Protein AF-A0A9K3CXH1-F1 (afdb_monomer_lite)

Foldseek 3Di:
DVVVVVVCLPPFDDPDDDDDPCVVCVVLVSVQVVQQVVVVVLVVPCPPDDPDPTRGSCCVVPNDPVNVVSSVVSVVVVVVVVVVVVCCCVPPVVVVVVVVVVVVVVVVVVVVVVVVVVVVVVVVVVVVVVVVVVVVVVVVVVVVVVVVVVVVVVVVVVVVVVVVVCVVVVVVVVVVVVVVVVVVVVVVVVPPDDDVCVVVVVVVVVVVVVVVVVVVVVVVVVVVVVVVVVVVVVVVVVVVVVVVVVVVVVVVVVVVVVVVVVVVVVVVVVVVVVVVVVVVVVVVVVVVVVVVVVVVVVVVVVVVVVVVVVVVVVVSVVVVVVVVVVVVVVVVVVVVVVVVVVVVVVVVVVVVVVVVVVVVVVVVVVVVVVVVVVVVVVVVVVVVVVVVVVVVVVVD

Sequence (396 aa):
DIQNRVSTLNADHFKVSTPATQTTSAPLFVFAASMSRFFDDLRLNIDAGPRFGGFCLTDLTAPTPSRTRVLLSCVCNFIALEMEYYQLKANEIEPLAEKGEALALEAKEAEDELRQLEEEAAANQEEAATLASEEQAAKQELSEKTQLFMELTRQVDVLKKGIAAAQPDLKRVKEELVQLQKDISRLNEQIVRSPGRLAAQITELESSVKFYTEQERDKALMRDDYKRRKSIIEDQRHAFTKVEALISELEEVVATNVADLDELNAMEKEREDKAEELVATGQQWSQLTERVTKVQQRNQQAIDKHAMKTAEFQSEIQGLRATLAEINSRVEAQNKKHEKILGVIRMGNIALQEEEDKYLQKTAELSTGVDTLMDTYKAEYERCRIKMAEIDAQFH

pLDDT: mean 79.3, std 13.8, range [32.34, 95.44]

Secondary structure (DSSP, 8-state):
-HHHHHHHTTTSS------TT-TTTHHHHHHHHHHHHHHHHHHHT-TTS--PPPP-THHHHS--HHHHHHHHHHHHHHHHHHHHHHHHIIIIIHHHHHHHHHHHHHHHHHHHHHHHHHHHHHHHHHHHHHHHHHHHHHHHHHHHHHHHHHHHHHHHHHHHHHHHHHHHHHHHHHHHHHHHHHHHHHHHHHTTS-THHHHHHHHHHHHHHHHHHHHHHHHHHHHHHHHHHHHHHHHHHHHHHHHHHHHHHHHHHHHHHHHHHHHHHHHHHHHHHHHHHHHHHHHHHHHHHHHHHHHHHHHHHHHHHHHHHHHHHHHHHHHHHHHHHHHHHHHHHHHHHHHHHHHHHHHHHHHHHHHHHHHHHHHHHHHHHHHHHHHHHHHHHHHHHHHHHHHHTT--

InterPro domains:
  IPR005549 Kinetochore protein Nuf2, N-terminal [PF03800] (8-87)
  IPR038275 Nuf2, N-terminal domain superfamily [G3DSA:1.10.418.60] (3-122)

Radius of gyration: 75.97 Å; chains: 1; bounding box: 173×42×234 Å

Organism: NCBI:txid797122

Structure (mmCIF, N/CA/C/O backbone):
data_AF-A0A9K3CXH1-F1
#
_entry.id   AF-A0A9K3CXH1-F1
#
loop_
_atom_site.group_PDB
_atom_site.id
_atom_site.type_symbol
_atom_site.label_atom_id
_atom_site.label_alt_id
_atom_site.label_comp_id
_atom_site.label_asym_id
_atom_site.label_entity_id
_atom_site.label_seq_id
_atom_site.pdbx_PDB_ins_code
_atom_site.Cartn_x
_atom_site.Cartn_y
_atom_site.Cartn_z
_atom_site.occupancy
_atom_site.B_iso_or_equiv
_atom_site.auth_seq_id
_atom_site.auth_comp_id
_atom_site.auth_asym_id
_atom_site.auth_atom_id
_atom_site.pdbx_PDB_model_num
ATOM 1 N N . ASP A 1 1 ? 10.586 0.651 -37.216 1.00 41.16 1 ASP A N 1
ATOM 2 C CA . ASP A 1 1 ? 11.453 -0.117 -38.136 1.00 41.16 1 ASP A CA 1
ATOM 3 C C . ASP A 1 1 ? 11.722 0.498 -39.497 1.00 41.16 1 ASP A C 1
ATOM 5 O O . ASP A 1 1 ? 12.894 0.672 -39.809 1.00 41.16 1 ASP A O 1
ATOM 9 N N . ILE A 1 2 ? 10.724 0.893 -40.294 1.00 35.94 2 ILE A N 1
ATOM 10 C CA . ILE A 1 2 ? 10.973 1.484 -41.631 1.00 35.94 2 ILE A CA 1
ATOM 11 C C . ILE A 1 2 ? 11.786 2.792 -41.537 1.00 35.94 2 ILE A C 1
ATOM 13 O O . ILE A 1 2 ? 12.781 2.960 -42.235 1.00 35.94 2 ILE A O 1
ATOM 17 N N . GLN A 1 3 ? 11.461 3.664 -40.579 1.00 32.34 3 GLN A N 1
ATOM 18 C CA . GLN A 1 3 ? 12.183 4.923 -40.326 1.00 32.34 3 GLN A CA 1
ATOM 19 C C . GLN A 1 3 ? 13.640 4.719 -39.849 1.00 32.34 3 GLN A C 1
ATOM 21 O O . GLN A 1 3 ? 14.530 5.497 -40.200 1.00 32.34 3 GLN A O 1
ATOM 26 N N . ASN A 1 4 ? 13.910 3.631 -39.113 1.00 41.12 4 ASN A N 1
ATOM 27 C CA . ASN A 1 4 ? 15.275 3.252 -38.725 1.00 41.12 4 ASN A CA 1
ATOM 28 C C . ASN A 1 4 ? 16.063 2.715 -39.930 1.00 41.12 4 ASN A C 1
ATOM 30 O O . ASN A 1 4 ? 17.235 3.046 -40.079 1.00 41.12 4 ASN A O 1
ATOM 34 N N . ARG A 1 5 ? 15.408 1.981 -40.842 1.00 46.12 5 ARG A N 1
ATOM 35 C CA . ARG A 1 5 ? 16.030 1.450 -42.067 1.00 46.12 5 ARG A CA 1
ATOM 36 C C . ARG A 1 5 ? 16.337 2.529 -43.116 1.00 46.12 5 ARG A C 1
ATOM 38 O O . ARG A 1 5 ? 17.354 2.430 -43.799 1.00 46.12 5 ARG A O 1
ATOM 45 N N . VAL A 1 6 ? 15.524 3.589 -43.198 1.00 40.66 6 VAL A N 1
ATOM 46 C CA . VAL A 1 6 ? 15.812 4.780 -44.029 1.00 40.66 6 VAL A CA 1
ATOM 47 C C . VAL A 1 6 ? 17.020 5.560 -43.493 1.00 40.66 6 VAL A C 1
ATOM 49 O O . VAL A 1 6 ? 17.803 6.099 -44.270 1.00 40.66 6 VAL A O 1
ATOM 52 N N . SER A 1 7 ? 17.232 5.558 -42.174 1.00 40.28 7 SER A N 1
ATOM 53 C CA . SER A 1 7 ? 18.349 6.271 -41.535 1.00 40.28 7 SER A CA 1
ATOM 54 C C . SER A 1 7 ? 19.700 5.559 -41.709 1.00 40.28 7 SER A C 1
ATOM 56 O O . SER A 1 7 ? 20.730 6.220 -41.817 1.00 40.28 7 SER A O 1
ATOM 58 N N . THR A 1 8 ? 19.708 4.226 -41.807 1.00 41.69 8 THR A N 1
ATOM 59 C CA . THR A 1 8 ? 20.914 3.417 -42.077 1.00 41.69 8 THR A CA 1
ATOM 60 C C . THR A 1 8 ? 21.367 3.435 -43.545 1.00 41.69 8 THR A C 1
ATOM 62 O O . THR A 1 8 ? 22.499 3.067 -43.842 1.00 41.69 8 THR A O 1
ATOM 65 N N . LEU A 1 9 ? 20.529 3.901 -44.482 1.00 44.22 9 LEU A N 1
ATOM 66 C CA . LEU A 1 9 ? 20.864 3.959 -45.917 1.00 44.22 9 LEU A CA 1
ATOM 67 C C . LEU A 1 9 ? 21.907 5.033 -46.273 1.00 44.22 9 LEU A C 1
ATOM 69 O O . LEU A 1 9 ? 22.533 4.937 -47.325 1.00 44.22 9 LEU A O 1
ATOM 73 N N . ASN A 1 10 ? 22.130 6.020 -45.400 1.00 42.84 10 ASN A N 1
ATOM 74 C CA . ASN A 1 10 ? 23.109 7.087 -45.631 1.00 42.84 10 ASN A CA 1
ATOM 75 C C . ASN A 1 10 ? 24.521 6.774 -45.108 1.00 42.84 10 ASN A C 1
ATOM 77 O O . ASN A 1 10 ? 25.436 7.538 -45.408 1.00 42.84 10 ASN A O 1
ATOM 81 N N . ALA A 1 11 ? 24.708 5.709 -44.320 1.00 45.12 11 ALA A N 1
ATOM 82 C CA . ALA A 1 11 ? 25.961 5.489 -43.594 1.00 45.12 11 ALA A CA 1
ATOM 83 C C . ALA A 1 11 ? 26.901 4.468 -44.259 1.00 45.12 11 ALA A C 1
ATOM 85 O O . ALA A 1 11 ? 28.081 4.760 -44.419 1.00 45.12 11 ALA A O 1
ATOM 86 N N . ASP A 1 12 ? 26.401 3.317 -44.722 1.00 44.84 12 ASP A N 1
ATOM 87 C CA . ASP A 1 12 ? 27.287 2.140 -44.751 1.00 44.84 12 ASP A CA 1
ATOM 88 C C . ASP A 1 12 ? 27.850 1.713 -46.108 1.00 44.84 12 ASP A C 1
ATOM 90 O O . ASP A 1 12 ? 28.651 0.779 -46.159 1.00 44.84 12 ASP A O 1
ATOM 94 N N . HIS A 1 13 ? 27.468 2.310 -47.237 1.00 46.94 13 HIS A N 1
ATOM 95 C CA . HIS A 1 13 ? 27.985 1.879 -48.543 1.00 46.94 13 HIS A CA 1
ATOM 96 C C . HIS A 1 13 ? 28.560 3.074 -49.303 1.00 46.94 13 HIS A C 1
ATOM 98 O O . HIS A 1 13 ? 27.870 4.067 -49.474 1.00 46.94 13 HIS A O 1
ATOM 104 N N . PHE A 1 14 ? 29.804 2.920 -49.781 1.00 46.06 14 PHE A N 1
ATOM 105 C CA . PHE A 1 14 ? 30.638 3.824 -50.602 1.00 46.06 14 PHE A CA 1
ATOM 106 C C . PHE A 1 14 ? 31.895 4.395 -49.915 1.00 46.06 14 PHE A C 1
ATOM 108 O O . PHE A 1 14 ? 32.122 5.601 -49.871 1.00 46.06 14 PHE A O 1
ATOM 115 N N . LYS A 1 15 ? 32.831 3.511 -49.533 1.00 44.31 15 LYS A N 1
ATOM 116 C CA . LYS A 1 15 ? 34.263 3.843 -49.654 1.00 44.31 15 LYS A CA 1
ATOM 117 C C . LYS A 1 15 ? 34.765 3.448 -51.039 1.00 44.31 15 LYS A C 1
ATOM 119 O O . LYS A 1 15 ? 35.146 2.306 -51.268 1.00 44.31 15 LYS A O 1
ATOM 124 N N . VAL A 1 16 ? 34.766 4.416 -51.954 1.00 43.19 16 VAL A N 1
ATOM 125 C CA . VAL A 1 16 ? 35.505 4.347 -53.221 1.00 43.19 16 VAL A CA 1
ATOM 126 C C . VAL A 1 16 ? 36.714 5.266 -53.102 1.00 43.19 16 VAL A C 1
ATOM 128 O O . VAL A 1 16 ? 36.590 6.484 -52.990 1.00 43.19 16 VAL A O 1
ATOM 131 N N . SER A 1 17 ? 37.899 4.666 -53.106 1.00 45.53 17 SER A N 1
ATOM 132 C CA . SER A 1 17 ? 39.176 5.367 -53.171 1.00 45.53 17 SER A CA 1
ATOM 133 C C . SER A 1 17 ? 39.462 5.796 -54.620 1.00 45.53 17 SER A C 1
ATOM 135 O O . SER A 1 17 ? 39.692 4.933 -55.464 1.00 45.53 17 SER A O 1
ATOM 137 N N . THR A 1 18 ? 39.562 7.117 -54.857 1.00 45.78 18 THR A N 1
ATOM 138 C CA . THR A 1 18 ? 40.188 7.832 -56.014 1.00 45.78 18 THR A CA 1
ATOM 139 C C . THR A 1 18 ? 39.470 7.789 -57.383 1.00 45.78 18 THR A C 1
ATOM 141 O O . THR A 1 18 ? 38.748 6.831 -57.635 1.00 45.78 18 THR A O 1
ATOM 144 N N . PRO A 1 19 ? 39.701 8.714 -58.354 1.00 47.03 19 PRO A N 1
ATOM 145 C CA . PRO A 1 19 ? 40.157 10.115 -58.356 1.00 47.03 19 PRO A CA 1
ATOM 146 C C . PRO A 1 19 ? 39.020 11.092 -58.786 1.00 47.03 19 PRO A C 1
ATOM 148 O O . PRO A 1 19 ? 37.901 10.679 -59.080 1.00 47.03 19 PRO A O 1
ATOM 151 N N . ALA A 1 20 ? 39.300 12.399 -58.836 1.00 50.47 20 ALA A N 1
ATOM 152 C CA . ALA A 1 20 ? 38.363 13.524 -59.018 1.00 50.47 20 ALA A CA 1
ATOM 153 C C . ALA A 1 20 ? 37.543 13.599 -60.341 1.00 50.47 20 ALA A C 1
ATOM 155 O O . ALA A 1 20 ? 37.079 14.674 -60.711 1.00 50.47 20 ALA A O 1
ATOM 156 N N . THR A 1 21 ? 37.333 12.491 -61.056 1.00 50.12 21 THR A N 1
ATOM 157 C CA . THR A 1 21 ? 36.580 12.434 -62.327 1.00 50.12 21 THR A CA 1
ATOM 158 C C . THR A 1 21 ? 35.350 11.512 -62.310 1.00 50.12 21 THR A C 1
ATOM 160 O O . THR A 1 21 ? 34.634 11.464 -63.305 1.00 50.12 21 THR A O 1
ATOM 163 N N . GLN A 1 22 ? 35.044 10.820 -61.200 1.00 49.50 22 GLN A N 1
ATOM 164 C CA . GLN A 1 22 ? 33.845 9.958 -61.064 1.00 49.50 22 GLN A CA 1
ATOM 165 C C . GLN A 1 22 ? 32.719 10.536 -60.186 1.00 49.50 22 GLN A C 1
ATOM 167 O O . GLN A 1 22 ? 31.698 9.877 -59.964 1.00 49.50 22 GLN A O 1
ATOM 172 N N . THR A 1 23 ? 32.864 11.771 -59.707 1.00 54.00 23 THR A N 1
ATOM 173 C CA . THR A 1 23 ? 31.923 12.428 -58.781 1.00 54.00 23 THR A CA 1
ATOM 174 C C . THR A 1 23 ? 30.503 12.585 -59.330 1.00 54.00 23 THR A C 1
ATOM 176 O O . THR A 1 23 ? 29.562 12.695 -58.551 1.00 54.00 23 THR A O 1
ATOM 179 N N . THR A 1 24 ? 30.308 12.530 -60.646 1.00 59.56 24 THR A N 1
ATOM 180 C CA . THR A 1 24 ? 28.991 12.678 -61.283 1.00 59.56 24 THR A CA 1
ATOM 181 C C . THR A 1 24 ? 28.161 11.393 -61.357 1.00 59.56 24 THR A C 1
ATOM 183 O O . THR A 1 24 ? 26.955 11.491 -61.556 1.00 59.56 24 THR A O 1
ATOM 186 N N . SER A 1 25 ? 28.747 10.199 -61.184 1.00 64.62 25 SER A N 1
ATOM 187 C CA . SER A 1 25 ? 28.019 8.924 -61.379 1.00 64.62 25 SER A CA 1
ATOM 188 C C . SER A 1 25 ? 27.711 8.148 -60.093 1.00 64.62 25 SER A C 1
ATOM 190 O O . SER A 1 25 ? 26.726 7.415 -60.055 1.00 64.62 25 SER A O 1
ATOM 192 N N . ALA A 1 26 ? 28.483 8.338 -59.016 1.00 74.62 26 ALA A N 1
ATOM 193 C CA . ALA A 1 26 ? 28.283 7.623 -57.750 1.00 74.62 26 ALA A CA 1
ATOM 194 C C . ALA A 1 26 ? 26.882 7.817 -57.119 1.00 74.62 26 ALA A C 1
ATOM 196 O O . ALA A 1 26 ? 26.285 6.813 -56.724 1.00 74.62 26 ALA A O 1
ATOM 197 N N . PRO A 1 27 ? 26.287 9.032 -57.096 1.00 84.56 27 PRO A N 1
ATOM 198 C CA . PRO A 1 27 ? 24.936 9.224 -56.555 1.00 84.56 27 PRO A CA 1
ATOM 199 C C . PRO A 1 27 ? 23.869 8.398 -57.283 1.00 84.56 27 PRO A C 1
ATOM 201 O O . PRO A 1 27 ? 22.914 7.926 -56.670 1.00 84.56 27 PRO A O 1
ATOM 204 N N . LEU A 1 28 ? 24.052 8.173 -58.588 1.00 83.38 28 LEU A N 1
ATOM 205 C CA . LEU A 1 28 ? 23.113 7.415 -59.409 1.00 83.38 28 LEU A CA 1
ATOM 206 C C . LEU A 1 28 ? 23.108 5.924 -59.044 1.00 83.38 28 LEU A C 1
ATOM 208 O O . LEU A 1 28 ? 22.042 5.320 -58.956 1.00 83.38 28 LEU A O 1
ATOM 212 N N . PHE A 1 29 ? 24.280 5.331 -58.795 1.00 83.00 29 PHE A N 1
ATOM 213 C CA . PHE A 1 29 ? 24.386 3.927 -58.382 1.00 83.00 29 PHE A CA 1
ATOM 214 C C . PHE A 1 29 ? 23.864 3.698 -56.958 1.00 83.00 29 PHE A C 1
ATOM 216 O O . PHE A 1 29 ? 23.178 2.703 -56.724 1.00 83.00 29 PHE A O 1
ATOM 223 N N . VAL A 1 30 ? 24.126 4.627 -56.029 1.00 85.81 30 VAL A N 1
ATOM 224 C CA . VAL A 1 30 ? 23.562 4.598 -54.664 1.00 85.81 30 VAL A CA 1
ATOM 225 C C . VAL A 1 30 ? 22.035 4.626 -54.715 1.00 85.81 30 VAL A C 1
ATOM 227 O O . VAL A 1 30 ? 21.363 3.814 -54.073 1.00 85.81 30 VAL A O 1
ATOM 230 N N . PHE A 1 31 ? 21.480 5.540 -55.514 1.00 87.81 31 PHE A N 1
ATOM 231 C CA . PHE A 1 31 ? 20.039 5.664 -55.683 1.00 87.81 31 PHE A CA 1
ATOM 232 C C . PHE A 1 31 ? 19.440 4.402 -56.313 1.00 87.81 31 PHE A C 1
ATOM 234 O O . PHE A 1 31 ? 18.450 3.874 -55.809 1.00 87.81 31 PHE A O 1
ATOM 241 N N . ALA A 1 32 ? 20.080 3.857 -57.352 1.00 86.56 32 ALA A N 1
ATOM 242 C CA . ALA A 1 32 ? 19.643 2.621 -57.992 1.00 86.56 32 ALA A CA 1
ATOM 243 C C . ALA A 1 32 ? 19.612 1.430 -57.021 1.00 86.56 32 ALA A C 1
ATOM 245 O O . ALA A 1 32 ? 18.641 0.676 -57.013 1.00 86.56 32 ALA A O 1
ATOM 246 N N . ALA A 1 33 ? 20.640 1.279 -56.182 1.00 86.94 33 ALA A N 1
ATOM 247 C CA . ALA A 1 33 ? 20.712 0.213 -55.183 1.00 86.94 33 ALA A CA 1
ATOM 248 C C . ALA A 1 33 ? 19.635 0.364 -54.093 1.00 86.94 33 ALA A C 1
ATOM 250 O O . ALA A 1 33 ? 18.991 -0.616 -53.718 1.00 86.94 33 ALA A O 1
ATOM 251 N N . SER A 1 34 ? 19.395 1.594 -53.630 1.00 89.50 34 SER A N 1
ATOM 252 C CA . SER A 1 34 ? 18.360 1.895 -52.631 1.00 89.50 34 SER A CA 1
ATOM 253 C C . SER A 1 34 ? 16.960 1.591 -53.167 1.00 89.50 34 SER A C 1
ATOM 255 O O . SER A 1 34 ? 16.158 0.950 -52.491 1.00 89.50 34 SER A O 1
ATOM 257 N N . MET A 1 35 ? 16.692 1.987 -54.414 1.00 88.81 35 MET A N 1
ATOM 258 C CA . MET A 1 35 ? 15.424 1.714 -55.090 1.00 88.81 35 MET A CA 1
ATOM 259 C C . MET A 1 35 ? 15.242 0.222 -55.383 1.00 88.81 35 MET A C 1
ATOM 261 O O . MET A 1 35 ? 14.143 -0.288 -55.193 1.00 88.81 35 MET A O 1
ATOM 265 N N . SER A 1 36 ? 16.305 -0.505 -55.756 1.00 87.62 36 SER A N 1
ATOM 266 C CA . SER A 1 36 ? 16.269 -1.974 -55.865 1.00 87.62 36 SER A CA 1
ATOM 267 C C . SER A 1 36 ? 15.778 -2.613 -54.580 1.00 87.62 36 SER A C 1
ATOM 269 O O . SER A 1 36 ? 14.780 -3.324 -54.603 1.00 87.62 36 SER A O 1
ATOM 271 N N . ARG A 1 37 ? 16.410 -2.285 -53.450 1.00 87.69 37 ARG A N 1
ATOM 272 C CA . ARG A 1 37 ? 16.036 -2.852 -52.155 1.00 87.69 37 ARG A CA 1
ATOM 273 C C . ARG A 1 37 ? 14.620 -2.468 -51.732 1.00 87.69 37 ARG A C 1
ATOM 275 O O . ARG A 1 37 ? 13.891 -3.313 -51.233 1.00 87.69 37 ARG A O 1
ATOM 282 N N . PHE A 1 38 ? 14.220 -1.216 -51.954 1.00 88.31 38 PHE A N 1
ATOM 283 C CA . PHE A 1 38 ? 12.859 -0.762 -51.679 1.00 88.31 38 PHE A CA 1
ATOM 284 C C . PHE A 1 38 ? 11.824 -1.569 -52.476 1.00 88.31 38 PHE A C 1
ATOM 286 O O . PHE A 1 38 ? 10.881 -2.099 -51.898 1.00 88.31 38 PHE A O 1
ATOM 293 N N . PHE A 1 39 ? 12.017 -1.730 -53.787 1.00 86.38 39 PHE A N 1
ATOM 294 C CA . PHE A 1 39 ? 11.099 -2.509 -54.618 1.00 86.38 39 PHE A CA 1
ATOM 295 C C . PHE A 1 39 ? 11.152 -4.019 -54.339 1.00 86.38 39 PHE A C 1
ATOM 297 O O . PHE A 1 39 ? 10.137 -4.691 -54.516 1.00 86.38 39 PHE A O 1
ATOM 304 N N . ASP A 1 40 ? 12.285 -4.549 -53.872 1.00 84.25 40 ASP A N 1
ATOM 305 C CA . ASP A 1 40 ? 12.392 -5.932 -53.397 1.00 84.25 40 ASP A CA 1
ATOM 306 C C . ASP A 1 40 ? 11.609 -6.139 -52.085 1.00 84.25 40 ASP A C 1
ATOM 308 O O . ASP A 1 40 ? 10.885 -7.127 -51.955 1.00 84.25 40 ASP A O 1
ATOM 312 N N . ASP A 1 41 ? 11.658 -5.180 -51.155 1.00 81.00 41 ASP A N 1
ATOM 313 C CA . ASP A 1 41 ? 10.860 -5.202 -49.920 1.00 81.00 41 ASP A CA 1
ATOM 314 C C . ASP A 1 41 ? 9.351 -5.068 -50.223 1.00 81.00 41 ASP A C 1
ATOM 316 O O . ASP A 1 41 ? 8.530 -5.760 -49.619 1.00 81.00 41 ASP A O 1
ATOM 320 N N . LEU A 1 42 ? 8.964 -4.257 -51.219 1.00 77.94 42 LEU A N 1
ATOM 321 C CA . LEU A 1 42 ? 7.573 -4.192 -51.699 1.00 77.94 42 LEU A CA 1
ATOM 322 C C . LEU A 1 42 ? 7.096 -5.504 -52.330 1.00 77.94 42 LEU A C 1
ATOM 324 O O . LEU A 1 42 ? 5.909 -5.825 -52.287 1.00 77.94 42 LEU A O 1
ATOM 328 N N . ARG A 1 43 ? 8.013 -6.267 -52.929 1.00 71.56 43 ARG A N 1
ATOM 329 C CA . ARG A 1 43 ? 7.706 -7.530 -53.601 1.00 71.56 43 ARG A CA 1
ATOM 330 C C . ARG A 1 43 ? 7.411 -8.661 -52.617 1.00 71.56 43 ARG A C 1
ATOM 332 O O . ARG A 1 43 ? 6.618 -9.535 -52.949 1.00 71.56 43 ARG A O 1
ATOM 339 N N . LEU A 1 44 ? 8.020 -8.642 -51.431 1.00 58.91 44 LEU A N 1
ATOM 340 C CA . LEU A 1 44 ? 7.808 -9.654 -50.388 1.00 58.91 44 LEU A CA 1
ATOM 341 C C . LEU A 1 44 ? 6.424 -9.566 -49.726 1.00 58.91 44 LEU A C 1
ATOM 343 O O . LEU A 1 44 ? 5.979 -10.547 -49.144 1.00 58.91 44 LEU A O 1
ATOM 347 N N . ASN A 1 45 ? 5.739 -8.425 -49.842 1.00 54.34 45 ASN A N 1
ATOM 348 C CA . ASN A 1 45 ? 4.453 -8.178 -49.180 1.00 54.34 45 ASN A CA 1
ATOM 349 C C . ASN A 1 45 ? 3.229 -8.267 -50.110 1.00 54.34 45 ASN A C 1
ATOM 351 O O . ASN A 1 45 ? 2.106 -8.081 -49.647 1.00 54.34 45 ASN A O 1
ATOM 355 N N . ILE A 1 46 ? 3.405 -8.540 -51.410 1.00 56.91 46 ILE A N 1
ATOM 356 C CA . ILE A 1 46 ? 2.296 -8.614 -52.377 1.00 56.91 46 ILE A CA 1
ATOM 357 C C . ILE A 1 46 ? 2.355 -9.954 -53.122 1.00 56.91 46 ILE A C 1
ATOM 359 O O . ILE A 1 46 ? 2.868 -10.042 -54.238 1.00 56.91 46 ILE A O 1
ATOM 363 N N . ASP A 1 47 ? 1.765 -10.995 -52.532 1.00 52.41 47 ASP A N 1
ATOM 364 C CA . ASP A 1 47 ? 1.695 -12.355 -53.102 1.00 52.41 47 ASP A CA 1
ATOM 365 C C . ASP A 1 47 ? 0.890 -12.465 -54.421 1.00 52.41 47 ASP A C 1
ATOM 367 O O . ASP A 1 47 ? 0.856 -13.523 -55.049 1.00 52.41 47 ASP A O 1
ATOM 371 N N . ALA A 1 48 ? 0.268 -11.379 -54.895 1.00 46.78 48 ALA A N 1
ATOM 372 C CA . ALA A 1 48 ? -0.619 -11.386 -56.066 1.00 46.78 48 ALA A CA 1
ATOM 373 C C . ALA A 1 48 ? -0.242 -10.393 -57.189 1.00 46.78 48 ALA A C 1
ATOM 375 O O . ALA A 1 48 ? -1.006 -10.215 -58.139 1.00 46.78 48 ALA A O 1
ATOM 376 N N . GLY A 1 49 ? 0.918 -9.730 -57.117 1.00 54.03 49 GLY A N 1
ATOM 377 C CA . GLY A 1 49 ? 1.324 -8.722 -58.106 1.00 54.03 49 GLY A CA 1
ATOM 378 C C . GLY A 1 49 ? 2.020 -9.299 -59.353 1.00 54.03 49 GLY A C 1
ATOM 379 O O . GLY A 1 49 ? 2.691 -10.332 -59.268 1.00 54.03 49 GLY A O 1
ATOM 380 N N . PRO A 1 50 ? 1.930 -8.636 -60.527 1.00 52.31 50 PRO A N 1
ATOM 381 C CA . PRO A 1 50 ? 2.703 -9.028 -61.701 1.00 52.31 50 PRO A CA 1
ATOM 382 C C . PRO A 1 50 ? 4.195 -9.004 -61.357 1.00 52.31 50 PRO A C 1
ATOM 384 O O . PRO A 1 50 ? 4.716 -7.999 -60.877 1.00 52.31 50 PRO A O 1
ATOM 387 N N . ARG A 1 51 ? 4.880 -10.129 -61.601 1.00 58.12 51 ARG A N 1
ATOM 388 C CA . ARG A 1 51 ? 6.318 -10.312 -61.361 1.00 58.12 51 ARG A CA 1
ATOM 389 C C . ARG A 1 51 ? 7.123 -9.360 -62.250 1.00 58.12 51 ARG A C 1
ATOM 391 O O . ARG A 1 51 ? 7.598 -9.757 -63.312 1.00 58.12 51 ARG A O 1
ATOM 398 N N . PHE A 1 52 ? 7.268 -8.101 -61.855 1.00 65.44 52 PHE A N 1
ATOM 399 C CA . PHE A 1 52 ? 8.197 -7.201 -62.519 1.00 65.44 52 PHE A CA 1
ATOM 400 C C . PHE A 1 52 ? 9.615 -7.555 -62.052 1.00 65.44 52 PHE A C 1
ATOM 402 O O . PHE A 1 52 ? 9.857 -7.776 -60.866 1.00 65.44 52 PHE A O 1
ATOM 409 N N . GLY A 1 53 ? 10.553 -7.704 -62.994 1.00 67.50 53 GLY A N 1
ATOM 410 C CA . GLY A 1 53 ? 11.965 -7.900 -62.651 1.00 67.50 53 GLY A CA 1
ATOM 411 C C . GLY A 1 53 ? 12.447 -6.714 -61.818 1.00 67.50 53 GLY A C 1
ATOM 412 O O . GLY A 1 53 ? 12.065 -5.590 -62.148 1.00 67.50 53 GLY A O 1
ATOM 413 N N . GLY A 1 54 ? 13.225 -6.965 -60.759 1.00 78.94 54 GLY A N 1
ATOM 414 C CA . GLY A 1 54 ? 13.634 -5.965 -59.761 1.00 78.94 54 GLY A CA 1
ATOM 415 C C . GLY A 1 54 ? 14.166 -4.663 -60.368 1.00 78.94 54 GLY A C 1
ATOM 416 O O . GLY A 1 54 ? 14.583 -4.631 -61.529 1.00 78.94 54 GLY A O 1
ATOM 417 N N . PHE A 1 55 ? 14.095 -3.573 -59.606 1.00 88.56 55 PHE A N 1
ATOM 418 C CA . PHE A 1 55 ? 14.521 -2.253 -60.074 1.00 88.56 55 PHE A CA 1
ATOM 419 C C . PHE A 1 55 ? 16.021 -2.258 -60.402 1.00 88.56 55 PHE A C 1
ATOM 421 O O . PHE A 1 55 ? 16.833 -2.776 -59.643 1.00 88.56 55 PHE A O 1
ATOM 428 N N . CYS A 1 56 ? 16.406 -1.696 -61.545 1.00 87.62 56 CYS A N 1
ATOM 429 C CA . CYS A 1 56 ? 17.784 -1.735 -62.028 1.00 87.62 56 CYS A CA 1
ATOM 430 C C . CYS A 1 56 ? 18.219 -0.381 -62.591 1.00 87.62 56 CYS A C 1
ATOM 432 O O . CYS A 1 56 ? 17.404 0.501 -62.837 1.00 87.62 56 CYS A O 1
ATOM 434 N N . LEU A 1 57 ? 19.517 -0.209 -62.854 1.00 88.06 57 LEU A N 1
ATOM 435 C CA . LEU A 1 57 ? 20.056 1.070 -63.332 1.00 88.06 57 LEU A CA 1
ATOM 436 C C . LEU A 1 57 ? 19.395 1.556 -64.637 1.00 88.06 57 LEU A C 1
ATOM 438 O O . LEU A 1 57 ? 19.256 2.760 -64.838 1.00 88.06 57 LEU A O 1
ATOM 442 N N . THR A 1 58 ? 18.941 0.636 -65.498 1.00 89.12 58 THR A N 1
ATOM 443 C CA . THR A 1 58 ? 18.256 0.994 -66.755 1.00 89.12 58 THR A CA 1
ATOM 444 C C . THR A 1 58 ? 16.901 1.665 -66.530 1.00 89.12 58 THR A C 1
ATOM 446 O O . THR A 1 58 ? 16.480 2.453 -67.370 1.00 89.12 58 THR A O 1
ATOM 449 N N . ASP A 1 59 ? 16.271 1.468 -65.367 1.00 90.56 59 ASP A N 1
ATOM 450 C CA . ASP A 1 59 ? 15.044 2.178 -64.982 1.00 90.56 59 ASP A CA 1
ATOM 451 C C . ASP A 1 59 ? 15.267 3.670 -64.735 1.00 90.56 59 ASP A C 1
ATOM 453 O O . ASP A 1 59 ? 14.320 4.453 -64.788 1.00 90.56 59 ASP A O 1
ATOM 457 N N . LEU A 1 60 ? 16.519 4.062 -64.489 1.00 89.44 60 LEU A N 1
ATOM 458 C CA . LEU A 1 60 ? 16.932 5.447 -64.291 1.00 89.44 60 LEU A CA 1
ATOM 459 C C . LEU A 1 60 ? 17.535 6.049 -65.557 1.00 89.44 60 LEU A C 1
ATOM 461 O O . LEU A 1 60 ? 17.247 7.193 -65.892 1.00 89.44 60 LEU A O 1
ATOM 465 N N . THR A 1 61 ? 18.393 5.296 -66.249 1.00 91.25 61 THR A N 1
ATOM 466 C CA . THR A 1 61 ? 19.172 5.818 -67.383 1.00 91.25 61 THR A CA 1
ATOM 467 C C . THR A 1 61 ? 18.473 5.671 -68.729 1.00 91.25 61 THR A C 1
ATOM 469 O O . THR A 1 61 ? 18.772 6.431 -69.648 1.00 91.25 61 THR A O 1
ATOM 472 N N . ALA A 1 62 ? 17.546 4.721 -68.861 1.00 92.69 62 ALA A N 1
ATOM 473 C CA . ALA A 1 62 ? 16.801 4.452 -70.088 1.00 92.69 62 ALA A CA 1
ATOM 474 C C . ALA A 1 62 ? 15.364 3.968 -69.775 1.00 92.69 62 ALA A C 1
ATOM 476 O O . ALA A 1 62 ? 15.000 2.837 -70.114 1.00 92.69 62 ALA A O 1
ATOM 477 N N . PRO A 1 63 ? 14.535 4.801 -69.113 1.00 92.00 63 PRO A N 1
ATOM 478 C CA . PRO A 1 63 ? 13.209 4.395 -68.663 1.00 92.00 63 PRO A CA 1
ATOM 479 C C . PRO A 1 63 ? 12.285 4.067 -69.839 1.00 92.00 63 PRO A C 1
ATOM 481 O O . PRO A 1 63 ? 12.170 4.828 -70.801 1.00 92.00 63 PRO A O 1
ATOM 484 N N . THR A 1 64 ? 11.563 2.949 -69.736 1.00 92.19 64 THR A N 1
ATOM 485 C CA . THR A 1 64 ? 10.499 2.607 -70.689 1.00 92.19 64 THR A CA 1
ATOM 486 C C . THR A 1 64 ? 9.129 2.946 -70.096 1.00 92.19 64 THR A C 1
ATOM 488 O O . THR A 1 64 ? 8.877 2.612 -68.935 1.00 92.19 64 THR A O 1
ATOM 491 N N . PRO A 1 65 ? 8.191 3.533 -70.869 1.00 92.81 65 PRO A N 1
ATOM 492 C CA . PRO A 1 65 ? 6.891 3.960 -70.341 1.00 92.81 65 PRO A CA 1
ATOM 493 C C . PRO A 1 65 ? 6.111 2.851 -69.622 1.00 92.81 65 PRO A C 1
ATOM 495 O O . PRO A 1 65 ? 5.467 3.100 -68.604 1.00 92.81 65 PRO A O 1
ATOM 498 N N . SER A 1 66 ? 6.193 1.614 -70.124 1.00 88.31 66 SER A N 1
ATOM 499 C CA . SER A 1 66 ? 5.525 0.460 -69.513 1.00 88.31 66 SER A CA 1
ATOM 500 C C . SER A 1 66 ? 6.124 0.101 -68.154 1.00 88.31 66 SER A C 1
ATOM 502 O O . SER A 1 66 ? 5.383 -0.152 -67.207 1.00 88.31 66 SER A O 1
ATOM 504 N N . ARG A 1 67 ? 7.456 0.075 -68.040 1.00 85.62 67 ARG A N 1
ATOM 505 C CA . ARG A 1 67 ? 8.145 -0.330 -66.810 1.00 85.62 67 ARG A CA 1
ATOM 506 C C . ARG A 1 67 ? 8.060 0.753 -65.741 1.00 85.62 67 ARG A C 1
ATOM 508 O O . ARG A 1 67 ? 7.731 0.448 -64.600 1.00 85.62 67 ARG A O 1
ATOM 515 N N . THR A 1 68 ? 8.224 2.017 -66.128 1.00 89.50 68 THR A N 1
ATOM 516 C CA . THR A 1 68 ? 8.028 3.163 -65.232 1.00 89.50 68 THR A CA 1
ATOM 517 C C . THR A 1 68 ? 6.614 3.189 -64.651 1.00 89.50 68 THR A C 1
ATOM 519 O O . THR A 1 68 ? 6.457 3.413 -63.456 1.00 89.50 68 THR A O 1
ATOM 522 N N . ARG A 1 69 ? 5.578 2.890 -65.450 1.00 88.31 69 ARG A N 1
ATOM 523 C CA . ARG A 1 69 ? 4.193 2.822 -64.956 1.00 88.31 69 ARG A CA 1
ATOM 524 C C . ARG A 1 69 ? 4.001 1.734 -63.897 1.00 88.31 69 ARG A C 1
ATOM 526 O O . ARG A 1 69 ? 3.327 1.988 -62.907 1.00 88.31 69 ARG A O 1
ATOM 533 N N . VAL A 1 70 ? 4.591 0.553 -64.088 1.00 86.06 70 VAL A N 1
ATOM 534 C CA . VAL A 1 70 ? 4.515 -0.541 -63.103 1.00 86.06 70 VAL A CA 1
ATOM 535 C C . VAL A 1 70 ? 5.200 -0.142 -61.796 1.00 86.06 70 VAL A C 1
ATOM 537 O O . VAL A 1 70 ? 4.592 -0.261 -60.739 1.00 86.06 70 VAL A O 1
ATOM 540 N N . LEU A 1 71 ? 6.416 0.408 -61.871 1.00 86.25 71 LEU A N 1
ATOM 541 C CA . LEU A 1 71 ? 7.162 0.864 -60.694 1.00 86.25 71 LEU A CA 1
ATOM 542 C C . LEU A 1 71 ? 6.405 1.955 -59.923 1.00 86.25 71 LEU A C 1
ATOM 544 O O . LEU A 1 71 ? 6.259 1.863 -58.707 1.00 86.25 71 LEU A O 1
ATOM 548 N N . LEU A 1 72 ? 5.863 2.954 -60.624 1.00 88.38 72 LEU A N 1
ATOM 549 C CA . LEU A 1 72 ? 5.057 4.005 -59.998 1.00 88.38 72 LEU A CA 1
ATOM 550 C C . LEU A 1 72 ? 3.759 3.457 -59.397 1.00 88.38 72 LEU A C 1
ATOM 552 O O . LEU A 1 72 ? 3.386 3.861 -58.303 1.00 88.38 72 LEU A O 1
ATOM 556 N N . SER A 1 73 ? 3.101 2.501 -60.057 1.00 86.81 73 SER A N 1
ATOM 557 C CA . SER A 1 73 ? 1.905 1.853 -59.509 1.00 86.81 73 SER A CA 1
ATOM 558 C C . SER A 1 73 ? 2.208 1.091 -58.217 1.00 86.81 73 SER A C 1
ATOM 560 O O . SER A 1 73 ? 1.406 1.139 -57.289 1.00 86.81 73 SER A O 1
ATOM 562 N N . CYS A 1 74 ? 3.359 0.419 -58.129 1.00 84.50 74 CYS A N 1
ATOM 563 C CA . CYS A 1 74 ? 3.802 -0.239 -56.900 1.00 84.50 74 CYS A CA 1
ATOM 564 C C . CYS A 1 74 ? 4.040 0.770 -55.768 1.00 84.50 74 CYS A C 1
ATOM 566 O O . CYS A 1 74 ? 3.613 0.525 -54.644 1.00 84.50 74 CYS A O 1
ATOM 568 N N . VAL A 1 75 ? 4.657 1.919 -56.069 1.00 86.81 75 VAL A N 1
ATOM 569 C CA . VAL A 1 75 ? 4.846 3.008 -55.095 1.00 86.81 75 VAL A CA 1
ATOM 570 C C . VAL A 1 75 ? 3.502 3.567 -54.629 1.00 86.81 75 VAL A C 1
ATOM 572 O O . VAL A 1 75 ? 3.290 3.706 -53.431 1.00 86.81 75 VAL A O 1
ATOM 575 N N . CYS A 1 76 ? 2.573 3.853 -55.546 1.00 87.25 76 CYS A N 1
ATOM 576 C CA . CYS A 1 76 ? 1.248 4.367 -55.191 1.00 87.25 76 CYS A CA 1
ATOM 577 C C . CYS A 1 76 ? 0.466 3.390 -54.304 1.00 87.25 76 CYS A C 1
ATOM 579 O O . CYS A 1 76 ? -0.141 3.820 -53.329 1.00 87.25 76 CYS A O 1
ATOM 581 N N . ASN A 1 77 ? 0.519 2.088 -54.603 1.00 84.81 77 ASN A N 1
ATOM 582 C CA . ASN A 1 77 ? -0.135 1.068 -53.783 1.00 84.81 77 ASN A CA 1
ATOM 583 C C . ASN A 1 77 ? 0.501 0.954 -52.392 1.00 84.81 77 ASN A C 1
ATOM 585 O O . ASN A 1 77 ? -0.218 0.810 -51.410 1.00 84.81 77 ASN A O 1
ATOM 589 N N . PHE A 1 78 ? 1.831 1.047 -52.298 1.00 86.38 78 PHE A N 1
ATOM 590 C CA . PHE A 1 78 ? 2.520 1.073 -51.009 1.00 86.38 78 PHE A CA 1
ATOM 591 C C . PHE A 1 78 ? 2.109 2.283 -50.170 1.00 86.38 78 PHE A C 1
ATOM 593 O O . PHE A 1 78 ? 1.756 2.118 -49.009 1.00 86.38 78 PHE A O 1
ATOM 600 N N . ILE A 1 79 ? 2.096 3.478 -50.766 1.00 86.69 79 ILE A N 1
ATOM 601 C CA . ILE A 1 79 ? 1.685 4.705 -50.072 1.00 86.69 79 ILE A CA 1
ATOM 602 C C . ILE A 1 79 ? 0.227 4.599 -49.608 1.00 86.69 79 ILE A C 1
ATOM 604 O O . ILE A 1 79 ? -0.081 4.986 -48.485 1.00 86.69 79 ILE A O 1
ATOM 608 N N . ALA A 1 80 ? -0.669 4.052 -50.437 1.00 86.00 80 ALA A N 1
ATOM 609 C CA . ALA A 1 80 ? -2.066 3.842 -50.059 1.00 86.00 80 ALA A CA 1
ATOM 610 C C . ALA A 1 80 ? -2.198 2.882 -48.863 1.00 86.00 80 ALA A C 1
ATOM 612 O O . ALA A 1 80 ? -2.879 3.210 -47.895 1.00 86.00 80 ALA A O 1
ATOM 613 N N . LEU A 1 81 ? -1.486 1.751 -48.889 1.00 86.19 81 LEU A N 1
ATOM 614 C CA . LEU A 1 81 ? -1.462 0.785 -47.788 1.00 86.19 81 LEU A CA 1
ATOM 615 C C . LEU A 1 81 ? -0.865 1.385 -46.506 1.00 86.19 81 LEU A C 1
ATOM 617 O O . LEU A 1 81 ? -1.369 1.155 -45.411 1.00 86.19 81 LEU A O 1
ATOM 621 N N . GLU A 1 82 ? 0.210 2.162 -46.633 1.00 85.25 82 GLU A N 1
ATOM 622 C CA . GLU A 1 82 ? 0.847 2.846 -45.510 1.00 85.25 82 GLU A CA 1
ATOM 623 C C . GLU A 1 82 ? -0.110 3.870 -44.880 1.00 85.25 82 GLU A C 1
ATOM 625 O O . GLU A 1 82 ? -0.246 3.918 -43.657 1.00 85.25 82 GLU A O 1
ATOM 630 N N . MET A 1 83 ? -0.842 4.632 -45.698 1.00 88.56 83 MET A N 1
ATOM 631 C CA . MET A 1 83 ? -1.882 5.542 -45.218 1.00 88.56 83 MET A CA 1
ATOM 632 C C . MET A 1 83 ? -3.017 4.810 -44.493 1.00 88.56 83 MET A C 1
ATOM 634 O O . MET A 1 83 ? -3.416 5.252 -43.416 1.00 88.56 83 MET A O 1
ATOM 638 N N . GLU A 1 84 ? -3.519 3.702 -45.044 1.00 88.88 84 GLU A N 1
ATOM 639 C CA . GLU A 1 84 ? -4.545 2.873 -44.395 1.00 88.88 84 GLU A CA 1
ATOM 640 C C . GLU A 1 84 ? -4.049 2.311 -43.059 1.00 88.88 84 GLU A C 1
ATOM 642 O O . GLU A 1 84 ? -4.760 2.381 -42.060 1.00 88.88 84 GLU A O 1
ATOM 647 N N . TYR A 1 85 ? -2.804 1.832 -42.999 1.00 87.19 85 TYR A N 1
ATOM 648 C CA . TYR A 1 85 ? -2.192 1.358 -41.759 1.00 87.19 85 TYR A CA 1
ATOM 649 C C . TYR A 1 85 ? -2.101 2.462 -40.700 1.00 87.19 85 TYR A C 1
ATOM 651 O O . TYR A 1 85 ? -2.439 2.228 -39.540 1.00 87.19 85 TYR A O 1
ATOM 659 N N . TYR A 1 86 ? -1.675 3.673 -41.071 1.00 86.56 86 TYR A N 1
ATOM 660 C CA . TYR A 1 86 ? -1.622 4.793 -40.128 1.00 86.56 86 TYR A CA 1
ATOM 661 C C . TYR A 1 86 ? -3.013 5.205 -39.637 1.00 86.56 86 TYR A C 1
ATOM 663 O O . TYR A 1 86 ? -3.165 5.512 -38.456 1.00 86.56 86 TYR A O 1
ATOM 671 N N . GLN A 1 87 ? -4.025 5.169 -40.507 1.00 88.56 87 GLN A N 1
ATOM 672 C CA . GLN A 1 87 ? -5.413 5.414 -40.112 1.00 88.56 87 GLN A CA 1
ATOM 673 C C . GLN A 1 87 ? -5.929 4.329 -39.163 1.00 88.56 87 GLN A C 1
ATOM 675 O O . GLN A 1 87 ? -6.498 4.661 -38.128 1.00 88.56 87 GLN A O 1
ATOM 680 N N . LEU A 1 88 ? -5.687 3.052 -39.467 1.00 85.81 88 LEU A N 1
ATOM 681 C CA . LEU A 1 88 ? -6.056 1.924 -38.608 1.00 85.81 88 LEU A CA 1
ATOM 682 C C . LEU A 1 88 ? -5.372 2.027 -37.239 1.00 85.81 88 LEU A C 1
ATOM 684 O O . LEU A 1 88 ? -5.998 1.853 -36.195 1.00 85.81 88 LEU A O 1
ATOM 688 N N . LYS A 1 89 ? -4.080 2.363 -37.231 1.00 84.44 89 LYS A N 1
ATOM 689 C CA . LYS A 1 89 ? -3.314 2.516 -35.999 1.00 84.44 89 LYS A CA 1
ATOM 690 C C . LYS A 1 89 ? -3.881 3.630 -35.115 1.00 84.44 89 LYS A C 1
ATOM 692 O O . LYS A 1 89 ? -4.075 3.400 -33.927 1.00 84.44 89 LYS A O 1
ATOM 697 N N . ALA A 1 90 ? -4.153 4.797 -35.696 1.00 86.06 90 ALA A N 1
ATOM 698 C CA . ALA A 1 90 ? -4.658 5.953 -34.961 1.00 86.06 90 ALA A CA 1
ATOM 699 C C . ALA A 1 90 ? -6.119 5.786 -34.510 1.00 86.06 90 ALA A C 1
ATOM 701 O O . ALA A 1 90 ? -6.479 6.228 -33.426 1.00 86.06 90 ALA A O 1
ATOM 702 N N . ASN A 1 91 ? -6.966 5.155 -35.329 1.00 86.75 91 ASN A N 1
ATOM 703 C CA . ASN A 1 91 ? -8.407 5.090 -35.069 1.00 86.75 91 ASN A CA 1
ATOM 704 C C . ASN A 1 91 ? -8.835 3.846 -34.285 1.00 86.75 91 ASN A C 1
ATOM 706 O O . ASN A 1 91 ? -9.857 3.887 -33.606 1.00 86.75 91 ASN A O 1
ATOM 710 N N . GLU A 1 92 ? -8.097 2.740 -34.393 1.00 85.94 92 GLU A N 1
ATOM 711 C CA . GLU A 1 92 ? -8.490 1.463 -33.789 1.00 85.94 92 GLU A CA 1
ATOM 712 C C . GLU A 1 92 ? -7.458 0.970 -32.777 1.00 85.94 92 GLU A C 1
ATOM 714 O O . GLU A 1 92 ? -7.813 0.688 -31.636 1.00 85.94 92 GLU A O 1
ATOM 719 N N . ILE A 1 93 ? -6.178 0.895 -33.155 1.00 79.38 93 ILE A N 1
ATOM 720 C CA . ILE A 1 93 ? -5.159 0.252 -32.308 1.00 79.38 93 ILE A CA 1
ATOM 721 C C . ILE A 1 93 ? -4.839 1.092 -31.068 1.00 79.38 93 ILE A C 1
ATOM 723 O O . ILE A 1 93 ? -4.847 0.561 -29.960 1.00 79.38 93 ILE A O 1
ATOM 727 N N . GLU A 1 94 ? -4.551 2.384 -31.236 1.00 87.62 94 GLU A N 1
ATOM 728 C CA . GLU A 1 94 ? -4.204 3.271 -30.117 1.00 87.62 94 GLU A CA 1
ATOM 729 C C . GLU A 1 94 ? -5.370 3.431 -29.118 1.00 87.62 94 GLU A C 1
ATOM 731 O O . GLU A 1 94 ? -5.150 3.176 -27.933 1.00 87.62 94 GLU A O 1
ATOM 736 N N . PRO A 1 95 ? -6.624 3.685 -29.542 1.00 88.88 95 PRO A N 1
ATOM 737 C CA . PRO A 1 95 ? -7.759 3.755 -28.617 1.00 88.88 95 PRO A CA 1
ATOM 738 C C . PRO A 1 95 ? -8.057 2.434 -27.898 1.00 88.88 95 PRO A C 1
ATOM 740 O O . PRO A 1 95 ? -8.472 2.433 -26.739 1.00 88.88 95 PRO A O 1
ATOM 743 N N . LEU A 1 96 ? -7.858 1.288 -28.562 1.00 79.69 96 LEU A N 1
ATOM 744 C CA . LEU A 1 96 ? -8.002 -0.018 -27.912 1.00 79.69 96 LEU A CA 1
ATOM 745 C C . LEU A 1 96 ? -6.902 -0.264 -26.877 1.00 79.69 96 LEU A C 1
ATOM 747 O O . LEU A 1 96 ? -7.189 -0.856 -25.837 1.00 79.69 96 LEU A O 1
ATOM 751 N N . ALA A 1 97 ? -5.675 0.195 -27.134 1.00 81.31 97 ALA A N 1
ATOM 752 C CA . ALA A 1 97 ? -4.587 0.128 -26.164 1.00 81.31 97 ALA A CA 1
ATOM 753 C C . ALA A 1 97 ? -4.890 0.996 -24.932 1.00 81.31 97 ALA A C 1
ATOM 755 O O . ALA A 1 97 ? -4.820 0.493 -23.814 1.00 81.31 97 ALA A O 1
ATOM 756 N N . GLU A 1 98 ? -5.331 2.242 -25.131 1.00 88.06 98 GLU A N 1
ATOM 757 C CA . GLU A 1 98 ? -5.751 3.140 -24.043 1.00 88.06 98 GLU A CA 1
ATOM 758 C C . GLU A 1 98 ? -6.913 2.551 -23.232 1.00 88.06 98 GLU A C 1
ATOM 760 O O . GLU A 1 98 ? -6.895 2.559 -22.001 1.00 88.06 98 GLU A O 1
ATOM 765 N N . LYS A 1 99 ? -7.909 1.965 -23.908 1.00 88.12 99 LYS A N 1
ATOM 766 C CA . LYS A 1 99 ? -9.017 1.273 -23.239 1.00 88.12 99 LYS A CA 1
ATOM 767 C C . LYS A 1 99 ? -8.542 0.052 -22.446 1.00 88.12 99 LYS A C 1
ATOM 769 O O . LYS A 1 99 ? -9.071 -0.211 -21.370 1.00 88.12 99 LYS A O 1
ATOM 774 N N . GLY A 1 100 ? -7.572 -0.698 -22.967 1.00 79.38 100 GLY A N 1
ATOM 775 C CA . GLY A 1 100 ? -6.966 -1.830 -22.268 1.00 79.38 100 GLY A CA 1
ATOM 776 C C . GLY A 1 100 ? -6.239 -1.404 -20.993 1.00 79.38 100 GLY A C 1
ATOM 777 O O . GLY A 1 100 ? -6.405 -2.044 -19.958 1.00 79.38 100 GLY A O 1
ATOM 778 N N . GLU A 1 101 ? -5.494 -0.298 -21.045 1.00 86.69 101 GLU A N 1
ATOM 779 C CA . GLU A 1 101 ? -4.830 0.281 -19.872 1.00 86.69 101 GLU A CA 1
ATOM 780 C C . GLU A 1 101 ? -5.840 0.785 -18.831 1.00 86.69 101 GLU A C 1
ATOM 782 O O . GLU A 1 101 ? -5.675 0.511 -17.643 1.00 86.69 101 GLU A O 1
ATOM 787 N N . ALA A 1 102 ? -6.918 1.447 -19.265 1.00 84.50 102 ALA A N 1
ATOM 788 C CA . ALA A 1 102 ? -7.980 1.909 -18.372 1.00 84.50 102 ALA A CA 1
ATOM 789 C C . ALA A 1 102 ? -8.689 0.747 -17.654 1.00 84.50 102 ALA A C 1
ATOM 791 O O . ALA A 1 102 ? -8.865 0.794 -16.440 1.00 84.50 102 ALA A O 1
ATOM 792 N N . LEU A 1 103 ? -9.034 -0.324 -18.379 1.00 81.38 103 LEU A N 1
ATOM 793 C CA . LEU A 1 103 ? -9.658 -1.514 -17.788 1.00 81.38 103 LEU A CA 1
ATOM 794 C C . LEU A 1 103 ? -8.721 -2.252 -16.824 1.00 81.38 103 LEU A C 1
ATOM 796 O O . LEU A 1 103 ? -9.179 -2.805 -15.829 1.00 81.38 103 LEU A O 1
ATOM 800 N N . ALA A 1 104 ? -7.415 -2.274 -17.101 1.00 80.00 104 ALA A N 1
ATOM 801 C CA . ALA A 1 104 ? -6.437 -2.867 -16.192 1.00 80.00 104 ALA A CA 1
ATOM 802 C C . ALA A 1 104 ? -6.305 -2.065 -14.887 1.00 80.00 104 ALA A C 1
ATOM 804 O O . ALA A 1 104 ? -6.113 -2.655 -13.825 1.00 80.00 104 ALA A O 1
ATOM 805 N N . LEU A 1 105 ? -6.420 -0.735 -14.962 1.00 88.19 105 LEU A N 1
ATOM 806 C CA . LEU A 1 105 ? -6.441 0.125 -13.782 1.00 88.19 105 LEU A CA 1
ATOM 807 C C . LEU A 1 105 ? -7.717 -0.095 -12.957 1.00 88.19 105 LEU A C 1
ATOM 809 O O . LEU A 1 105 ? -7.614 -0.328 -11.759 1.00 88.19 105 LEU A O 1
ATOM 813 N N . GLU A 1 106 ? -8.885 -0.114 -13.604 1.00 84.00 106 GLU A N 1
ATOM 814 C CA . GLU A 1 106 ? -10.179 -0.377 -12.954 1.00 84.00 106 GLU A CA 1
ATOM 815 C C . GLU A 1 106 ? -10.212 -1.760 -12.280 1.00 84.00 106 GLU A C 1
ATOM 817 O O . GLU A 1 106 ? -10.666 -1.894 -11.148 1.00 84.00 106 GLU A O 1
ATOM 822 N N . ALA A 1 107 ? -9.663 -2.792 -12.932 1.00 74.06 107 ALA A N 1
ATOM 823 C CA . ALA A 1 107 ? -9.552 -4.126 -12.341 1.00 74.06 107 ALA A CA 1
ATOM 824 C C . ALA A 1 107 ? -8.678 -4.133 -11.078 1.00 74.06 107 ALA A C 1
ATOM 826 O O . ALA A 1 107 ? -9.016 -4.796 -10.102 1.00 74.06 107 ALA A O 1
ATOM 827 N N . LYS A 1 108 ? -7.579 -3.372 -11.079 1.00 85.75 108 LYS A N 1
ATOM 828 C CA . LYS A 1 108 ? -6.696 -3.256 -9.917 1.00 85.75 108 LYS A CA 1
ATOM 829 C C . LYS A 1 108 ? -7.369 -2.511 -8.761 1.00 85.75 108 LYS A C 1
ATOM 831 O O . LYS A 1 108 ? -7.242 -2.933 -7.620 1.00 85.75 108 LYS A O 1
ATOM 836 N N . GLU A 1 109 ? -8.095 -1.432 -9.052 1.00 84.56 109 GLU A N 1
ATOM 837 C CA . GLU A 1 109 ? -8.871 -0.698 -8.043 1.00 84.56 109 GLU A CA 1
ATOM 838 C C . GLU A 1 109 ? -9.945 -1.594 -7.407 1.00 84.56 109 GLU A C 1
ATOM 840 O O . GLU A 1 109 ? -10.080 -1.611 -6.186 1.00 84.56 109 GLU A O 1
ATOM 845 N N . ALA A 1 110 ? -10.637 -2.408 -8.212 1.00 73.38 110 ALA A N 1
ATOM 846 C CA . ALA A 1 110 ? -11.609 -3.378 -7.713 1.00 73.38 110 ALA A CA 1
ATOM 847 C C . ALA A 1 110 ? -10.967 -4.489 -6.858 1.00 73.38 110 ALA A C 1
ATOM 849 O O . ALA A 1 110 ? -11.557 -4.915 -5.867 1.00 73.38 110 ALA A O 1
ATOM 850 N N . GLU A 1 111 ? -9.769 -4.968 -7.213 1.00 77.19 111 GLU A N 1
ATOM 851 C CA . GLU A 1 111 ? -9.012 -5.928 -6.392 1.00 77.19 111 GLU A CA 1
ATOM 852 C C . GLU A 1 111 ? -8.598 -5.326 -5.040 1.00 77.19 111 GLU A C 1
ATOM 854 O O . GLU A 1 111 ? -8.715 -5.993 -4.010 1.00 77.19 111 GLU A O 1
ATOM 859 N N . ASP A 1 112 ? -8.153 -4.067 -5.031 1.00 82.19 112 ASP A N 1
ATOM 860 C CA . ASP A 1 112 ? -7.782 -3.356 -3.806 1.00 82.19 112 ASP A CA 1
ATOM 861 C C . ASP A 1 112 ? -9.010 -3.121 -2.897 1.00 82.19 112 ASP A C 1
ATOM 863 O O . ASP A 1 112 ? -8.919 -3.334 -1.686 1.00 82.19 112 ASP A O 1
ATOM 867 N N . GLU A 1 113 ? -10.169 -2.757 -3.462 1.00 83.69 113 GLU A N 1
ATOM 868 C CA . GLU A 1 113 ? -11.436 -2.610 -2.722 1.00 83.69 113 GLU A CA 1
ATOM 869 C C . GLU A 1 113 ? -11.910 -3.947 -2.130 1.00 83.69 113 GLU A C 1
ATOM 871 O O . GLU A 1 113 ? -12.310 -4.016 -0.967 1.00 83.69 113 GLU A O 1
ATOM 876 N N . LEU A 1 114 ? -11.801 -5.042 -2.890 1.00 72.88 114 LEU A N 1
ATOM 877 C CA . LEU A 1 114 ? -12.166 -6.377 -2.412 1.00 72.88 114 LEU A CA 1
ATOM 878 C C . LEU A 1 114 ? -11.284 -6.797 -1.228 1.00 72.88 114 LEU A C 1
ATOM 880 O O . LEU A 1 114 ? -11.794 -7.319 -0.237 1.00 72.88 114 LEU A O 1
ATOM 884 N N . ARG A 1 115 ? -9.982 -6.494 -1.281 1.00 85.81 115 ARG A N 1
ATOM 885 C CA . ARG A 1 115 ? -9.060 -6.778 -0.175 1.00 85.81 115 ARG A CA 1
ATOM 886 C C . ARG A 1 115 ? -9.404 -5.990 1.090 1.00 85.81 115 ARG A C 1
ATOM 888 O O . ARG A 1 115 ? -9.351 -6.553 2.179 1.00 85.81 115 ARG A O 1
ATOM 895 N N . GLN A 1 116 ? -9.778 -4.715 0.956 1.00 81.56 116 GLN A N 1
ATOM 896 C CA . GLN A 1 116 ? -10.226 -3.900 2.093 1.00 81.56 116 GLN A CA 1
ATOM 897 C C . GLN A 1 116 ? -11.491 -4.483 2.729 1.00 81.56 116 GLN A C 1
ATOM 899 O O . GLN A 1 116 ? -11.542 -4.653 3.944 1.00 81.56 116 GLN A O 1
ATOM 904 N N . LEU A 1 117 ? -12.472 -4.878 1.913 1.00 79.69 117 LEU A N 1
ATOM 905 C CA . LEU A 1 117 ? -13.699 -5.507 2.405 1.00 79.69 117 LEU A CA 1
ATOM 906 C C . LEU A 1 117 ? -13.438 -6.850 3.106 1.00 79.69 117 LEU A C 1
ATOM 908 O O . LEU A 1 117 ? -14.121 -7.175 4.075 1.00 79.69 117 LEU A O 1
ATOM 912 N N . GLU A 1 118 ? -12.463 -7.638 2.649 1.00 78.19 118 GLU A N 1
ATOM 913 C CA . GLU A 1 118 ? -12.054 -8.878 3.324 1.00 78.19 118 GLU A CA 1
ATOM 914 C C . GLU A 1 118 ? -11.390 -8.612 4.684 1.00 78.19 118 GLU A C 1
ATOM 916 O O . GLU A 1 118 ? -11.686 -9.311 5.657 1.00 78.19 118 GLU A O 1
ATOM 921 N N . GLU A 1 119 ? -10.527 -7.595 4.770 1.00 83.38 119 GLU A N 1
ATOM 922 C CA . GLU A 1 119 ? -9.893 -7.161 6.021 1.00 83.38 119 GLU A CA 1
ATOM 923 C C . GLU A 1 119 ? -10.950 -6.645 7.024 1.00 83.38 119 GLU A C 1
ATOM 925 O O . GLU A 1 119 ? -10.966 -7.076 8.181 1.00 83.38 119 GLU A O 1
ATOM 930 N N . GLU A 1 120 ? -11.899 -5.817 6.574 1.00 79.94 120 GLU A N 1
ATOM 931 C CA . GLU A 1 120 ? -13.032 -5.349 7.386 1.00 79.94 120 GLU A CA 1
ATOM 932 C C . GLU A 1 120 ? -13.943 -6.500 7.833 1.00 79.94 120 GLU A C 1
ATOM 934 O O . GLU A 1 120 ? -14.377 -6.549 8.985 1.00 79.94 120 GLU A O 1
ATOM 939 N N . ALA A 1 121 ? -14.235 -7.461 6.952 1.00 71.94 121 ALA A N 1
ATOM 940 C CA . ALA A 1 121 ? -15.044 -8.627 7.299 1.00 71.94 121 ALA A CA 1
ATOM 941 C C . ALA A 1 121 ? -14.375 -9.488 8.382 1.00 71.94 121 ALA A C 1
ATOM 943 O O . ALA A 1 121 ? -15.063 -9.979 9.280 1.00 71.94 121 ALA A O 1
ATOM 944 N N . ALA A 1 122 ? -13.048 -9.645 8.328 1.00 83.75 122 ALA A N 1
ATOM 945 C CA . ALA A 1 122 ? -12.290 -10.359 9.350 1.00 83.75 122 ALA A CA 1
ATOM 946 C C . ALA A 1 122 ? -12.323 -9.629 10.703 1.00 83.75 122 ALA A C 1
ATOM 948 O O . ALA A 1 122 ? -12.594 -10.265 11.723 1.00 83.75 122 ALA A O 1
ATOM 949 N N . ALA A 1 123 ? -12.131 -8.305 10.709 1.00 82.31 123 ALA A N 1
ATOM 950 C CA . ALA A 1 123 ? -12.220 -7.488 11.922 1.00 82.31 123 ALA A CA 1
ATOM 951 C C . ALA A 1 123 ? -13.622 -7.554 12.554 1.00 82.31 123 ALA A C 1
ATOM 953 O O . ALA A 1 123 ? -13.763 -7.839 13.743 1.00 82.31 123 ALA A O 1
ATOM 954 N N . ASN A 1 124 ? -14.671 -7.414 11.738 1.00 73.25 124 ASN A N 1
ATOM 955 C CA . ASN A 1 124 ? -16.061 -7.542 12.182 1.00 73.25 124 ASN A CA 1
ATOM 956 C C . ASN A 1 124 ? -16.365 -8.935 12.756 1.00 73.25 124 ASN A C 1
ATOM 958 O O . ASN A 1 124 ? -17.170 -9.076 13.676 1.00 73.25 124 ASN A O 1
ATOM 962 N N . GLN A 1 125 ? -15.747 -9.987 12.214 1.00 79.25 125 GLN A N 1
ATOM 963 C CA . GLN A 1 125 ? -15.921 -11.344 12.725 1.00 79.25 125 GLN A CA 1
ATOM 964 C C . GLN A 1 125 ? -15.255 -11.533 14.095 1.00 79.25 125 GLN A C 1
ATOM 966 O O . GLN A 1 125 ? -15.800 -12.246 14.941 1.00 79.25 125 GLN A O 1
ATOM 971 N N . GLU A 1 126 ? -14.105 -10.899 14.324 1.00 82.25 126 GLU A N 1
ATOM 972 C CA . GLU A 1 126 ? -13.436 -10.887 15.627 1.00 82.25 126 GLU A CA 1
ATOM 973 C C . GLU A 1 126 ? -14.258 -10.111 16.665 1.00 82.25 126 GLU A C 1
ATOM 975 O O . GLU A 1 126 ? -14.524 -10.641 17.745 1.00 82.25 126 GLU A O 1
ATOM 980 N N . GLU A 1 127 ? -14.767 -8.927 16.311 1.00 81.31 127 GLU A N 1
ATOM 981 C CA . GLU A 1 127 ? -15.657 -8.137 17.172 1.00 81.31 127 GLU A CA 1
ATOM 982 C C . GLU A 1 127 ? -16.966 -8.883 17.490 1.00 81.31 127 GLU A C 1
ATOM 984 O O . GLU A 1 127 ? -17.432 -8.919 18.629 1.00 81.31 127 GLU A O 1
ATOM 989 N N . ALA A 1 128 ? -17.557 -9.573 16.512 1.00 71.25 128 ALA A N 1
ATOM 990 C CA . ALA A 1 128 ? -18.734 -10.400 16.763 1.00 71.25 128 ALA A CA 1
ATOM 991 C C . ALA A 1 128 ? -18.439 -11.545 17.752 1.00 71.25 128 ALA A C 1
ATOM 993 O O . ALA A 1 128 ? -19.304 -11.914 18.551 1.00 71.25 128 ALA A O 1
ATOM 994 N N . ALA A 1 129 ? -17.229 -12.112 17.718 1.00 84.31 129 ALA A N 1
ATOM 995 C CA . ALA A 1 129 ? -16.820 -13.166 18.640 1.00 84.31 129 ALA A CA 1
ATOM 996 C C . ALA A 1 129 ? -16.595 -12.637 20.067 1.00 84.31 129 ALA A C 1
ATOM 998 O O . ALA A 1 129 ? -16.996 -13.306 21.027 1.00 84.31 129 ALA A O 1
ATOM 999 N N . THR A 1 130 ? -16.007 -11.446 20.225 1.00 84.62 130 THR A N 1
ATOM 1000 C CA . THR A 1 130 ? -15.842 -10.806 21.540 1.00 84.62 130 THR A CA 1
ATOM 1001 C C . THR A 1 130 ? -17.198 -10.444 22.138 1.00 84.62 130 THR A C 1
ATOM 1003 O O . THR A 1 130 ? -17.495 -10.869 23.257 1.00 84.62 130 THR A O 1
ATOM 1006 N N . LEU A 1 131 ? -18.077 -9.799 21.365 1.00 79.19 131 LEU A N 1
ATOM 1007 C CA . LEU A 1 131 ? -19.437 -9.458 21.793 1.00 79.19 131 LEU A CA 1
ATOM 1008 C C . LEU A 1 131 ? -20.259 -10.697 22.171 1.00 79.19 131 LEU A C 1
ATOM 1010 O O . LEU A 1 131 ? -20.984 -10.679 23.165 1.00 79.19 131 LEU A O 1
ATOM 1014 N N . ALA A 1 132 ? -20.129 -11.806 21.435 1.00 82.19 132 ALA A N 1
ATOM 1015 C CA . ALA A 1 132 ? -20.798 -13.060 21.789 1.00 82.19 132 ALA A CA 1
ATOM 1016 C C . ALA A 1 132 ? -20.301 -13.630 23.131 1.00 82.19 132 ALA A C 1
ATOM 1018 O O . ALA A 1 132 ? -21.093 -14.151 23.924 1.00 82.19 132 ALA A O 1
ATOM 1019 N N . SER A 1 133 ? -18.997 -13.518 23.407 1.00 87.44 133 SER A N 1
ATOM 1020 C CA . SER A 1 133 ? -18.414 -13.918 24.692 1.00 87.44 133 SER A CA 1
ATOM 1021 C C . SER A 1 133 ? -18.917 -13.033 25.838 1.00 87.44 133 SER A C 1
ATOM 1023 O O . SER A 1 133 ? -19.295 -13.546 26.895 1.00 87.44 133 SER A O 1
ATOM 1025 N N . GLU A 1 134 ? -18.979 -11.718 25.628 1.00 82.25 134 GLU A N 1
ATOM 1026 C CA . GLU A 1 134 ? -19.520 -10.759 26.598 1.00 82.25 134 GLU A CA 1
ATOM 1027 C C . GLU A 1 134 ? -21.012 -10.994 26.869 1.00 82.25 134 GLU A C 1
ATOM 1029 O O . GLU A 1 134 ? -21.432 -11.032 28.028 1.00 82.25 134 GLU A O 1
ATOM 1034 N N . GLU A 1 135 ? -21.815 -11.247 25.831 1.00 80.62 135 GLU A N 1
ATOM 1035 C CA . GLU A 1 135 ? -23.234 -11.589 25.974 1.00 80.62 135 GLU A CA 1
ATOM 1036 C C . GLU A 1 135 ? -23.413 -12.861 26.817 1.00 80.62 135 GLU A C 1
ATOM 1038 O O . GLU A 1 135 ? -24.302 -12.944 27.673 1.00 80.62 135 GLU A O 1
ATOM 1043 N N . GLN A 1 136 ? -22.562 -13.868 26.607 1.00 88.00 136 GLN A N 1
ATOM 1044 C CA . GLN A 1 136 ? -22.605 -15.105 27.378 1.00 88.00 136 GLN A CA 1
ATOM 1045 C C . GLN A 1 136 ? -22.225 -14.884 28.848 1.00 88.00 136 GLN A C 1
ATOM 1047 O O . GLN A 1 136 ? -22.893 -15.437 29.728 1.00 88.00 136 GLN A O 1
ATOM 1052 N N . ALA A 1 137 ? -21.217 -14.055 29.127 1.00 87.00 137 ALA A N 1
ATOM 1053 C CA . ALA A 1 137 ? -20.852 -13.671 30.490 1.00 87.00 137 ALA A CA 1
ATOM 1054 C C . ALA A 1 137 ? -21.995 -12.906 31.183 1.00 87.00 137 ALA A C 1
ATOM 1056 O O . ALA A 1 137 ? -22.394 -13.257 32.296 1.00 87.00 137 ALA A O 1
ATOM 1057 N N . ALA A 1 138 ? -22.613 -11.945 30.492 1.00 80.75 138 ALA A N 1
ATOM 1058 C CA . ALA A 1 138 ? -23.752 -11.189 31.010 1.00 80.75 138 ALA A CA 1
ATOM 1059 C C . ALA A 1 138 ? -24.967 -12.090 31.306 1.00 80.75 138 ALA A C 1
ATOM 1061 O O . ALA A 1 138 ? -25.639 -11.929 32.328 1.00 80.75 138 ALA A O 1
ATOM 1062 N N . LYS A 1 139 ? -25.241 -13.090 30.453 1.00 87.50 139 LYS A N 1
ATOM 1063 C CA . LYS A 1 139 ? -26.290 -14.097 30.705 1.00 87.50 139 LYS A CA 1
ATOM 1064 C C . LYS A 1 139 ? -26.010 -14.922 31.961 1.00 87.50 139 LYS A C 1
ATOM 1066 O O . LYS A 1 139 ? -26.949 -15.225 32.703 1.00 87.50 139 LYS A O 1
ATOM 1071 N N . GLN A 1 140 ? -24.752 -15.290 32.205 1.00 89.44 140 GLN A N 1
ATOM 1072 C CA . GLN A 1 140 ? -24.360 -16.012 33.417 1.00 89.44 140 GLN A CA 1
ATOM 1073 C C . GLN A 1 140 ? -24.559 -15.145 34.665 1.00 89.44 140 GLN A C 1
ATOM 1075 O O . GLN A 1 140 ? -25.244 -15.578 35.593 1.00 89.44 140 GLN A O 1
ATOM 1080 N N . GLU A 1 141 ? -24.083 -13.899 34.648 1.00 88.19 141 GLU A N 1
ATOM 1081 C CA . GLU A 1 141 ? -24.250 -12.964 35.766 1.00 88.19 141 GLU A CA 1
ATOM 1082 C C . GLU A 1 141 ? -25.735 -12.698 36.075 1.00 88.19 141 GLU A C 1
ATOM 1084 O O . GLU A 1 141 ? -26.163 -12.697 37.234 1.00 88.19 141 GLU A O 1
ATOM 1089 N N . LEU A 1 142 ? -26.565 -12.529 35.039 1.00 86.75 142 LEU A N 1
ATOM 1090 C CA . LEU A 1 142 ? -28.009 -12.354 35.198 1.00 86.75 142 LEU A CA 1
ATOM 1091 C C . LEU A 1 142 ? -28.665 -13.581 35.847 1.00 86.75 142 LEU A C 1
ATOM 1093 O O . LEU A 1 142 ? -29.535 -13.434 36.713 1.00 86.75 142 LEU A O 1
ATOM 1097 N N . SER A 1 143 ? -28.254 -14.789 35.453 1.00 90.81 143 SER A N 1
ATOM 1098 C CA . SER A 1 143 ? -28.729 -16.037 36.057 1.00 90.81 143 SER A CA 1
ATOM 1099 C C . SER A 1 143 ? -28.369 -16.107 37.544 1.00 90.81 143 SER A C 1
ATOM 1101 O O . SER A 1 143 ? -29.238 -16.390 38.372 1.00 90.81 143 SER A O 1
ATOM 1103 N N . GLU A 1 144 ? -27.125 -15.792 37.908 1.00 91.56 144 GLU A N 1
ATOM 1104 C CA . GLU A 1 144 ? -26.668 -15.774 39.304 1.00 91.56 144 GLU A CA 1
ATOM 1105 C C . GLU A 1 144 ? -27.443 -14.758 40.149 1.00 91.56 144 GLU A C 1
ATOM 1107 O O . GLU A 1 144 ? -27.974 -15.097 41.212 1.00 91.56 144 GLU A O 1
ATOM 1112 N N . LYS A 1 145 ? -27.605 -13.526 39.648 1.00 88.38 145 LYS A N 1
ATOM 1113 C CA . LYS A 1 145 ? -28.400 -12.489 40.325 1.00 88.38 145 LYS A CA 1
ATOM 1114 C C . LYS A 1 145 ? -29.858 -12.903 40.493 1.00 88.38 145 LYS A C 1
ATOM 1116 O O . LYS A 1 145 ? -30.446 -12.651 41.545 1.00 88.38 145 LYS A O 1
ATOM 1121 N N . THR A 1 146 ? -30.437 -13.571 39.497 1.00 89.94 146 THR A N 1
ATOM 1122 C CA . THR A 1 146 ? -31.813 -14.081 39.572 1.00 89.94 146 THR A CA 1
ATOM 1123 C C . THR A 1 146 ? -31.955 -15.127 40.680 1.00 89.94 146 THR A C 1
ATOM 1125 O O . THR A 1 146 ? -32.894 -15.054 41.474 1.00 89.94 146 THR A O 1
ATOM 1128 N N . GLN A 1 147 ? -31.004 -16.060 40.797 1.00 92.44 147 GLN A N 1
ATOM 1129 C CA . GLN A 1 147 ? -30.998 -17.053 41.878 1.00 92.44 147 GLN A CA 1
ATOM 1130 C C . GLN A 1 147 ? -30.875 -16.391 43.255 1.00 92.44 147 GLN A C 1
ATOM 1132 O O . GLN A 1 147 ? -31.618 -16.729 44.180 1.00 92.44 147 GLN A O 1
ATOM 1137 N N . LEU A 1 148 ? -29.989 -15.402 43.382 1.00 94.19 148 LEU A N 1
ATOM 1138 C CA . LEU A 1 148 ? -29.788 -14.663 44.626 1.00 94.19 148 LEU A CA 1
ATOM 1139 C C . LEU A 1 148 ? -31.043 -13.870 45.028 1.00 94.19 148 LEU A C 1
ATOM 1141 O O . LEU A 1 148 ? -31.435 -13.870 46.196 1.00 94.19 148 LEU A O 1
ATOM 1145 N N . PHE A 1 149 ? -31.732 -13.264 44.059 1.00 90.31 149 PHE A N 1
ATOM 1146 C CA . PHE A 1 149 ? -33.007 -12.582 44.284 1.00 90.31 149 PHE A CA 1
ATOM 1147 C C . PHE A 1 149 ? -34.115 -13.542 44.745 1.00 90.31 149 PHE A C 1
ATOM 1149 O O . PHE A 1 149 ? -34.891 -13.208 45.647 1.00 90.31 149 PHE A O 1
ATOM 1156 N N . MET A 1 150 ? -34.185 -14.749 44.173 1.00 92.88 150 MET A N 1
ATOM 1157 C CA . MET A 1 150 ? -35.132 -15.778 44.616 1.00 92.88 150 MET A CA 1
ATOM 1158 C C . MET A 1 150 ? -34.875 -16.202 46.067 1.00 92.88 150 MET A C 1
ATOM 1160 O O . MET A 1 150 ? -35.825 -16.313 46.846 1.00 92.88 150 MET A O 1
ATOM 1164 N N . GLU A 1 151 ? -33.611 -16.385 46.456 1.00 93.94 151 GLU A N 1
ATOM 1165 C CA . GLU A 1 151 ? -33.252 -16.737 47.833 1.00 93.94 151 GLU A CA 1
ATOM 1166 C C . GLU A 1 151 ? -33.571 -15.599 48.815 1.00 93.94 151 GLU A C 1
ATOM 1168 O O . GLU A 1 151 ? -34.186 -15.832 49.856 1.00 93.94 151 GLU A O 1
ATOM 1173 N N . LEU A 1 152 ? -33.264 -14.348 48.461 1.00 91.94 152 LEU A N 1
ATOM 1174 C CA . LEU A 1 152 ? -33.661 -13.175 49.251 1.00 91.94 152 LEU A CA 1
ATOM 1175 C C . LEU A 1 152 ? -35.179 -13.085 49.424 1.00 91.94 152 LEU A C 1
ATOM 1177 O O . LEU A 1 152 ? -35.668 -12.854 50.530 1.00 91.94 152 LEU A O 1
ATOM 1181 N N . THR A 1 153 ? -35.940 -13.313 48.354 1.00 91.88 153 THR A N 1
ATOM 1182 C CA . THR A 1 153 ? -37.409 -13.313 48.406 1.00 91.88 153 THR A CA 1
ATOM 1183 C C . THR A 1 153 ? -37.917 -14.385 49.371 1.00 91.88 153 THR A C 1
ATOM 1185 O O . THR A 1 153 ? -38.773 -14.116 50.218 1.00 91.88 153 THR A O 1
ATOM 1188 N N . ARG A 1 154 ? -37.327 -15.584 49.323 1.00 92.81 154 ARG A N 1
ATOM 1189 C CA . ARG A 1 154 ? -37.635 -16.677 50.249 1.00 92.81 154 ARG A CA 1
ATOM 1190 C C . ARG A 1 154 ? -37.331 -16.295 51.701 1.00 92.81 154 ARG A C 1
ATOM 1192 O O . ARG A 1 154 ? -38.145 -16.570 52.584 1.00 92.81 154 ARG A O 1
ATOM 1199 N N . GLN A 1 155 ? -36.201 -15.639 51.961 1.00 93.31 155 GLN A N 1
ATOM 1200 C CA . GLN A 1 155 ? -35.846 -15.149 53.298 1.00 93.31 155 GLN A CA 1
ATOM 1201 C C . GLN A 1 155 ? -36.833 -14.091 53.803 1.00 93.31 155 GLN A C 1
ATOM 1203 O O . GLN A 1 155 ? -37.276 -14.163 54.952 1.00 93.31 155 GLN A O 1
ATOM 1208 N N . VAL A 1 156 ? -37.244 -13.152 52.947 1.00 89.50 156 VAL A N 1
ATOM 1209 C CA . VAL A 1 156 ? -38.269 -12.150 53.277 1.00 89.50 156 VAL A CA 1
ATOM 1210 C C . VAL A 1 156 ? -39.586 -12.821 53.670 1.00 89.50 156 VAL A C 1
ATOM 1212 O O . VAL A 1 156 ? -40.209 -12.414 54.653 1.00 89.50 156 VAL A O 1
ATOM 1215 N N . ASP A 1 157 ? -40.004 -13.871 52.965 1.00 91.75 157 ASP A N 1
ATOM 1216 C CA . ASP A 1 157 ? -41.225 -14.608 53.303 1.00 91.75 157 ASP A CA 1
ATOM 1217 C C . ASP A 1 157 ? -41.123 -15.346 54.643 1.00 91.75 157 ASP A C 1
ATOM 1219 O O . ASP A 1 157 ? -42.084 -15.355 55.421 1.00 91.75 157 ASP A O 1
ATOM 1223 N N . VAL A 1 158 ? -39.961 -15.931 54.954 1.00 93.38 158 VAL A N 1
ATOM 1224 C CA . VAL A 1 158 ? -39.695 -16.536 56.270 1.00 93.38 158 VAL A CA 1
ATOM 1225 C C . VAL A 1 158 ? -39.799 -15.483 57.374 1.00 93.38 158 VAL A C 1
ATOM 1227 O O . VAL A 1 158 ? -40.485 -15.709 58.373 1.00 93.38 158 VAL A O 1
ATOM 1230 N N . LEU A 1 159 ? -39.193 -14.310 57.179 1.00 89.56 159 LEU A N 1
ATOM 1231 C CA . LEU A 1 159 ? -39.251 -13.210 58.143 1.00 89.56 159 LEU A CA 1
ATOM 1232 C C . LEU A 1 159 ? -40.678 -12.685 58.332 1.00 89.56 159 LEU A C 1
ATOM 1234 O O . LEU A 1 159 ? -41.115 -12.505 59.469 1.00 89.56 159 LEU A O 1
ATOM 1238 N N . LYS A 1 160 ? -41.445 -12.504 57.249 1.00 90.75 160 LYS A N 1
ATOM 1239 C CA . LYS A 1 160 ? -42.862 -12.105 57.323 1.00 90.75 160 LYS A CA 1
ATOM 1240 C C . LYS A 1 160 ? -43.691 -13.102 58.129 1.00 90.75 160 LYS A C 1
ATOM 1242 O O . LYS A 1 160 ? -44.487 -12.685 58.970 1.00 90.75 160 LYS A O 1
ATOM 1247 N N . LYS A 1 161 ? -43.488 -14.408 57.917 1.00 90.25 161 LYS A N 1
ATOM 1248 C CA . LYS A 1 161 ? -44.148 -15.459 58.710 1.00 90.25 161 LYS A CA 1
ATOM 1249 C C . LYS A 1 161 ? -43.742 -15.396 60.183 1.00 90.25 161 LYS A C 1
ATOM 1251 O O . LYS A 1 161 ? -44.612 -15.501 61.042 1.00 90.25 161 LYS A O 1
ATOM 1256 N N . GLY A 1 162 ? -42.461 -15.163 60.474 1.00 90.69 162 GLY A N 1
ATOM 1257 C CA . GLY A 1 162 ? -41.969 -14.958 61.840 1.00 90.69 162 GLY A CA 1
ATOM 1258 C C . GLY A 1 162 ? -42.628 -13.761 62.537 1.00 90.69 162 GLY A C 1
ATOM 1259 O O . GLY A 1 162 ? -43.096 -13.885 63.666 1.00 90.69 162 GLY A O 1
ATOM 1260 N N . ILE A 1 163 ? -42.754 -12.625 61.843 1.00 84.31 163 ILE A N 1
ATOM 1261 C CA . ILE A 1 163 ? -43.444 -11.429 62.356 1.00 84.31 163 ILE A CA 1
ATOM 1262 C C . ILE A 1 163 ? -44.926 -11.720 62.624 1.00 84.31 163 ILE A C 1
ATOM 1264 O O . ILE A 1 163 ? -45.448 -11.355 63.679 1.00 84.31 163 ILE A O 1
ATOM 1268 N N . ALA A 1 164 ? -45.604 -12.391 61.690 1.00 85.75 164 ALA A N 1
ATOM 1269 C CA . ALA A 1 164 ? -47.011 -12.749 61.839 1.00 85.75 164 ALA A CA 1
ATOM 1270 C C . ALA A 1 164 ? -47.245 -13.701 63.025 1.00 85.75 164 ALA A C 1
ATOM 1272 O O . ALA A 1 164 ? -48.229 -13.543 63.744 1.00 85.75 164 ALA A O 1
ATOM 1273 N N . ALA A 1 165 ? -46.327 -14.644 63.267 1.00 87.06 165 ALA A N 1
ATOM 1274 C CA . ALA A 1 165 ? -46.387 -15.556 64.408 1.00 87.06 165 ALA A CA 1
ATOM 1275 C C . ALA A 1 165 ? -46.160 -14.847 65.756 1.00 87.06 165 ALA A C 1
ATOM 1277 O O . ALA A 1 165 ? -46.791 -15.211 66.741 1.00 87.06 165 ALA A O 1
ATOM 1278 N N . ALA A 1 166 ? -45.321 -13.808 65.800 1.00 82.62 166 ALA A N 1
ATOM 1279 C CA . ALA A 1 166 ? -45.027 -13.059 67.027 1.00 82.62 166 ALA A CA 1
ATOM 1280 C C . ALA A 1 166 ? -46.106 -12.019 67.409 1.00 82.62 166 ALA A C 1
ATOM 1282 O O . ALA A 1 166 ? -46.232 -11.632 68.573 1.00 82.62 166 ALA A O 1
ATOM 1283 N N . GLN A 1 167 ? -46.903 -11.540 66.449 1.00 85.06 167 GLN A N 1
ATOM 1284 C CA . GLN A 1 167 ? -47.984 -10.575 66.697 1.00 85.06 167 GLN A CA 1
ATOM 1285 C C . GLN A 1 167 ? -49.065 -11.016 67.708 1.00 85.06 167 GLN A C 1
ATOM 1287 O O . GLN A 1 167 ? -49.463 -10.173 68.519 1.00 85.06 167 GLN A O 1
ATOM 1292 N N . PRO A 1 168 ? -49.599 -12.253 67.682 1.00 84.69 168 PRO A N 1
ATOM 1293 C CA . PRO A 1 168 ? -50.592 -12.692 68.662 1.00 84.69 168 PRO A CA 1
ATOM 1294 C C . PRO A 1 168 ? -50.023 -12.745 70.081 1.00 84.69 168 PRO A C 1
ATOM 1296 O O . PRO A 1 168 ? -50.691 -12.279 71.001 1.00 84.69 168 PRO A O 1
ATOM 1299 N N . ASP A 1 169 ? -48.779 -13.197 70.254 1.00 83.81 169 ASP A N 1
ATOM 1300 C CA . ASP A 1 169 ? -48.115 -13.191 71.563 1.00 83.81 169 ASP A CA 1
ATOM 1301 C C . ASP A 1 169 ? -47.966 -11.763 72.099 1.00 83.81 169 ASP A C 1
ATOM 1303 O O . ASP A 1 169 ? -48.284 -11.489 73.256 1.00 83.81 169 ASP A O 1
ATOM 1307 N N . LEU A 1 170 ? -47.593 -10.809 71.238 1.00 82.62 170 LEU A N 1
ATOM 1308 C CA . LEU A 1 170 ? -47.528 -9.394 71.607 1.00 82.62 170 LEU A CA 1
ATOM 1309 C C . LEU A 1 170 ? -48.894 -8.832 72.042 1.00 82.62 170 LEU A C 1
ATOM 1311 O O . LEU A 1 170 ? -48.961 -8.016 72.963 1.00 82.62 170 LEU A O 1
ATOM 1315 N N . LYS A 1 171 ? -49.988 -9.235 71.383 1.00 82.00 171 LYS A N 1
ATOM 1316 C CA . LYS A 1 171 ? -51.348 -8.825 71.774 1.00 82.00 171 LYS A CA 1
ATOM 1317 C C . LYS A 1 171 ? -51.753 -9.442 73.111 1.00 82.00 171 LYS A C 1
ATOM 1319 O O . LYS A 1 171 ? -52.234 -8.708 73.969 1.00 82.00 171 LYS A O 1
ATOM 1324 N N . ARG A 1 172 ? -51.477 -10.733 73.314 1.00 87.44 172 ARG A N 1
ATOM 1325 C CA . ARG A 1 172 ? -51.762 -11.442 74.568 1.00 87.44 172 ARG A CA 1
ATOM 1326 C C . ARG A 1 172 ? -51.070 -10.776 75.753 1.00 87.44 172 ARG A C 1
ATOM 1328 O O . ARG A 1 172 ? -51.714 -10.463 76.746 1.00 87.44 172 ARG A O 1
ATOM 1335 N N . VAL A 1 173 ? -49.784 -10.457 75.604 1.00 80.81 173 VAL A N 1
ATOM 1336 C CA . VAL A 1 173 ? -49.007 -9.758 76.639 1.00 80.81 173 VAL A CA 1
ATOM 1337 C C . VAL A 1 173 ? -49.603 -8.383 76.958 1.00 80.81 173 VAL A C 1
ATOM 1339 O O . VAL A 1 173 ? -49.665 -7.994 78.121 1.00 80.81 173 VAL A O 1
ATOM 1342 N N . LYS A 1 174 ? -50.085 -7.634 75.957 1.00 82.19 174 LYS A N 1
ATOM 1343 C CA . LYS A 1 174 ? -50.751 -6.341 76.200 1.00 82.19 174 LYS A CA 1
ATOM 1344 C C . LYS A 1 174 ? -52.070 -6.492 76.958 1.00 82.19 174 LYS A C 1
ATOM 1346 O O . LYS A 1 174 ? -52.363 -5.667 77.819 1.00 82.19 174 LYS A O 1
ATOM 1351 N N . GLU A 1 175 ? -52.858 -7.514 76.643 1.00 82.31 175 GLU A N 1
ATOM 1352 C CA . GLU A 1 175 ? -54.123 -7.799 77.329 1.00 82.31 175 GLU A CA 1
ATOM 1353 C C . GLU A 1 175 ? -53.891 -8.218 78.786 1.00 82.31 175 GLU A C 1
ATOM 1355 O O . GLU A 1 175 ? -54.541 -7.680 79.685 1.00 82.31 175 GLU A O 1
ATOM 1360 N N . GLU A 1 176 ? -52.909 -9.091 79.029 1.00 85.19 176 GLU A N 1
ATOM 1361 C CA . GLU A 1 176 ? -52.465 -9.475 80.376 1.00 85.19 176 GLU A CA 1
ATOM 1362 C C . GLU A 1 176 ? -52.044 -8.240 81.194 1.00 85.19 176 GLU A C 1
ATOM 1364 O O . GLU A 1 176 ? -52.435 -8.090 82.352 1.00 85.19 176 GLU A O 1
ATOM 1369 N N . LEU A 1 177 ? -51.328 -7.296 80.576 1.00 79.81 177 LEU A N 1
ATOM 1370 C CA . LEU A 1 177 ? -50.866 -6.068 81.230 1.00 79.81 177 LEU A CA 1
ATOM 1371 C C . LEU A 1 177 ? -52.030 -5.145 81.636 1.00 79.81 177 LEU A C 1
ATOM 1373 O O . LEU A 1 177 ? -52.056 -4.630 82.754 1.00 79.81 177 LEU A O 1
ATOM 1377 N N . VAL A 1 178 ? -53.030 -4.974 80.766 1.00 78.06 178 VAL A N 1
ATOM 1378 C CA . VAL A 1 178 ? -54.237 -4.181 81.071 1.00 78.06 178 VAL A CA 1
ATOM 1379 C C . VAL A 1 178 ? -55.071 -4.829 82.179 1.00 78.06 178 VAL A C 1
ATOM 1381 O O . VAL A 1 178 ? -55.633 -4.123 83.020 1.00 78.06 178 VAL A O 1
ATOM 1384 N N . GLN A 1 179 ? -55.153 -6.161 82.204 1.00 81.00 179 GLN A N 1
ATOM 1385 C CA . GLN A 1 179 ? -55.882 -6.886 83.242 1.00 81.00 179 GLN A CA 1
ATOM 1386 C C . GLN A 1 179 ? -55.206 -6.731 84.608 1.00 81.00 179 GLN A C 1
ATOM 1388 O O . GLN A 1 179 ? -55.861 -6.343 85.576 1.00 81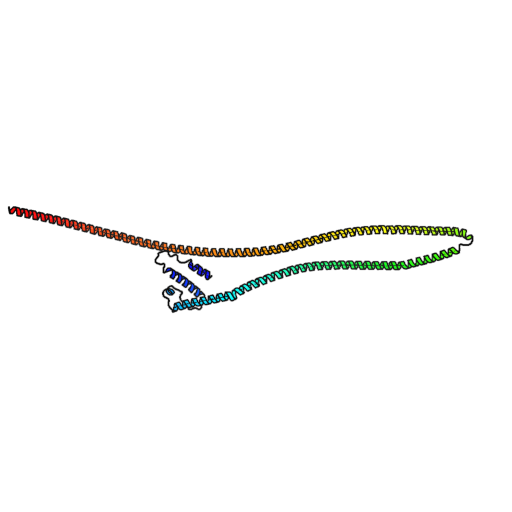.00 179 GLN A O 1
ATOM 1393 N N . LEU A 1 180 ? -53.884 -6.910 84.659 1.00 77.69 180 LEU A N 1
ATOM 1394 C CA . LEU A 1 180 ? -53.094 -6.689 85.871 1.00 77.69 180 LEU A CA 1
ATOM 1395 C C . LEU A 1 180 ? -53.252 -5.259 86.406 1.00 77.69 180 LEU A C 1
ATOM 1397 O O . LEU A 1 180 ? -53.348 -5.050 87.614 1.00 77.69 180 LEU A O 1
ATOM 1401 N N . GLN A 1 181 ? -53.355 -4.265 85.525 1.00 77.62 181 GLN A N 1
ATOM 1402 C CA . GLN A 1 181 ? -53.556 -2.873 85.924 1.00 77.62 181 GLN A CA 1
ATOM 1403 C C . GLN A 1 181 ? -54.921 -2.631 86.596 1.00 77.62 181 GLN A C 1
ATOM 1405 O O . GLN A 1 181 ? -55.006 -1.854 87.548 1.00 77.62 181 GLN A O 1
ATOM 1410 N N . LYS A 1 182 ? -55.981 -3.324 86.158 1.00 76.69 182 LYS A N 1
ATOM 1411 C CA . LYS A 1 182 ? -57.305 -3.272 86.808 1.00 76.69 182 LYS A CA 1
ATOM 1412 C C . LYS A 1 182 ? -57.303 -3.956 88.170 1.00 76.69 182 LYS A C 1
ATOM 1414 O O . LYS A 1 182 ? -57.912 -3.445 89.112 1.00 76.69 182 LYS A O 1
ATOM 1419 N N . ASP A 1 183 ? -56.604 -5.079 88.280 1.00 77.44 183 ASP A N 1
ATOM 1420 C CA . ASP A 1 183 ? -56.498 -5.822 89.535 1.00 77.44 183 ASP A CA 1
ATOM 1421 C C . ASP A 1 183 ? -55.739 -5.008 90.598 1.00 77.44 183 ASP A C 1
ATOM 1423 O O . ASP A 1 183 ? -56.159 -4.963 91.755 1.00 77.44 183 ASP A O 1
ATOM 1427 N N . ILE A 1 184 ? -54.718 -4.244 90.192 1.00 69.06 184 ILE A N 1
ATOM 1428 C CA . ILE A 1 184 ? -54.009 -3.280 91.053 1.00 69.06 184 ILE A CA 1
ATOM 1429 C C . ILE A 1 184 ? -54.950 -2.182 91.576 1.00 69.06 184 ILE A C 1
ATOM 1431 O O . ILE A 1 184 ? -54.936 -1.872 92.770 1.00 69.06 184 ILE A O 1
ATOM 1435 N N . SER A 1 185 ? -55.796 -1.596 90.723 1.00 70.62 185 SER A N 1
ATOM 1436 C CA . SER A 1 185 ? -56.757 -0.568 91.155 1.00 70.62 185 SER A CA 1
ATOM 1437 C C . SER A 1 185 ? -57.783 -1.112 92.153 1.00 70.62 185 SER A C 1
ATOM 1439 O O . SER A 1 185 ? -58.097 -0.443 93.135 1.00 70.62 185 SER A O 1
ATOM 1441 N N . ARG A 1 186 ? -58.256 -2.345 91.946 1.00 68.38 186 ARG A N 1
ATOM 1442 C CA . ARG A 1 186 ? -59.228 -3.014 92.823 1.00 68.38 186 ARG A CA 1
ATOM 1443 C C . ARG A 1 186 ? -58.637 -3.386 94.185 1.00 68.38 186 ARG A C 1
ATOM 1445 O O . ARG A 1 186 ? -59.310 -3.252 95.206 1.00 68.38 186 ARG A O 1
ATOM 1452 N N . LEU A 1 187 ? -57.384 -3.840 94.215 1.00 64.50 187 LEU A N 1
ATOM 1453 C CA . LEU A 1 187 ? -56.681 -4.170 95.458 1.00 64.50 187 LEU A CA 1
ATOM 1454 C C . LEU A 1 187 ? -56.429 -2.923 96.320 1.00 64.50 187 LEU A C 1
ATOM 1456 O O . LEU A 1 187 ? -56.570 -2.990 97.540 1.00 64.50 187 LEU A O 1
ATOM 1460 N N . ASN A 1 188 ? -56.171 -1.766 95.703 1.00 57.16 188 ASN A N 1
ATOM 1461 C CA . ASN A 1 188 ? -56.018 -0.494 96.419 1.00 57.16 188 ASN A CA 1
ATOM 1462 C C . ASN A 1 188 ? -57.279 -0.061 97.197 1.00 57.16 188 ASN A C 1
ATOM 1464 O O . ASN A 1 188 ? -57.158 0.558 98.254 1.00 57.16 188 ASN A O 1
ATOM 1468 N N . GLU A 1 189 ? -58.484 -0.415 96.741 1.00 57.97 189 GLU A N 1
ATOM 1469 C CA . GLU A 1 189 ? -59.742 -0.069 97.426 1.00 57.97 189 GLU A CA 1
ATOM 1470 C C . GLU A 1 189 ? -60.028 -0.948 98.656 1.00 57.97 189 GLU A C 1
ATOM 1472 O O . GLU A 1 189 ? -60.657 -0.507 99.620 1.00 57.97 189 GLU A O 1
ATOM 1477 N N . GLN A 1 190 ? -59.535 -2.190 98.673 1.00 55.31 190 GLN A N 1
ATOM 1478 C CA . GLN A 1 190 ? -59.799 -3.147 99.758 1.00 55.31 190 GLN A CA 1
ATOM 1479 C C . GLN A 1 190 ? -58.902 -2.935 100.990 1.00 55.31 190 GLN A C 1
ATOM 1481 O O . GLN A 1 190 ? -59.113 -3.537 102.046 1.00 55.31 190 GLN A O 1
ATOM 1486 N N . ILE A 1 191 ? -57.930 -2.024 100.906 1.00 50.44 191 ILE A N 1
ATOM 1487 C CA . ILE A 1 191 ? -56.837 -1.881 101.867 1.00 50.44 191 ILE A CA 1
ATOM 1488 C C . ILE A 1 191 ? -57.170 -0.998 103.106 1.00 50.44 191 ILE A C 1
ATOM 1490 O O . ILE A 1 191 ? -56.271 -0.646 103.871 1.00 50.44 191 ILE A O 1
ATOM 1494 N N . VAL A 1 192 ? -58.436 -0.716 103.459 1.00 50.34 192 VAL A N 1
ATOM 1495 C CA . VAL A 1 192 ? -58.751 0.262 104.543 1.00 50.34 192 VAL A CA 1
ATOM 1496 C C . VAL A 1 192 ? -59.136 -0.299 105.941 1.00 50.34 192 VAL A C 1
ATOM 1498 O O . VAL A 1 192 ? -59.138 0.489 106.881 1.00 50.34 192 VAL A O 1
ATOM 1501 N N . ARG A 1 193 ? -59.401 -1.598 106.219 1.00 46.16 193 ARG A N 1
ATOM 1502 C CA . ARG A 1 193 ? -59.843 -2.001 107.601 1.00 46.16 193 ARG A CA 1
ATOM 1503 C C . ARG A 1 193 ? -59.297 -3.327 108.207 1.00 46.16 193 ARG A C 1
ATOM 1505 O O . ARG A 1 193 ? -59.582 -4.404 107.706 1.00 46.16 193 ARG A O 1
ATOM 1512 N N . SER A 1 194 ? -58.647 -3.210 109.384 1.00 40.28 194 SER A N 1
ATOM 1513 C CA . SER A 1 194 ? -58.547 -4.158 110.541 1.00 40.28 194 SER A CA 1
ATOM 1514 C C . SER A 1 194 ? -57.407 -5.228 110.655 1.00 40.28 194 SER A C 1
ATOM 1516 O O . SER A 1 194 ? -56.891 -5.682 109.639 1.00 40.28 194 SER A O 1
ATOM 1518 N N . PRO A 1 195 ? -56.988 -5.637 111.889 1.00 52.69 195 PRO A N 1
ATOM 1519 C CA . PRO A 1 195 ? -55.608 -6.051 112.256 1.00 52.69 195 PRO A CA 1
ATOM 1520 C C . PRO A 1 195 ? -55.168 -7.513 112.035 1.00 52.69 195 PRO A C 1
ATOM 1522 O O . PRO A 1 195 ? -53.981 -7.793 112.180 1.00 52.69 195 PRO A O 1
ATOM 1525 N N . GLY A 1 196 ? -56.038 -8.438 111.608 1.00 50.41 196 GLY A N 1
ATOM 1526 C CA . GLY A 1 196 ? -55.580 -9.712 111.007 1.00 50.41 196 GLY A CA 1
ATOM 1527 C C . GLY A 1 196 ? -54.757 -9.478 109.730 1.00 50.41 196 GLY A C 1
ATOM 1528 O O . GLY A 1 196 ? -53.923 -10.296 109.342 1.00 50.41 196 GLY A O 1
ATOM 1529 N N . ARG A 1 197 ? -54.919 -8.282 109.146 1.00 49.94 197 ARG A N 1
ATOM 1530 C CA . ARG A 1 197 ? -54.079 -7.750 108.083 1.00 49.94 197 ARG A CA 1
ATOM 1531 C C . ARG A 1 197 ? -52.649 -7.504 108.488 1.00 49.94 197 ARG A C 1
ATOM 1533 O O . ARG A 1 197 ? -51.867 -7.506 107.579 1.00 49.94 197 ARG A O 1
ATOM 1540 N N . LEU A 1 198 ? -52.252 -7.315 109.745 1.00 48.19 198 LEU A N 1
ATOM 1541 C CA . LEU A 1 198 ? -50.830 -7.060 110.032 1.00 48.19 198 LEU A CA 1
ATOM 1542 C C . LEU A 1 198 ? -49.983 -8.338 109.926 1.00 48.19 198 LEU A C 1
ATOM 1544 O O . LEU A 1 198 ? -48.878 -8.295 109.401 1.00 48.19 198 LEU A O 1
ATOM 1548 N N . ALA A 1 199 ? -50.521 -9.489 110.341 1.00 52.59 199 ALA A N 1
ATOM 1549 C CA . ALA A 1 199 ? -49.851 -10.780 110.169 1.00 52.59 199 ALA A CA 1
ATOM 1550 C C . ALA A 1 199 ? -49.880 -11.239 108.703 1.00 52.59 199 ALA A C 1
ATOM 1552 O O . ALA A 1 199 ? -48.849 -11.639 108.173 1.00 52.59 199 ALA A O 1
ATOM 1553 N N . ALA A 1 200 ? -51.027 -11.086 108.029 1.00 58.00 200 ALA A N 1
ATOM 1554 C CA . ALA A 1 200 ? -51.123 -11.303 106.589 1.00 58.00 200 ALA A CA 1
ATOM 1555 C C . ALA A 1 200 ? -50.296 -10.280 105.793 1.00 58.00 200 ALA A C 1
ATOM 1557 O O . ALA A 1 200 ? -49.690 -10.677 104.819 1.00 58.00 200 ALA A O 1
ATOM 1558 N N . GLN A 1 201 ? -50.177 -9.021 106.232 1.00 58.12 201 GLN A N 1
ATOM 1559 C CA . GLN A 1 201 ? -49.322 -7.987 105.629 1.00 58.12 201 GLN A CA 1
ATOM 1560 C C . GLN A 1 201 ? -47.857 -8.312 105.812 1.00 58.12 201 GLN A C 1
ATOM 1562 O O . GLN A 1 201 ? -47.091 -7.924 104.957 1.00 58.12 201 GLN A O 1
ATOM 1567 N N . ILE A 1 202 ? -47.439 -8.993 106.879 1.00 60.31 202 ILE A N 1
ATOM 1568 C CA . ILE A 1 202 ? -46.052 -9.454 106.997 1.00 60.31 202 ILE A CA 1
ATOM 1569 C C . ILE A 1 202 ? -45.795 -10.572 105.982 1.00 60.31 202 ILE A C 1
ATOM 1571 O O . ILE A 1 202 ? -44.816 -10.488 105.254 1.00 60.31 202 ILE A O 1
ATOM 1575 N N . THR A 1 203 ? -46.693 -11.552 105.836 1.00 66.81 203 THR A N 1
ATOM 1576 C CA . THR A 1 203 ? -46.545 -12.615 104.817 1.00 66.81 203 THR A CA 1
ATOM 1577 C C . THR A 1 203 ? -46.722 -12.088 103.385 1.00 66.81 203 THR A C 1
ATOM 1579 O O . THR A 1 203 ? -46.059 -12.551 102.462 1.00 66.81 203 THR A O 1
ATOM 1582 N N . GLU A 1 204 ? -47.581 -11.086 103.203 1.00 68.25 204 GLU A N 1
ATOM 1583 C CA . GLU A 1 204 ? -47.853 -10.372 101.954 1.00 68.25 204 GLU A CA 1
ATOM 1584 C C . GLU A 1 204 ? -46.731 -9.383 101.631 1.00 68.25 204 GLU A C 1
ATOM 1586 O O . GLU A 1 204 ? -46.398 -9.219 100.466 1.00 68.25 204 GLU A O 1
ATOM 1591 N N . LEU A 1 205 ? -46.087 -8.764 102.626 1.00 71.56 205 LEU A N 1
ATOM 1592 C CA . LEU A 1 205 ? -44.858 -7.983 102.466 1.00 71.56 205 LEU A CA 1
ATOM 1593 C C . LEU A 1 205 ? -43.690 -8.908 102.161 1.00 71.56 205 LEU A C 1
ATOM 1595 O O . LEU A 1 205 ? -42.875 -8.555 101.328 1.00 71.56 205 LEU A O 1
ATOM 1599 N N . GLU A 1 206 ? -43.609 -10.099 102.750 1.00 70.44 206 GLU A N 1
ATOM 1600 C CA . GLU A 1 206 ? -42.601 -11.103 102.399 1.00 70.44 206 GLU A CA 1
ATOM 1601 C C . GLU A 1 206 ? -42.805 -11.637 100.976 1.00 70.44 206 GLU A C 1
ATOM 1603 O O . GLU A 1 206 ? -41.835 -11.768 100.228 1.00 70.44 206 GLU A O 1
ATOM 1608 N N . SER A 1 207 ? -44.047 -11.889 100.549 1.00 72.50 207 SER A N 1
ATOM 1609 C CA . SER A 1 207 ? -44.346 -12.247 99.158 1.00 72.50 207 SER A CA 1
ATOM 1610 C C . SER A 1 207 ? -44.195 -11.060 98.210 1.00 72.50 207 SER A C 1
ATOM 1612 O O . SER A 1 207 ? -43.747 -11.253 97.088 1.00 72.50 207 SER A O 1
ATOM 1614 N N . SER A 1 208 ? -44.491 -9.835 98.651 1.00 75.31 208 SER A N 1
ATOM 1615 C CA . SER A 1 208 ? -44.241 -8.607 97.889 1.00 75.31 208 SER A CA 1
ATOM 1616 C C . SER A 1 208 ? -42.748 -8.375 97.745 1.00 75.31 208 SER A C 1
ATOM 1618 O O . SER A 1 208 ? -42.296 -8.045 96.666 1.00 75.31 208 SER A O 1
ATOM 1620 N N . VAL A 1 209 ? -41.948 -8.604 98.785 1.00 75.75 209 VAL A N 1
ATOM 1621 C CA . VAL A 1 209 ? -40.485 -8.533 98.730 1.00 75.75 209 VAL A CA 1
ATOM 1622 C C . VAL A 1 209 ? -39.943 -9.624 97.810 1.00 75.75 209 VAL A C 1
ATOM 1624 O O . VAL A 1 209 ? -39.055 -9.333 97.016 1.00 75.75 209 VAL A O 1
ATOM 1627 N N . LYS A 1 210 ? -40.493 -10.846 97.824 1.00 76.50 210 LYS A N 1
ATOM 1628 C CA . LYS A 1 210 ? -40.161 -11.888 96.831 1.00 76.50 210 LYS A CA 1
ATOM 1629 C C . LYS A 1 210 ? -40.535 -11.474 95.406 1.00 76.50 210 LYS A C 1
ATOM 1631 O O . LYS A 1 210 ? -39.697 -11.543 94.519 1.00 76.50 210 LYS A O 1
ATOM 1636 N N . PHE A 1 211 ? -41.729 -10.931 95.210 1.00 79.94 211 PHE A N 1
ATOM 1637 C CA . PHE A 1 211 ? -42.188 -10.420 93.922 1.00 79.94 211 PHE A CA 1
ATOM 1638 C C . PHE A 1 211 ? -41.342 -9.238 93.432 1.00 79.94 211 PHE A C 1
ATOM 1640 O O . PHE A 1 211 ? -40.953 -9.195 92.274 1.00 79.94 211 PHE A O 1
ATOM 1647 N N . TYR A 1 212 ? -40.990 -8.294 94.305 1.00 78.44 212 TYR A N 1
ATOM 1648 C CA . TYR A 1 212 ? -40.132 -7.158 93.976 1.00 78.44 212 TYR A CA 1
ATOM 1649 C C . TYR A 1 212 ? -38.675 -7.584 93.768 1.00 78.44 212 TYR A C 1
ATOM 1651 O O . TYR A 1 212 ? -37.990 -6.977 92.952 1.00 78.44 212 TYR A O 1
ATOM 1659 N N . THR A 1 213 ? -38.193 -8.637 94.437 1.00 77.50 213 THR A N 1
ATOM 1660 C CA . THR A 1 213 ? -36.861 -9.209 94.164 1.00 77.50 213 THR A CA 1
ATOM 1661 C C . THR A 1 213 ? -36.827 -10.011 92.864 1.00 77.50 213 THR A C 1
ATOM 1663 O O . THR A 1 213 ? -35.820 -9.954 92.161 1.00 77.50 213 THR A O 1
ATOM 1666 N N . GLU A 1 214 ? -37.912 -10.688 92.484 1.00 80.25 214 GLU A N 1
ATOM 1667 C CA . GLU A 1 214 ? -38.079 -11.280 91.149 1.00 80.25 214 GLU A CA 1
ATOM 1668 C C . GLU A 1 214 ? -38.225 -10.206 90.069 1.00 80.25 214 GLU A C 1
ATOM 1670 O O . GLU A 1 214 ? -37.531 -10.265 89.060 1.00 80.25 214 GLU A O 1
ATOM 1675 N N . GLN A 1 215 ? -38.990 -9.145 90.319 1.00 81.06 215 GLN A N 1
ATOM 1676 C CA . GLN A 1 215 ? -39.096 -8.008 89.408 1.00 81.06 215 GLN A CA 1
ATOM 1677 C C . GLN A 1 215 ? -37.753 -7.278 89.247 1.00 81.06 215 GLN A C 1
ATOM 1679 O O . GLN A 1 215 ? -37.412 -6.848 88.146 1.00 81.06 215 GLN A O 1
ATOM 1684 N N . GLU A 1 216 ? -36.962 -7.126 90.313 1.00 77.31 216 GLU A N 1
ATOM 1685 C CA . GLU A 1 216 ? -35.606 -6.579 90.200 1.00 77.31 216 GLU A CA 1
ATOM 1686 C C . GLU A 1 216 ? -34.642 -7.539 89.500 1.00 77.31 216 GLU A C 1
ATOM 1688 O O . GLU A 1 216 ? -33.755 -7.071 88.783 1.00 77.31 216 GLU A O 1
ATOM 1693 N N . ARG A 1 217 ? -34.839 -8.860 89.612 1.00 81.00 217 ARG A N 1
ATOM 1694 C CA . ARG A 1 217 ? -34.141 -9.843 88.771 1.00 81.00 217 ARG A CA 1
ATOM 1695 C C . ARG A 1 217 ? -34.508 -9.687 87.300 1.00 81.00 217 ARG A C 1
ATOM 1697 O O . ARG A 1 217 ? -33.603 -9.626 86.476 1.00 81.00 217 ARG A O 1
ATOM 1704 N N . ASP A 1 218 ? -35.782 -9.535 86.967 1.00 81.69 218 ASP A N 1
ATOM 1705 C CA . ASP A 1 218 ? -36.228 -9.331 85.586 1.00 81.69 218 ASP A CA 1
ATOM 1706 C C . ASP A 1 218 ? -35.729 -7.997 85.025 1.00 81.69 218 ASP A C 1
ATOM 1708 O O . ASP A 1 218 ? -35.252 -7.927 83.893 1.00 81.69 218 ASP A O 1
ATOM 1712 N N . LYS A 1 219 ? -35.734 -6.932 85.834 1.00 81.88 219 LYS A N 1
ATOM 1713 C CA . LYS A 1 219 ? -35.099 -5.654 85.479 1.00 81.88 219 LYS A CA 1
ATOM 1714 C C . LYS A 1 219 ? -33.584 -5.785 85.334 1.00 81.88 219 LYS A C 1
ATOM 1716 O O . LYS A 1 219 ? -32.989 -5.065 84.535 1.00 81.88 219 LYS A O 1
ATOM 1721 N N . ALA A 1 220 ? -32.925 -6.645 86.110 1.00 83.62 220 ALA A N 1
ATOM 1722 C CA . ALA A 1 220 ? -31.503 -6.939 85.938 1.00 83.62 220 ALA A CA 1
ATOM 1723 C C . ALA A 1 220 ? -31.247 -7.691 84.621 1.00 83.62 220 ALA A C 1
ATOM 1725 O O . ALA A 1 220 ? -30.387 -7.267 83.856 1.00 83.62 220 ALA A O 1
ATOM 1726 N N . LEU A 1 221 ? -32.061 -8.698 84.293 1.00 87.12 221 LEU A N 1
ATOM 1727 C CA . LEU A 1 221 ? -32.000 -9.419 83.018 1.00 87.12 221 LEU A CA 1
ATOM 1728 C C . LEU A 1 221 ? -32.271 -8.497 81.824 1.00 87.12 221 LEU A C 1
ATOM 1730 O O . LEU A 1 221 ? -31.536 -8.538 80.845 1.00 87.12 221 LEU A O 1
ATOM 1734 N N . MET A 1 222 ? -33.261 -7.606 81.919 1.00 85.00 222 MET A N 1
ATOM 1735 C CA . MET A 1 222 ? -33.532 -6.584 80.902 1.00 85.00 222 MET A CA 1
ATOM 1736 C C . MET A 1 222 ? -32.374 -5.594 80.751 1.00 85.00 222 MET A C 1
ATOM 1738 O O . MET A 1 222 ? -32.042 -5.201 79.634 1.00 85.00 222 MET A O 1
ATOM 1742 N N . ARG A 1 223 ? -31.728 -5.191 81.856 1.00 87.19 223 ARG A N 1
ATOM 1743 C CA . ARG A 1 223 ? -30.517 -4.357 81.806 1.00 87.19 223 ARG A CA 1
ATOM 1744 C C . ARG A 1 223 ? -29.374 -5.083 81.103 1.00 87.19 223 ARG A C 1
ATOM 1746 O O . ARG A 1 223 ? -28.653 -4.450 80.336 1.00 87.19 223 ARG A O 1
ATOM 1753 N N . ASP A 1 224 ? -29.215 -6.380 81.333 1.00 87.62 224 ASP A N 1
ATOM 1754 C CA . ASP A 1 224 ? -28.169 -7.169 80.688 1.00 87.62 224 ASP A CA 1
ATOM 1755 C C . ASP A 1 224 ? -28.484 -7.463 79.212 1.00 87.62 224 ASP A C 1
ATOM 1757 O O . ASP A 1 224 ? -27.586 -7.338 78.379 1.00 87.62 224 ASP A O 1
ATOM 1761 N N . ASP A 1 225 ? -29.745 -7.716 78.841 1.00 89.38 225 ASP A N 1
ATOM 1762 C CA . ASP A 1 225 ? -30.158 -7.820 77.431 1.00 89.38 225 ASP A CA 1
ATOM 1763 C C . ASP A 1 225 ? -29.977 -6.479 76.703 1.00 89.38 225 ASP A C 1
ATOM 1765 O O . ASP A 1 225 ? -29.461 -6.436 75.586 1.00 89.38 225 ASP A O 1
ATOM 1769 N N . TYR A 1 226 ? -30.293 -5.355 77.358 1.00 91.31 226 TYR A N 1
ATOM 1770 C CA . TYR A 1 226 ? -30.027 -4.022 76.816 1.00 91.31 226 TYR A CA 1
ATOM 1771 C C . TYR A 1 226 ? -28.531 -3.780 76.594 1.00 91.31 226 TYR A C 1
ATOM 1773 O O . TYR A 1 226 ? -28.143 -3.324 75.520 1.00 91.31 226 TYR A O 1
ATOM 1781 N N . LYS A 1 227 ? -27.670 -4.118 77.566 1.00 91.56 227 LYS A N 1
ATOM 1782 C CA . LYS A 1 227 ? -26.208 -4.026 77.396 1.00 91.56 227 LYS A CA 1
ATOM 1783 C C . LYS A 1 227 ? -25.726 -4.900 76.241 1.00 91.56 227 LYS A C 1
ATOM 1785 O O . LYS A 1 227 ? -24.904 -4.447 75.450 1.00 91.56 227 LYS A O 1
ATOM 1790 N N . ARG A 1 228 ? -26.254 -6.121 76.114 1.00 92.69 228 ARG A N 1
ATOM 1791 C CA . ARG A 1 228 ? -25.894 -7.045 75.034 1.00 92.69 228 ARG A CA 1
ATOM 1792 C C . ARG A 1 228 ? -26.297 -6.496 73.668 1.00 92.69 228 ARG A C 1
ATOM 1794 O O . ARG A 1 228 ? -25.472 -6.462 72.763 1.00 92.69 228 ARG A O 1
ATOM 1801 N N . ARG A 1 229 ? -27.532 -6.006 73.523 1.00 90.44 229 ARG A N 1
ATOM 1802 C CA . ARG A 1 229 ? -28.004 -5.364 72.284 1.00 90.44 229 ARG A CA 1
ATOM 1803 C C . ARG A 1 229 ? -27.217 -4.102 71.958 1.00 90.44 229 ARG A C 1
ATOM 1805 O O . ARG A 1 229 ? -26.885 -3.889 70.799 1.00 90.44 229 ARG A O 1
ATOM 1812 N N . LYS A 1 230 ? -26.891 -3.289 72.965 1.00 92.88 230 LYS A N 1
ATOM 1813 C CA . LYS A 1 230 ? -26.055 -2.099 72.792 1.00 92.88 230 LYS A CA 1
ATOM 1814 C C . LYS A 1 230 ? -24.669 -2.470 72.248 1.00 92.88 230 LYS A C 1
ATOM 1816 O O . LYS A 1 230 ? -24.258 -1.875 71.259 1.00 92.88 230 LYS A O 1
ATOM 1821 N N . SER A 1 231 ? -24.028 -3.493 72.818 1.00 93.19 231 SER A N 1
ATOM 1822 C CA . SER A 1 231 ? -22.749 -4.024 72.323 1.00 93.19 231 SER A CA 1
ATOM 1823 C C . SER A 1 231 ? -22.849 -4.482 70.865 1.00 93.19 231 SER A C 1
ATOM 1825 O O . SER A 1 231 ? -22.011 -4.108 70.059 1.00 93.19 231 SER A O 1
ATOM 1827 N N . ILE A 1 232 ? -23.908 -5.216 70.497 1.00 93.69 232 ILE A N 1
ATOM 1828 C CA . ILE A 1 232 ? -24.128 -5.661 69.107 1.00 93.69 232 ILE A CA 1
ATOM 1829 C C . ILE A 1 232 ? -24.267 -4.465 68.153 1.00 93.69 232 ILE A C 1
ATOM 1831 O O . ILE A 1 232 ? -23.732 -4.495 67.048 1.00 93.69 232 ILE A O 1
ATOM 1835 N N . ILE A 1 233 ? -24.973 -3.408 68.561 1.00 91.69 233 ILE A N 1
ATOM 1836 C CA . ILE A 1 233 ? -25.124 -2.188 67.753 1.00 91.69 233 ILE A CA 1
ATOM 1837 C C . ILE A 1 233 ? -23.778 -1.470 67.587 1.00 91.69 233 ILE A C 1
ATOM 1839 O O . ILE A 1 233 ? -23.491 -0.960 66.506 1.00 91.69 233 ILE A O 1
ATOM 1843 N N . GLU A 1 234 ? -22.956 -1.416 68.634 1.00 93.25 234 GLU A N 1
ATOM 1844 C CA . GLU A 1 234 ? -21.606 -0.842 68.571 1.00 93.25 234 GLU A CA 1
ATOM 1845 C C . GLU A 1 234 ? -20.695 -1.657 67.636 1.00 93.25 234 GLU A C 1
ATOM 1847 O O . GLU A 1 234 ? -20.051 -1.072 66.764 1.00 93.25 234 GLU A O 1
ATOM 1852 N N . ASP A 1 235 ? -20.742 -2.991 67.702 1.00 93.00 235 ASP A N 1
ATOM 1853 C CA . ASP A 1 235 ? -20.018 -3.875 66.778 1.00 93.00 235 ASP A CA 1
ATOM 1854 C C . ASP A 1 235 ? -20.472 -3.679 65.321 1.00 93.00 235 ASP A C 1
ATOM 1856 O O . ASP A 1 235 ? -19.649 -3.574 64.409 1.00 93.00 235 ASP A O 1
ATOM 1860 N N . GLN A 1 236 ? -21.785 -3.567 65.089 1.00 92.81 236 GLN A N 1
ATOM 1861 C CA . GLN A 1 236 ? -22.342 -3.289 63.762 1.00 92.81 236 GLN A CA 1
ATOM 1862 C C . GLN A 1 236 ? -21.919 -1.917 63.237 1.00 92.81 236 GLN A C 1
ATOM 1864 O O . GLN A 1 236 ? -21.567 -1.803 62.067 1.00 92.81 236 GLN A O 1
ATOM 1869 N N . ARG A 1 237 ? -21.904 -0.879 64.082 1.00 93.00 237 ARG A N 1
ATOM 1870 C CA . ARG A 1 237 ? -21.401 0.448 63.694 1.00 93.00 237 ARG A CA 1
ATOM 1871 C C . ARG A 1 237 ? -19.944 0.381 63.263 1.00 93.00 237 ARG A C 1
ATOM 1873 O O . ARG A 1 237 ? -19.614 0.914 62.213 1.00 93.00 237 ARG A O 1
ATOM 1880 N N . HIS A 1 238 ? -19.100 -0.321 64.017 1.00 92.50 238 HIS A N 1
ATOM 1881 C CA . HIS A 1 238 ? -17.707 -0.523 63.627 1.00 92.50 238 HIS A CA 1
ATOM 1882 C C . HIS A 1 238 ? -17.568 -1.285 62.304 1.00 92.50 238 HIS A C 1
ATOM 1884 O O . HIS A 1 238 ? -16.686 -0.962 61.509 1.00 92.50 238 HIS A O 1
ATOM 1890 N N . ALA A 1 239 ? -18.435 -2.266 62.039 1.00 92.25 239 ALA A N 1
ATOM 1891 C CA . ALA A 1 239 ? -18.469 -2.952 60.750 1.00 92.25 239 ALA A CA 1
ATOM 1892 C C . ALA A 1 239 ? -18.882 -2.011 59.604 1.00 92.25 239 ALA A C 1
ATOM 1894 O O . ALA A 1 239 ? -18.232 -2.022 58.562 1.00 92.25 239 ALA A O 1
ATOM 1895 N N . PHE A 1 240 ? -19.888 -1.154 59.803 1.00 92.88 240 PHE A N 1
ATOM 1896 C CA . PHE A 1 240 ? -20.286 -0.149 58.810 1.00 92.88 240 PHE A CA 1
ATOM 1897 C C . PHE A 1 240 ? -19.163 0.840 58.503 1.00 92.88 240 PHE A C 1
ATOM 1899 O O . PHE A 1 240 ? -18.878 1.069 57.335 1.00 92.88 240 PHE A O 1
ATOM 1906 N N . THR A 1 241 ? -18.455 1.342 59.518 1.00 94.81 241 THR A N 1
ATOM 1907 C CA . THR A 1 241 ? -17.315 2.247 59.300 1.00 94.81 241 THR A CA 1
ATOM 1908 C C . THR A 1 241 ? -16.195 1.582 58.492 1.00 94.81 241 THR A C 1
ATOM 1910 O O . THR A 1 241 ? -15.544 2.235 57.683 1.00 94.81 241 THR A O 1
ATOM 1913 N N . LYS A 1 242 ? -15.973 0.270 58.664 1.00 94.88 242 LYS A N 1
ATOM 1914 C CA . LYS A 1 242 ? -15.026 -0.479 57.820 1.00 94.88 242 LYS A CA 1
ATOM 1915 C C . LYS A 1 242 ? -15.499 -0.586 56.372 1.00 94.88 242 LYS A C 1
ATOM 1917 O O . LYS A 1 242 ? -14.682 -0.476 55.470 1.00 94.88 242 LYS A O 1
ATOM 1922 N N . VAL A 1 243 ? -16.794 -0.810 56.153 1.00 94.31 243 VAL A N 1
ATOM 1923 C CA . VAL A 1 243 ? -17.370 -0.856 54.801 1.00 94.31 243 VAL A CA 1
ATOM 1924 C C . VAL A 1 243 ? -17.266 0.509 54.123 1.00 94.31 243 VAL A C 1
ATOM 1926 O O . VAL A 1 243 ? -16.875 0.563 52.966 1.00 94.31 243 VAL A O 1
ATOM 1929 N N . GLU A 1 244 ? -17.541 1.601 54.836 1.00 92.94 244 GLU A N 1
ATOM 1930 C CA . GLU A 1 244 ? -17.367 2.965 54.314 1.00 92.94 244 GLU A CA 1
ATOM 1931 C C . GLU A 1 244 ? -15.917 3.230 53.888 1.00 92.94 244 GLU A C 1
ATOM 1933 O O . GLU A 1 244 ? -15.692 3.741 52.796 1.00 92.94 244 GLU A O 1
ATOM 1938 N N . ALA A 1 245 ? -14.935 2.811 54.694 1.00 93.50 245 ALA A N 1
ATOM 1939 C CA . ALA A 1 245 ? -13.523 2.940 54.331 1.00 93.50 245 ALA A CA 1
ATOM 1940 C C . ALA A 1 245 ? -13.169 2.154 53.054 1.00 93.50 245 ALA A C 1
ATOM 1942 O O . ALA A 1 245 ? -12.503 2.691 52.174 1.00 93.50 245 ALA A O 1
ATOM 1943 N N . LEU A 1 246 ? -13.665 0.917 52.919 1.00 95.19 246 LEU A N 1
ATOM 1944 C CA . LEU A 1 246 ? -13.460 0.106 51.711 1.00 95.19 246 LEU A CA 1
ATOM 1945 C C . LEU A 1 246 ? -14.132 0.711 50.471 1.00 95.19 246 LEU A C 1
ATOM 1947 O O . LEU A 1 246 ? -13.606 0.578 49.370 1.00 95.19 246 LEU A O 1
ATOM 1951 N N . ILE A 1 247 ? -15.286 1.370 50.629 1.00 92.81 247 ILE A N 1
ATOM 1952 C CA . ILE A 1 247 ? -15.946 2.087 49.529 1.00 92.81 247 ILE A CA 1
ATOM 1953 C C . ILE A 1 247 ? -15.073 3.256 49.070 1.00 92.81 247 ILE A C 1
ATOM 1955 O O . ILE A 1 247 ? -14.859 3.393 47.872 1.00 92.81 247 ILE A O 1
ATOM 1959 N N . SER A 1 248 ? -14.519 4.048 49.992 1.00 93.81 248 SER A N 1
ATOM 1960 C CA . SER A 1 248 ? -13.619 5.148 49.626 1.00 93.81 248 SER A CA 1
ATOM 1961 C C . SER A 1 248 ? -12.346 4.666 48.921 1.00 93.81 248 SER A C 1
ATOM 1963 O O . SER A 1 248 ? -11.928 5.285 47.948 1.00 93.81 248 SER A O 1
ATOM 1965 N N . GLU A 1 249 ? -11.758 3.545 49.352 1.00 94.81 249 GLU A N 1
ATOM 1966 C CA . GLU A 1 249 ? -10.621 2.929 48.645 1.00 94.81 249 GLU A CA 1
ATOM 1967 C C . GLU A 1 249 ? -11.011 2.470 47.228 1.00 94.81 249 GLU A C 1
ATOM 1969 O O . GLU A 1 249 ? -10.257 2.671 46.277 1.00 94.81 249 GLU A O 1
ATOM 1974 N N . LEU A 1 250 ? -12.203 1.887 47.056 1.00 93.25 250 LEU A N 1
ATOM 1975 C CA . LEU A 1 250 ? -12.718 1.495 45.739 1.00 93.25 250 LEU A CA 1
ATOM 1976 C C . LEU A 1 250 ? -12.971 2.698 44.825 1.00 93.25 250 LEU A C 1
ATOM 1978 O O . LEU A 1 250 ? -12.665 2.625 43.638 1.00 93.25 250 LEU A O 1
ATOM 1982 N N . GLU A 1 251 ? -13.518 3.791 45.355 1.00 94.06 251 GLU A N 1
ATOM 1983 C CA . GLU A 1 251 ? -13.723 5.035 44.605 1.00 94.06 251 GLU A CA 1
ATOM 1984 C C . GLU A 1 251 ? -12.394 5.615 44.108 1.00 94.06 251 GLU A C 1
ATOM 1986 O O . GLU A 1 251 ? -12.311 6.050 42.959 1.00 94.06 251 GLU A O 1
ATOM 1991 N N . GLU A 1 252 ? -11.345 5.565 44.935 1.00 94.69 252 GLU A N 1
ATOM 1992 C CA . GLU A 1 252 ? -9.997 5.977 44.539 1.00 94.69 252 GLU A CA 1
ATOM 1993 C C . GLU A 1 252 ? -9.461 5.093 43.410 1.00 94.69 252 GLU A C 1
ATOM 1995 O O . GLU A 1 252 ? -9.057 5.621 42.379 1.00 94.69 252 GLU A O 1
ATOM 2000 N N . VAL A 1 253 ? -9.551 3.764 43.543 1.00 94.44 253 VAL A N 1
ATOM 2001 C CA . VAL A 1 253 ? -9.121 2.816 42.496 1.00 94.44 253 VAL A CA 1
ATOM 2002 C C . VAL A 1 253 ? -9.873 3.031 41.181 1.00 94.44 253 VAL A C 1
ATOM 2004 O O . VAL A 1 253 ? -9.273 2.974 40.109 1.00 94.44 253 VAL A O 1
ATOM 2007 N N . VAL A 1 254 ? -11.183 3.287 41.232 1.00 93.44 254 VAL A N 1
ATOM 2008 C CA . VAL A 1 254 ? -11.974 3.587 40.030 1.00 93.44 254 VAL A CA 1
ATOM 2009 C C . VAL A 1 254 ? -11.497 4.884 39.380 1.00 93.44 254 VAL A C 1
ATOM 2011 O O . VAL A 1 254 ? -11.372 4.926 38.159 1.00 93.44 254 VAL A O 1
ATOM 2014 N N . ALA A 1 255 ? -11.192 5.920 40.165 1.00 92.25 255 ALA A N 1
ATOM 2015 C CA . ALA A 1 255 ? -10.670 7.173 39.632 1.00 92.25 255 ALA A CA 1
ATOM 2016 C C . ALA A 1 255 ? -9.314 6.983 38.931 1.00 92.25 255 ALA A C 1
ATOM 2018 O O . ALA A 1 255 ? -9.117 7.536 37.848 1.00 92.25 255 ALA A O 1
ATOM 2019 N N . THR A 1 256 ? -8.412 6.169 39.492 1.00 95.44 256 THR A N 1
ATOM 2020 C CA . THR A 1 256 ? -7.138 5.823 38.838 1.00 95.44 256 THR A CA 1
ATOM 2021 C C . THR A 1 256 ? -7.367 5.048 37.548 1.00 95.44 256 THR A C 1
ATOM 2023 O O . THR A 1 256 ? -6.825 5.419 36.516 1.00 95.44 256 THR A O 1
ATOM 2026 N N . ASN A 1 257 ? -8.235 4.033 37.571 1.00 90.81 257 ASN A N 1
ATOM 2027 C CA . ASN A 1 257 ? -8.528 3.234 36.382 1.00 90.81 257 ASN A CA 1
ATOM 2028 C C . ASN A 1 257 ? -9.137 4.070 35.249 1.00 90.81 257 ASN A C 1
ATOM 2030 O O . ASN A 1 257 ? -8.851 3.803 34.088 1.00 90.81 257 ASN A O 1
ATOM 2034 N N . VAL A 1 258 ? -9.973 5.067 35.562 1.00 94.38 258 VAL A N 1
ATOM 2035 C CA . VAL A 1 258 ? -10.516 6.000 34.559 1.00 94.38 258 VAL A CA 1
ATOM 2036 C C . VAL A 1 258 ? -9.398 6.837 33.936 1.00 94.38 258 VAL A C 1
ATOM 2038 O O . VAL A 1 258 ? -9.365 6.979 32.717 1.00 94.38 258 VAL A O 1
ATOM 2041 N N . ALA A 1 259 ? -8.460 7.339 34.745 1.00 92.50 259 ALA A N 1
ATOM 2042 C CA . ALA A 1 259 ? -7.312 8.089 34.239 1.00 92.50 259 ALA A CA 1
ATOM 2043 C C . ALA A 1 259 ? -6.400 7.225 33.346 1.00 92.50 259 ALA A C 1
ATOM 2045 O O . ALA A 1 259 ? -5.987 7.680 32.280 1.00 92.50 259 ALA A O 1
ATOM 2046 N N . ASP A 1 260 ? -6.148 5.973 33.737 1.00 92.50 260 ASP A N 1
ATOM 2047 C CA . ASP A 1 260 ? -5.372 5.016 32.937 1.00 92.50 260 ASP A CA 1
ATOM 2048 C C . ASP A 1 260 ? -6.068 4.704 31.596 1.00 92.50 260 ASP A C 1
ATOM 2050 O O . ASP A 1 260 ? -5.411 4.557 30.564 1.00 92.50 260 ASP A O 1
ATOM 2054 N N . LEU A 1 261 ? -7.405 4.633 31.589 1.00 91.81 261 LEU A N 1
ATOM 2055 C CA . LEU A 1 261 ? -8.213 4.435 30.380 1.00 91.81 261 LEU A CA 1
ATOM 2056 C C . LEU A 1 261 ? -8.110 5.628 29.420 1.00 91.81 261 LEU A C 1
ATOM 2058 O O . LEU A 1 261 ? -7.959 5.435 28.215 1.00 91.81 261 LEU A O 1
ATOM 2062 N N . ASP A 1 262 ? -8.148 6.853 29.945 1.00 93.06 262 ASP A N 1
ATOM 2063 C CA . ASP A 1 262 ? -7.957 8.066 29.146 1.00 93.06 262 ASP A CA 1
ATOM 2064 C C . ASP A 1 262 ? -6.546 8.124 28.528 1.00 93.06 262 ASP A C 1
ATOM 2066 O O . ASP A 1 262 ? -6.395 8.502 27.362 1.00 93.06 262 ASP A O 1
ATOM 2070 N N . GLU A 1 263 ? -5.510 7.707 29.268 1.00 94.19 263 GLU A N 1
ATOM 2071 C CA . GLU A 1 263 ? -4.134 7.626 28.758 1.00 94.19 263 GLU A CA 1
ATOM 2072 C C . GLU A 1 263 ? -3.979 6.536 27.684 1.00 94.19 263 GLU A C 1
ATOM 2074 O O . GLU A 1 263 ? -3.346 6.770 26.650 1.00 94.19 263 GLU A O 1
ATOM 2079 N N . LEU A 1 264 ? -4.607 5.370 27.874 1.00 91.44 264 LEU A N 1
ATOM 2080 C CA . LEU A 1 264 ? -4.652 4.305 26.867 1.00 91.44 264 LEU A CA 1
ATOM 2081 C C . LEU A 1 264 ? -5.316 4.775 25.568 1.00 91.44 264 LEU A C 1
ATOM 2083 O O . LEU A 1 264 ? -4.734 4.586 24.501 1.00 91.44 264 LEU A O 1
ATOM 2087 N N . ASN A 1 265 ? -6.464 5.450 25.656 1.00 91.62 265 ASN A N 1
ATOM 2088 C CA . ASN A 1 265 ? -7.162 6.002 24.491 1.00 91.62 265 ASN A CA 1
ATOM 2089 C C . ASN A 1 265 ? -6.308 7.048 23.752 1.00 91.62 265 ASN A C 1
ATOM 2091 O O . ASN A 1 265 ? -6.296 7.105 22.521 1.00 91.62 265 ASN A O 1
ATOM 2095 N N . ALA A 1 266 ? -5.559 7.878 24.485 1.00 93.12 266 ALA A N 1
ATOM 2096 C CA . ALA A 1 266 ? -4.642 8.841 23.878 1.00 93.12 266 ALA A CA 1
ATOM 2097 C C . ALA A 1 266 ? -3.481 8.147 23.142 1.00 93.12 266 ALA A C 1
ATOM 2099 O O . ALA A 1 266 ? -3.125 8.554 22.033 1.00 93.12 266 ALA A O 1
ATOM 2100 N N . MET A 1 267 ? -2.915 7.086 23.728 1.00 92.62 267 MET A N 1
ATOM 2101 C CA . MET A 1 267 ? -1.869 6.286 23.084 1.00 92.62 267 MET A CA 1
ATOM 2102 C C . MET A 1 267 ? -2.378 5.517 21.861 1.00 92.62 267 MET A C 1
ATOM 2104 O O . MET A 1 267 ? -1.631 5.351 20.897 1.00 92.62 267 MET A O 1
ATOM 2108 N N . GLU A 1 268 ? -3.618 5.031 21.889 1.00 89.94 268 GLU A N 1
ATOM 2109 C CA . GLU A 1 268 ? -4.249 4.348 20.758 1.00 89.94 268 GLU A CA 1
ATOM 2110 C C . GLU A 1 268 ? -4.409 5.294 19.569 1.00 89.94 268 GLU A C 1
ATOM 2112 O O . GLU A 1 268 ? -3.948 4.983 18.472 1.00 89.94 268 GLU A O 1
ATOM 2117 N N . LYS A 1 269 ? -4.890 6.513 19.820 1.00 93.06 269 LYS A N 1
ATOM 2118 C CA . LYS A 1 269 ? -4.962 7.556 18.796 1.00 93.06 269 LYS A CA 1
ATOM 2119 C C . LYS A 1 269 ? -3.591 7.906 18.202 1.00 93.06 269 LYS A C 1
ATOM 2121 O O . LYS A 1 269 ? -3.450 8.022 16.991 1.00 93.06 269 LYS A O 1
ATOM 2126 N N . GLU A 1 270 ? -2.549 8.024 19.030 1.00 93.69 270 GLU A N 1
ATOM 2127 C CA . GLU A 1 270 ? -1.185 8.271 18.530 1.00 93.69 270 GLU A CA 1
ATOM 2128 C C . GLU A 1 270 ? -0.660 7.101 17.673 1.00 93.69 270 GLU A C 1
ATOM 2130 O O . GLU A 1 270 ? 0.149 7.295 16.760 1.00 93.69 270 GLU A O 1
ATOM 2135 N N . ARG A 1 271 ? -1.091 5.865 17.958 1.00 89.94 271 ARG A N 1
ATOM 2136 C CA . ARG A 1 271 ? -0.760 4.698 17.131 1.00 89.94 271 ARG A CA 1
ATOM 2137 C C . ARG A 1 271 ? -1.498 4.712 15.799 1.00 89.94 271 ARG A C 1
ATOM 2139 O O . ARG A 1 271 ? -0.861 4.369 14.806 1.00 89.94 271 ARG A O 1
ATOM 2146 N N . GLU A 1 272 ? -2.769 5.105 15.771 1.00 92.00 272 GLU A N 1
ATOM 2147 C CA . GLU A 1 272 ? -3.535 5.286 14.531 1.00 92.00 272 GLU A CA 1
AT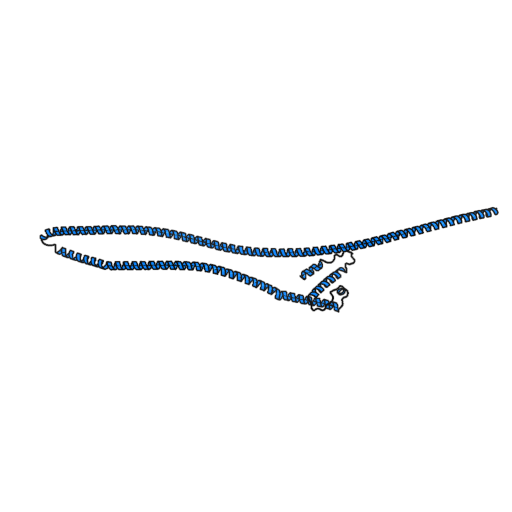OM 2148 C C . GLU A 1 272 ? -2.877 6.337 13.632 1.00 92.00 272 GLU A C 1
ATOM 2150 O O . GLU A 1 272 ? -2.533 6.027 12.491 1.00 92.00 272 GLU A O 1
ATOM 2155 N N . ASP A 1 273 ? -2.554 7.516 14.177 1.00 92.25 273 ASP A N 1
ATOM 2156 C CA . ASP A 1 273 ? -1.871 8.586 13.436 1.00 92.25 273 ASP A CA 1
ATOM 2157 C C . ASP A 1 273 ? -0.529 8.091 12.842 1.00 92.25 273 ASP A C 1
ATOM 2159 O O . ASP A 1 273 ? -0.207 8.329 11.674 1.00 92.25 273 ASP A O 1
ATOM 2163 N N . LYS A 1 274 ? 0.260 7.326 13.615 1.00 91.88 274 LYS A N 1
ATOM 2164 C CA . LYS A 1 274 ? 1.518 6.722 13.127 1.00 91.88 274 LYS A CA 1
ATOM 2165 C C . LYS A 1 274 ? 1.298 5.627 12.084 1.00 91.88 274 LYS A C 1
ATOM 2167 O O . LYS A 1 274 ? 2.145 5.452 11.205 1.00 91.88 274 LYS A O 1
ATOM 2172 N N . ALA A 1 275 ? 0.216 4.859 12.184 1.00 88.69 275 ALA A N 1
ATOM 2173 C CA . ALA A 1 275 ? -0.125 3.844 11.195 1.00 88.69 275 ALA A CA 1
ATOM 2174 C C . ALA A 1 275 ? -0.469 4.500 9.850 1.00 88.69 275 ALA A C 1
ATOM 2176 O O . ALA A 1 275 ? 0.037 4.060 8.816 1.00 88.69 275 ALA A O 1
ATOM 2177 N N . GLU A 1 276 ? -1.226 5.600 9.863 1.00 90.88 276 GLU A N 1
ATOM 2178 C CA . GLU A 1 276 ? -1.516 6.396 8.666 1.00 90.88 276 GLU A CA 1
ATOM 2179 C C . GLU A 1 276 ? -0.236 6.961 8.023 1.00 90.88 276 GLU A C 1
ATOM 2181 O O . GLU A 1 276 ? -0.038 6.839 6.808 1.00 90.88 276 GLU A O 1
ATOM 2186 N N . GLU A 1 277 ? 0.692 7.502 8.822 1.00 91.94 277 GLU A N 1
ATOM 2187 C CA . GLU A 1 277 ? 1.997 7.971 8.326 1.00 91.94 277 GLU A CA 1
ATOM 2188 C C . GLU A 1 277 ? 2.827 6.843 7.684 1.00 91.94 277 GLU A C 1
ATOM 2190 O O . GLU A 1 277 ? 3.483 7.048 6.650 1.00 91.94 277 GLU A O 1
ATOM 2195 N N . LEU A 1 278 ? 2.795 5.636 8.261 1.00 90.12 278 LEU A N 1
ATOM 2196 C CA . LEU A 1 278 ? 3.470 4.455 7.715 1.00 90.12 278 LEU A CA 1
ATOM 2197 C C . LEU A 1 278 ? 2.855 4.001 6.385 1.00 90.12 278 LEU A C 1
ATOM 2199 O O . LEU A 1 278 ? 3.588 3.661 5.453 1.00 90.12 278 LEU A O 1
ATOM 2203 N N . VAL A 1 279 ? 1.528 4.043 6.257 1.00 90.69 279 VAL A N 1
ATOM 2204 C CA . VAL A 1 279 ? 0.837 3.758 4.990 1.00 90.69 279 VAL A CA 1
ATOM 2205 C C . VAL A 1 279 ? 1.240 4.779 3.923 1.00 90.69 279 VAL A C 1
ATOM 2207 O O . VAL A 1 279 ? 1.618 4.393 2.811 1.00 90.69 279 VAL A O 1
ATOM 2210 N N . ALA A 1 280 ? 1.254 6.071 4.261 1.00 88.50 280 ALA A N 1
ATOM 2211 C CA . ALA A 1 280 ? 1.661 7.132 3.342 1.00 88.50 280 ALA A CA 1
ATOM 2212 C C . ALA A 1 280 ? 3.124 6.977 2.881 1.00 88.50 280 ALA A C 1
ATOM 2214 O O . ALA A 1 280 ? 3.431 7.105 1.690 1.00 88.50 280 ALA A O 1
ATOM 2215 N N . THR A 1 281 ? 4.041 6.642 3.793 1.00 89.69 281 THR A N 1
ATOM 2216 C CA . THR A 1 281 ? 5.442 6.356 3.432 1.00 89.69 281 THR A CA 1
ATOM 2217 C C . THR A 1 281 ? 5.587 5.075 2.607 1.00 89.69 281 THR A C 1
ATOM 2219 O O . THR A 1 281 ? 6.407 5.039 1.685 1.00 89.69 281 THR A O 1
ATOM 2222 N N . GLY A 1 282 ? 4.765 4.052 2.851 1.00 89.81 282 GLY A N 1
ATOM 2223 C CA . GLY A 1 282 ? 4.686 2.851 2.015 1.00 89.81 282 GLY A CA 1
ATOM 2224 C C . GLY A 1 282 ? 4.275 3.159 0.570 1.00 89.81 282 GLY A C 1
ATOM 2225 O O . GLY A 1 282 ? 4.910 2.682 -0.377 1.00 89.81 282 GLY A O 1
ATOM 2226 N N . GLN A 1 283 ? 3.280 4.028 0.378 1.00 90.81 283 GLN A N 1
ATOM 2227 C CA . GLN A 1 283 ? 2.863 4.490 -0.951 1.00 90.81 283 GLN A CA 1
ATOM 2228 C C . GLN A 1 283 ? 3.982 5.258 -1.668 1.00 90.81 283 GLN A C 1
ATOM 2230 O O . GLN A 1 283 ? 4.239 5.015 -2.851 1.00 90.81 283 GLN A O 1
ATOM 2235 N N . GLN A 1 284 ? 4.703 6.132 -0.956 1.00 90.56 284 GLN A N 1
ATOM 2236 C CA . GLN A 1 284 ? 5.868 6.831 -1.511 1.00 90.56 284 GLN A CA 1
ATOM 2237 C C . GLN A 1 284 ? 6.962 5.852 -1.957 1.00 90.56 284 GLN A C 1
ATOM 2239 O O . GLN A 1 284 ? 7.507 6.002 -3.053 1.00 90.56 284 GLN A O 1
ATOM 2244 N N . TRP A 1 285 ? 7.256 4.824 -1.156 1.00 89.50 285 TRP A N 1
ATOM 2245 C CA . TRP A 1 285 ? 8.209 3.768 -1.515 1.00 89.50 285 TRP A CA 1
ATOM 2246 C C . TRP A 1 285 ? 7.780 2.980 -2.754 1.00 89.50 285 TRP A C 1
ATOM 2248 O O . TRP A 1 285 ? 8.614 2.699 -3.622 1.00 89.50 285 TRP A O 1
ATOM 2258 N N . SER A 1 286 ? 6.490 2.666 -2.875 1.00 89.06 286 SER A N 1
ATOM 2259 C CA . SER A 1 286 ? 5.926 2.000 -4.054 1.00 89.06 286 SER A CA 1
ATOM 2260 C C . SER A 1 286 ? 6.116 2.846 -5.320 1.00 89.06 286 SER A C 1
ATOM 2262 O O . SER A 1 286 ? 6.692 2.376 -6.306 1.00 89.06 286 SER A O 1
ATOM 2264 N N . GLN A 1 287 ? 5.776 4.139 -5.261 1.00 89.81 287 GLN A N 1
ATOM 2265 C CA . GLN A 1 287 ? 5.998 5.078 -6.369 1.00 89.81 287 GLN A CA 1
ATOM 2266 C C . GLN A 1 287 ? 7.484 5.200 -6.736 1.00 89.81 287 GLN A C 1
ATOM 2268 O O . GLN A 1 287 ? 7.845 5.253 -7.915 1.00 89.81 287 GLN A O 1
ATOM 2273 N N . LEU A 1 288 ? 8.373 5.242 -5.738 1.00 91.88 288 LEU A N 1
ATOM 2274 C CA . LEU A 1 288 ? 9.813 5.324 -5.973 1.00 91.88 288 LEU A CA 1
ATOM 2275 C C . LEU A 1 288 ? 10.335 4.058 -6.665 1.00 91.88 288 LEU A C 1
ATOM 2277 O O . LEU A 1 288 ? 11.122 4.150 -7.608 1.00 91.88 288 LEU A O 1
ATOM 2281 N N . THR A 1 289 ? 9.847 2.891 -6.248 1.00 90.00 289 THR A N 1
ATOM 2282 C CA . THR A 1 289 ? 10.183 1.586 -6.835 1.00 90.00 289 THR A CA 1
ATOM 2283 C C . THR A 1 289 ? 9.737 1.505 -8.297 1.00 90.00 289 THR A C 1
ATOM 2285 O O . THR A 1 289 ? 10.507 1.085 -9.167 1.00 90.00 289 THR A O 1
ATOM 2288 N N . GLU A 1 290 ? 8.538 1.994 -8.613 1.00 91.56 290 GLU A N 1
ATOM 2289 C CA . GLU A 1 290 ? 8.051 2.077 -9.993 1.00 91.56 290 GLU A CA 1
ATOM 2290 C C . GLU A 1 290 ? 8.908 3.029 -10.850 1.00 91.56 290 GLU A C 1
ATOM 2292 O O . GLU A 1 290 ? 9.251 2.744 -12.001 1.00 91.56 290 GLU A O 1
ATOM 2297 N N . ARG A 1 291 ? 9.337 4.167 -10.291 1.00 91.56 291 ARG A N 1
ATOM 2298 C CA . ARG A 1 291 ? 10.234 5.093 -11.000 1.00 91.56 291 ARG A CA 1
ATOM 2299 C C . ARG A 1 291 ? 11.603 4.471 -11.264 1.00 91.56 291 ARG A C 1
ATOM 2301 O O . ARG A 1 291 ? 12.130 4.636 -12.366 1.00 91.56 291 ARG A O 1
ATOM 2308 N N . VAL A 1 292 ? 12.170 3.756 -10.292 1.00 91.81 292 VAL A N 1
ATOM 2309 C CA . VAL A 1 292 ? 13.459 3.063 -10.441 1.00 91.81 292 VAL A CA 1
ATOM 2310 C C . VAL A 1 292 ? 13.373 1.995 -11.528 1.00 91.81 292 VAL A C 1
ATOM 2312 O O . VAL A 1 292 ? 14.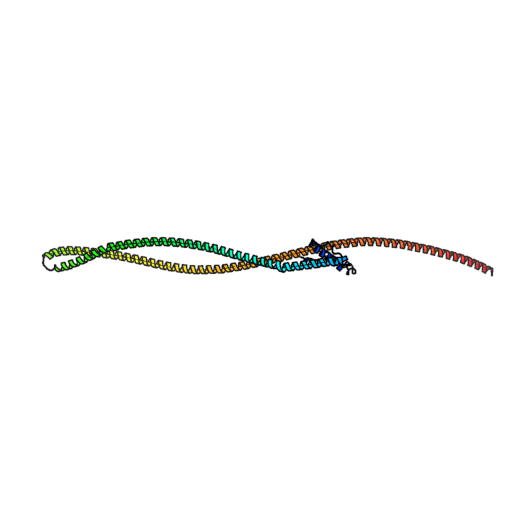220 1.975 -12.419 1.00 91.81 292 VAL A O 1
ATOM 2315 N N . THR A 1 293 ? 12.323 1.172 -11.527 1.00 90.88 293 THR A N 1
ATOM 2316 C CA . THR A 1 293 ? 12.126 0.137 -12.556 1.00 90.88 293 THR A CA 1
ATOM 2317 C C . THR A 1 293 ? 11.957 0.738 -13.956 1.00 90.88 293 THR A C 1
ATOM 2319 O O . THR A 1 293 ? 12.612 0.277 -14.894 1.00 90.88 293 THR A O 1
ATOM 2322 N N . LYS A 1 294 ? 11.198 1.835 -14.109 1.00 92.50 294 LYS A N 1
ATOM 2323 C CA . LYS A 1 294 ? 11.096 2.576 -15.385 1.00 92.50 294 LYS A CA 1
ATOM 2324 C C . LYS A 1 294 ? 12.447 3.121 -15.860 1.00 92.50 294 LYS A C 1
ATOM 2326 O O . LYS A 1 294 ? 12.763 3.041 -17.048 1.00 92.50 294 LYS A O 1
ATOM 2331 N N . VAL A 1 295 ? 13.263 3.675 -14.961 1.00 90.88 295 VAL A N 1
ATOM 2332 C CA . VAL A 1 295 ? 14.617 4.153 -15.302 1.00 90.88 295 VAL A CA 1
ATOM 2333 C C . VAL A 1 295 ? 15.518 2.990 -15.716 1.00 90.88 295 VAL A C 1
ATOM 2335 O O . VAL A 1 295 ? 16.244 3.099 -16.703 1.00 90.88 295 VAL A O 1
ATOM 2338 N N . GLN A 1 296 ? 15.441 1.864 -15.013 1.00 89.06 296 GLN A N 1
ATOM 2339 C CA . GLN A 1 296 ? 16.232 0.674 -15.304 1.00 89.06 296 GLN A CA 1
ATOM 2340 C C . GLN A 1 296 ? 15.884 0.087 -16.680 1.00 89.06 296 GLN A C 1
ATOM 2342 O O . GLN A 1 296 ? 16.788 -0.213 -17.458 1.00 89.06 296 GLN A O 1
ATOM 2347 N N . GLN A 1 297 ? 14.597 0.037 -17.036 1.00 90.56 297 GLN A N 1
ATOM 2348 C CA . GLN A 1 297 ? 14.149 -0.350 -18.378 1.00 90.56 297 GLN A CA 1
ATOM 2349 C C . GLN A 1 297 ? 14.665 0.603 -19.464 1.00 90.56 297 GLN A C 1
ATOM 2351 O O . GLN A 1 297 ? 15.192 0.145 -20.477 1.00 90.56 297 GLN A O 1
ATOM 2356 N N . ARG A 1 298 ? 14.570 1.926 -19.259 1.00 89.50 298 ARG A N 1
ATOM 2357 C CA . ARG A 1 298 ? 15.095 2.920 -20.218 1.00 89.50 298 ARG A CA 1
ATOM 2358 C C . ARG A 1 298 ? 16.603 2.784 -20.417 1.00 89.50 298 ARG A C 1
ATOM 2360 O O . ARG A 1 298 ? 17.079 2.869 -21.548 1.00 89.50 298 ARG A O 1
ATOM 2367 N N . ASN A 1 299 ? 17.348 2.548 -19.339 1.00 86.56 299 ASN A N 1
ATOM 2368 C CA . ASN A 1 299 ? 18.786 2.312 -19.413 1.00 86.56 299 ASN A CA 1
ATOM 2369 C C . ASN A 1 299 ? 19.105 1.019 -20.165 1.00 86.56 299 ASN A C 1
ATOM 2371 O O . ASN A 1 299 ? 20.003 1.029 -21.002 1.00 86.56 299 ASN A O 1
ATOM 2375 N N . GLN A 1 300 ? 18.355 -0.060 -19.930 1.00 86.81 300 GLN A N 1
ATOM 2376 C CA . GLN A 1 300 ? 18.544 -1.310 -20.664 1.00 86.81 300 GLN A CA 1
ATOM 2377 C C . GLN A 1 300 ? 18.287 -1.123 -22.164 1.00 86.81 300 GLN A C 1
ATOM 2379 O O . GLN A 1 300 ? 19.135 -1.471 -22.977 1.00 86.81 300 GLN A O 1
ATOM 2384 N N . GLN A 1 301 ? 17.190 -0.456 -22.535 1.00 90.25 301 GLN A N 1
ATOM 2385 C CA . GLN A 1 301 ? 16.898 -0.123 -23.933 1.00 90.25 301 GLN A CA 1
ATOM 2386 C C . GLN A 1 301 ? 18.005 0.726 -24.576 1.00 90.25 301 GLN A C 1
ATOM 2388 O O . GLN A 1 301 ? 18.348 0.531 -25.744 1.00 90.25 301 GLN A O 1
ATOM 2393 N N . ALA A 1 302 ? 18.580 1.676 -23.831 1.00 85.44 302 ALA A N 1
ATOM 2394 C CA . ALA A 1 302 ? 19.702 2.474 -24.312 1.00 85.44 302 ALA A CA 1
ATOM 2395 C C . ALA A 1 302 ? 20.956 1.613 -24.527 1.00 85.44 302 ALA A C 1
ATOM 2397 O O . ALA A 1 302 ? 21.597 1.738 -25.571 1.00 85.44 302 ALA A O 1
ATOM 2398 N N . ILE A 1 303 ? 21.281 0.722 -23.585 1.00 86.50 303 ILE A N 1
ATOM 2399 C CA . ILE A 1 303 ? 22.394 -0.231 -23.700 1.00 86.50 303 ILE A CA 1
ATOM 2400 C C . ILE A 1 303 ? 22.210 -1.113 -24.934 1.00 86.50 303 ILE A C 1
ATOM 2402 O O . ILE A 1 303 ? 23.126 -1.198 -25.749 1.00 86.50 303 ILE A O 1
ATOM 2406 N N . ASP A 1 304 ? 21.025 -1.690 -25.124 1.00 86.88 304 ASP A N 1
ATOM 2407 C CA . ASP A 1 304 ? 20.729 -2.563 -26.261 1.00 86.88 304 ASP A CA 1
ATOM 2408 C C . ASP A 1 304 ? 20.869 -1.799 -27.586 1.00 86.88 304 ASP A C 1
ATOM 2410 O O . ASP A 1 304 ? 21.523 -2.262 -28.522 1.00 86.88 304 ASP A O 1
ATOM 2414 N N . LYS A 1 305 ? 20.363 -0.560 -27.649 1.00 89.75 305 LYS A N 1
ATOM 2415 C CA . LYS A 1 305 ? 20.521 0.321 -28.816 1.00 89.75 305 LYS A CA 1
ATOM 2416 C C . LYS A 1 305 ? 21.988 0.652 -29.099 1.00 89.75 305 LYS A C 1
ATOM 2418 O O . LYS A 1 305 ? 22.398 0.692 -30.261 1.00 89.75 305 LYS A O 1
ATOM 2423 N N . HIS A 1 306 ? 22.783 0.906 -28.062 1.00 85.75 306 HIS A N 1
ATOM 2424 C CA . HIS A 1 306 ? 24.221 1.126 -28.206 1.00 85.75 306 HIS A CA 1
ATOM 2425 C C . HIS A 1 306 ? 24.944 -0.149 -28.653 1.00 85.75 306 HIS A C 1
ATOM 2427 O O . HIS A 1 306 ? 25.825 -0.064 -29.511 1.00 85.75 306 HIS A O 1
ATOM 2433 N N . ALA A 1 307 ? 24.554 -1.321 -28.152 1.00 85.12 307 ALA A N 1
ATOM 2434 C CA . ALA A 1 307 ? 25.118 -2.601 -28.561 1.00 85.12 307 ALA A CA 1
ATOM 2435 C C . ALA A 1 307 ? 24.835 -2.888 -30.044 1.00 85.12 307 ALA A C 1
ATOM 2437 O O . ALA A 1 307 ? 25.759 -3.240 -30.777 1.00 85.12 307 ALA A O 1
ATOM 2438 N N . MET A 1 308 ? 23.606 -2.640 -30.514 1.00 88.69 308 MET A N 1
ATOM 2439 C CA . MET A 1 308 ? 23.244 -2.790 -31.929 1.00 88.69 308 MET A CA 1
ATOM 2440 C C . MET A 1 308 ? 24.074 -1.877 -32.834 1.00 88.69 308 MET A C 1
ATOM 2442 O O . MET A 1 308 ? 24.710 -2.365 -33.764 1.00 88.69 308 MET A O 1
ATOM 2446 N N . LYS A 1 309 ? 24.167 -0.579 -32.516 1.00 85.81 309 LYS A N 1
ATOM 2447 C CA . LYS A 1 309 ? 25.032 0.350 -33.266 1.00 85.81 309 LYS A CA 1
ATOM 2448 C C . LYS A 1 309 ? 26.497 -0.075 -33.256 1.00 85.81 309 LYS A C 1
ATOM 2450 O O . LYS A 1 309 ? 27.200 0.078 -34.247 1.00 85.81 309 LYS A O 1
ATOM 2455 N N . THR A 1 310 ? 26.978 -0.607 -32.134 1.00 83.06 310 THR A N 1
ATOM 2456 C CA . THR A 1 310 ? 28.356 -1.105 -32.048 1.00 83.06 310 THR A CA 1
ATOM 2457 C C . THR A 1 310 ? 28.571 -2.287 -32.995 1.00 83.06 310 THR A C 1
ATOM 2459 O O . THR A 1 310 ? 29.599 -2.343 -33.667 1.00 83.06 310 THR A O 1
ATOM 2462 N N . ALA A 1 311 ? 27.605 -3.203 -33.087 1.00 82.12 311 ALA A N 1
ATOM 2463 C CA . ALA A 1 311 ? 27.653 -4.321 -34.023 1.00 82.12 311 ALA A CA 1
ATOM 2464 C C . ALA A 1 311 ? 27.598 -3.856 -35.491 1.00 82.12 311 ALA A C 1
ATOM 2466 O O . ALA A 1 311 ? 28.366 -4.358 -36.312 1.00 82.12 311 ALA A O 1
ATOM 2467 N N . GLU A 1 312 ? 26.761 -2.863 -35.809 1.00 82.69 312 GLU A N 1
ATOM 2468 C CA . GLU A 1 312 ? 26.706 -2.226 -37.136 1.00 82.69 312 GLU A CA 1
ATOM 2469 C C . GLU A 1 312 ? 28.071 -1.641 -37.521 1.00 82.69 312 GLU A C 1
ATOM 2471 O O . GLU A 1 312 ? 28.643 -2.038 -38.536 1.00 82.69 312 GLU A O 1
ATOM 2476 N N . PHE A 1 313 ? 28.669 -0.809 -36.660 1.00 81.31 313 PHE A N 1
ATOM 2477 C CA . PHE A 1 313 ? 30.001 -0.249 -36.913 1.00 81.31 313 PHE A CA 1
ATOM 2478 C C . PHE A 1 313 ? 31.085 -1.321 -37.046 1.00 81.31 313 PHE A C 1
ATOM 2480 O O . PHE A 1 313 ? 31.994 -1.187 -37.864 1.00 81.31 313 PHE A O 1
ATOM 2487 N N . GLN A 1 314 ? 31.024 -2.401 -36.263 1.00 82.69 314 GLN A N 1
ATOM 2488 C CA . GLN A 1 314 ? 31.964 -3.515 -36.411 1.00 82.69 314 GLN A CA 1
ATOM 2489 C C . GLN A 1 314 ? 31.820 -4.207 -37.769 1.00 82.69 314 GLN A C 1
ATOM 2491 O O . GLN A 1 314 ? 32.834 -4.510 -38.403 1.00 82.69 314 GLN A O 1
ATOM 2496 N N . SER A 1 315 ? 30.587 -4.423 -38.228 1.00 82.88 315 SER A N 1
ATOM 2497 C CA . SER A 1 315 ? 30.298 -4.971 -39.555 1.00 82.88 315 SER A CA 1
ATOM 2498 C C . SER A 1 315 ? 30.801 -4.041 -40.662 1.00 82.88 315 SER A C 1
ATOM 2500 O O . SER A 1 315 ? 31.475 -4.490 -41.592 1.00 82.88 315 SER A O 1
ATOM 2502 N N . GLU A 1 316 ? 30.565 -2.734 -40.535 1.00 84.31 316 GLU A N 1
ATOM 2503 C CA . GLU A 1 316 ? 31.059 -1.732 -41.480 1.00 84.31 316 GLU A CA 1
ATOM 2504 C C . GLU A 1 316 ? 32.596 -1.743 -41.535 1.00 84.31 316 GLU A C 1
ATOM 2506 O O . GLU A 1 316 ? 33.185 -1.877 -42.607 1.00 84.31 316 GLU A O 1
ATOM 251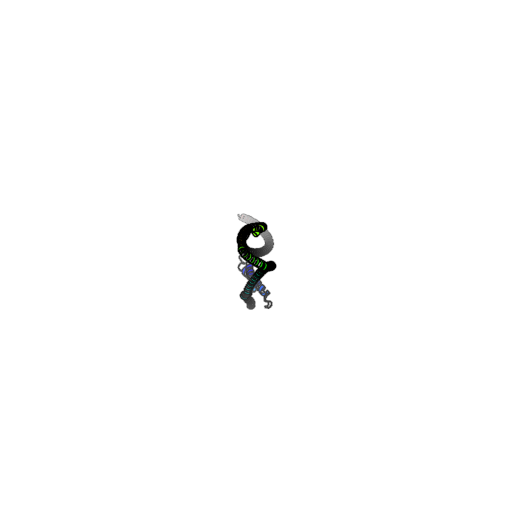1 N N . ILE A 1 317 ? 33.280 -1.724 -40.383 1.00 81.25 317 ILE A N 1
ATOM 2512 C CA . ILE A 1 317 ? 34.748 -1.823 -40.302 1.00 81.25 317 ILE A CA 1
ATOM 2513 C C . ILE A 1 317 ? 35.262 -3.096 -40.986 1.00 81.25 317 ILE A C 1
ATOM 2515 O O . ILE A 1 317 ? 36.286 -3.046 -41.674 1.00 81.25 317 ILE A O 1
ATOM 2519 N N . GLN A 1 318 ? 34.588 -4.235 -40.815 1.00 82.62 318 GLN A N 1
ATOM 2520 C CA . GLN A 1 318 ? 34.960 -5.475 -41.499 1.00 82.62 318 GLN A CA 1
ATOM 2521 C C . GLN A 1 318 ? 34.800 -5.357 -43.020 1.00 82.62 318 GLN A C 1
ATOM 2523 O O . GLN A 1 318 ? 35.730 -5.712 -43.748 1.00 82.62 318 GLN A O 1
ATOM 2528 N N . GLY A 1 319 ? 33.690 -4.789 -43.499 1.00 83.81 319 GLY A N 1
ATOM 2529 C CA . GLY A 1 319 ? 33.476 -4.524 -44.925 1.00 83.81 319 GLY A CA 1
ATOM 2530 C C . GLY A 1 319 ? 34.554 -3.610 -45.513 1.00 83.81 319 GLY A C 1
ATOM 2531 O O . GLY A 1 319 ? 35.121 -3.889 -46.566 1.00 83.81 319 GLY A O 1
ATOM 2532 N N . LEU A 1 320 ? 34.926 -2.562 -44.782 1.00 80.12 320 LEU A N 1
ATOM 2533 C CA . LEU A 1 320 ? 35.976 -1.625 -45.176 1.00 80.12 320 LEU A CA 1
ATOM 2534 C C . LEU A 1 320 ? 37.374 -2.251 -45.190 1.00 80.12 320 LEU A C 1
ATOM 2536 O O . LEU A 1 320 ? 38.205 -1.896 -46.022 1.00 80.12 320 LEU A O 1
ATOM 2540 N N . ARG A 1 321 ? 37.655 -3.186 -44.278 1.00 83.81 321 ARG A N 1
ATOM 2541 C CA . ARG A 1 321 ? 38.900 -3.968 -44.303 1.00 83.81 321 ARG A CA 1
ATOM 2542 C C . ARG A 1 321 ? 38.950 -4.896 -45.514 1.00 83.81 321 ARG A C 1
ATOM 2544 O O . ARG A 1 321 ? 40.011 -5.021 -46.121 1.00 83.81 321 ARG A O 1
ATOM 2551 N N . ALA A 1 322 ? 37.822 -5.503 -45.883 1.00 81.94 322 ALA A N 1
ATOM 2552 C CA . ALA A 1 322 ? 37.730 -6.353 -47.065 1.00 81.94 322 ALA A CA 1
ATOM 2553 C C . ALA A 1 322 ? 37.969 -5.558 -48.361 1.00 81.94 322 ALA A C 1
ATOM 2555 O O . ALA A 1 322 ? 38.781 -5.973 -49.187 1.00 81.94 322 ALA A O 1
ATOM 2556 N N . THR A 1 323 ? 37.357 -4.377 -48.509 1.00 80.44 323 THR A N 1
ATOM 2557 C CA . THR A 1 323 ? 37.588 -3.515 -49.684 1.00 80.44 323 THR A CA 1
ATOM 2558 C C . THR A 1 323 ? 39.028 -3.006 -49.759 1.00 80.44 323 THR A C 1
ATOM 2560 O O . THR A 1 323 ? 39.618 -2.978 -50.838 1.00 80.44 323 THR A O 1
ATOM 2563 N N . LEU A 1 324 ? 39.644 -2.662 -48.622 1.00 79.38 324 LEU A N 1
ATOM 2564 C CA . LEU A 1 324 ? 41.070 -2.320 -48.560 1.00 79.38 324 LEU A CA 1
ATOM 2565 C C . LEU A 1 324 ? 41.965 -3.474 -49.027 1.00 79.38 324 LEU A C 1
ATOM 2567 O O . LEU A 1 324 ? 42.911 -3.243 -49.780 1.00 79.38 324 LEU A O 1
ATOM 2571 N N . ALA A 1 325 ? 41.668 -4.706 -48.608 1.00 84.19 325 ALA A N 1
ATOM 2572 C CA . ALA A 1 325 ? 42.408 -5.887 -49.044 1.00 84.19 325 ALA A CA 1
ATOM 2573 C C . ALA A 1 325 ? 42.296 -6.102 -50.565 1.00 84.19 325 ALA A C 1
ATOM 2575 O O . ALA A 1 325 ? 43.298 -6.388 -51.224 1.00 84.19 325 ALA A O 1
ATOM 2576 N N . GLU A 1 326 ? 41.109 -5.895 -51.140 1.00 84.56 326 GLU A N 1
ATOM 2577 C CA . GLU A 1 326 ? 40.883 -5.992 -52.585 1.00 84.56 326 GLU A CA 1
ATOM 2578 C C . GLU A 1 326 ? 41.646 -4.910 -53.369 1.00 84.56 326 GLU A C 1
ATOM 2580 O O . GLU A 1 326 ? 42.318 -5.210 -54.360 1.00 84.56 326 GLU A O 1
ATOM 2585 N N . ILE A 1 327 ? 41.614 -3.656 -52.900 1.00 80.62 327 ILE A N 1
ATOM 2586 C CA . ILE A 1 327 ? 42.381 -2.555 -53.500 1.00 80.62 327 ILE A CA 1
ATOM 2587 C C . ILE A 1 327 ? 43.878 -2.860 -53.455 1.00 80.62 327 ILE A C 1
ATOM 2589 O O . ILE A 1 327 ? 44.551 -2.718 -54.477 1.00 80.62 327 ILE A O 1
ATOM 2593 N N . ASN A 1 328 ? 44.397 -3.316 -52.313 1.00 79.69 328 ASN A N 1
ATOM 2594 C CA . ASN A 1 328 ? 45.809 -3.674 -52.180 1.00 79.69 328 ASN A CA 1
ATOM 2595 C C . ASN A 1 328 ? 46.200 -4.787 -53.161 1.00 79.69 328 ASN A C 1
ATOM 2597 O O . ASN A 1 328 ? 47.196 -4.648 -53.868 1.00 79.69 328 ASN A O 1
ATOM 2601 N N . SER A 1 329 ? 45.374 -5.827 -53.302 1.00 84.50 329 SER A N 1
ATOM 2602 C CA . SER A 1 329 ? 45.596 -6.885 -54.297 1.00 84.50 329 SER A CA 1
ATOM 2603 C C . SER A 1 329 ? 45.621 -6.341 -55.734 1.00 84.50 329 SER A C 1
ATOM 2605 O O . SER A 1 329 ? 46.479 -6.708 -56.544 1.00 84.50 329 SER A O 1
ATOM 2607 N N . ARG A 1 330 ? 44.723 -5.403 -56.062 1.00 79.00 330 ARG A N 1
ATOM 2608 C CA . ARG A 1 330 ? 44.681 -4.753 -57.380 1.00 79.00 330 ARG A CA 1
ATOM 2609 C C . ARG A 1 330 ? 45.914 -3.887 -57.641 1.00 79.00 330 ARG A C 1
ATOM 2611 O O . ARG A 1 330 ? 46.434 -3.910 -58.760 1.00 79.00 330 ARG A O 1
ATOM 2618 N N . VAL A 1 331 ? 46.385 -3.147 -56.638 1.00 81.75 331 VAL A N 1
ATOM 2619 C CA . VAL A 1 331 ? 47.616 -2.345 -56.714 1.00 81.75 331 VAL A CA 1
ATOM 2620 C C . VAL A 1 331 ? 48.828 -3.250 -56.909 1.00 81.75 331 VAL A C 1
ATOM 2622 O O . VAL A 1 331 ? 49.622 -3.001 -57.811 1.00 81.75 331 VAL A O 1
ATOM 2625 N N . GLU A 1 332 ? 48.946 -4.348 -56.162 1.00 83.31 332 GLU A N 1
ATOM 2626 C CA . GLU A 1 332 ? 50.016 -5.334 -56.358 1.00 83.31 332 GLU A CA 1
ATOM 2627 C C . GLU A 1 332 ? 50.008 -5.919 -57.777 1.00 83.31 332 GLU A C 1
ATOM 2629 O O . GLU A 1 332 ? 51.054 -6.032 -58.423 1.00 83.31 332 GLU A O 1
ATOM 2634 N N . ALA A 1 333 ? 48.828 -6.245 -58.310 1.00 78.44 333 ALA A N 1
ATOM 2635 C CA . ALA A 1 333 ? 48.691 -6.717 -59.683 1.00 78.44 333 ALA A CA 1
ATOM 2636 C C . ALA A 1 333 ? 49.095 -5.647 -60.715 1.00 78.44 333 ALA A C 1
ATOM 2638 O O . ALA A 1 333 ? 49.710 -5.973 -61.735 1.00 78.44 333 ALA A O 1
ATOM 2639 N N . GLN A 1 334 ? 48.773 -4.372 -60.471 1.00 78.69 334 GLN A N 1
ATOM 2640 C CA . GLN A 1 334 ? 49.223 -3.261 -61.313 1.00 78.69 334 GLN A CA 1
ATOM 2641 C C . GLN A 1 334 ? 50.732 -3.039 -61.220 1.00 78.69 334 GLN A C 1
ATOM 2643 O O . GLN A 1 334 ? 51.363 -2.859 -62.259 1.00 78.69 334 GLN A O 1
ATOM 2648 N N . ASN A 1 335 ? 51.323 -3.132 -60.030 1.00 80.31 335 ASN A N 1
ATOM 2649 C CA . ASN A 1 335 ? 52.767 -3.025 -59.836 1.00 80.31 335 ASN A CA 1
ATOM 2650 C C . ASN A 1 335 ? 53.504 -4.128 -60.602 1.00 80.31 335 ASN A C 1
ATOM 2652 O O . ASN A 1 335 ? 54.418 -3.823 -61.361 1.00 80.31 335 ASN A O 1
ATOM 2656 N N . LYS A 1 336 ? 53.026 -5.380 -60.547 1.00 85.38 336 LYS A N 1
ATOM 2657 C CA . LYS A 1 336 ? 53.564 -6.477 -61.377 1.00 85.38 336 LYS A CA 1
ATOM 2658 C C . LYS A 1 336 ? 53.488 -6.176 -62.878 1.00 85.38 336 LYS A C 1
ATOM 2660 O O . LYS A 1 336 ? 54.413 -6.486 -63.628 1.00 85.38 336 LYS A O 1
ATOM 2665 N N . LYS A 1 337 ? 52.390 -5.569 -63.349 1.00 79.56 337 LYS A N 1
ATOM 2666 C CA . LYS A 1 337 ? 52.270 -5.133 -64.754 1.00 79.56 337 LYS A CA 1
ATOM 2667 C C . LYS A 1 337 ? 53.259 -4.015 -65.081 1.00 79.56 337 LYS A C 1
ATOM 2669 O O . LYS A 1 337 ? 53.873 -4.057 -66.144 1.00 79.56 337 LYS A O 1
ATOM 2674 N N . HIS A 1 338 ? 53.417 -3.041 -64.189 1.00 76.06 338 HIS A N 1
ATOM 2675 C CA . HIS A 1 338 ? 54.347 -1.931 -64.361 1.00 76.06 338 HIS A CA 1
ATOM 2676 C C . HIS A 1 338 ? 55.800 -2.418 -64.416 1.00 76.06 338 HIS A C 1
ATOM 2678 O O . HIS A 1 338 ? 56.519 -2.055 -65.339 1.00 76.06 338 HIS A O 1
ATOM 2684 N N . GLU A 1 339 ? 56.205 -3.319 -63.518 1.00 81.31 339 GLU A N 1
ATOM 2685 C CA . GLU A 1 339 ? 57.524 -3.964 -63.548 1.00 81.31 339 GLU A CA 1
ATOM 2686 C C . GLU A 1 339 ? 57.772 -4.703 -64.866 1.00 81.31 339 GLU A C 1
ATOM 2688 O O . GLU A 1 339 ? 58.846 -4.577 -65.456 1.00 81.31 339 GLU A O 1
ATOM 2693 N N . LYS A 1 340 ? 56.763 -5.417 -65.383 1.00 81.44 340 LYS A N 1
ATOM 2694 C CA . LYS A 1 340 ? 56.854 -6.081 -66.689 1.00 81.44 340 LYS A CA 1
ATOM 2695 C C . LYS A 1 340 ? 57.073 -5.076 -67.826 1.00 81.44 340 LYS A C 1
ATOM 2697 O O . LYS A 1 340 ? 57.915 -5.316 -68.687 1.00 81.44 340 LYS A O 1
ATOM 2702 N N . ILE A 1 341 ? 56.349 -3.956 -67.825 1.00 76.56 341 ILE A N 1
ATOM 2703 C CA . ILE A 1 341 ? 56.510 -2.882 -68.819 1.00 76.56 341 ILE A CA 1
ATOM 2704 C C . ILE A 1 341 ? 57.894 -2.238 -68.702 1.00 76.56 341 ILE A C 1
ATOM 2706 O O . ILE A 1 341 ? 58.561 -2.063 -69.716 1.00 76.56 341 ILE A O 1
ATOM 2710 N N . LEU A 1 342 ? 58.363 -1.940 -67.488 1.00 77.25 342 LEU A N 1
ATOM 2711 C CA . LEU A 1 342 ? 59.712 -1.418 -67.261 1.00 77.25 342 LEU A CA 1
ATOM 2712 C C . LEU A 1 342 ? 60.786 -2.381 -67.780 1.00 77.25 342 LEU A C 1
ATOM 2714 O O . LEU A 1 342 ? 61.771 -1.932 -68.359 1.00 77.25 342 LEU A O 1
ATOM 2718 N N . GLY A 1 343 ? 60.589 -3.693 -67.622 1.00 81.06 343 GLY A N 1
ATOM 2719 C CA . GLY A 1 343 ? 61.456 -4.711 -68.215 1.00 81.06 343 GLY A CA 1
ATOM 2720 C C . GLY A 1 343 ? 61.494 -4.636 -69.744 1.00 81.06 343 GLY A C 1
ATOM 2721 O O . GLY A 1 343 ? 62.575 -4.652 -70.329 1.00 81.06 343 GLY A O 1
ATOM 2722 N N . VAL A 1 344 ? 60.333 -4.480 -70.391 1.00 78.00 344 VAL A N 1
ATOM 2723 C CA . VAL A 1 344 ? 60.238 -4.292 -71.851 1.00 78.00 344 VAL A CA 1
ATOM 2724 C C . VAL A 1 344 ? 60.920 -2.997 -72.295 1.00 78.00 344 VAL A C 1
ATOM 2726 O O . VAL A 1 344 ? 61.668 -3.022 -73.265 1.00 78.00 344 VAL A O 1
ATOM 2729 N N . ILE A 1 345 ? 60.726 -1.886 -71.577 1.00 74.88 345 ILE A N 1
ATOM 2730 C CA . ILE A 1 345 ? 61.385 -0.605 -71.882 1.00 74.88 345 ILE A CA 1
ATOM 2731 C C . ILE A 1 345 ? 62.905 -0.734 -71.746 1.00 74.88 345 ILE A C 1
ATOM 2733 O O . ILE A 1 345 ? 63.624 -0.280 -72.627 1.00 74.88 345 ILE A O 1
ATOM 2737 N N . ARG A 1 346 ? 63.413 -1.387 -70.690 1.00 80.75 346 ARG A N 1
ATOM 2738 C CA . ARG A 1 346 ? 64.860 -1.633 -70.544 1.00 80.75 346 ARG A CA 1
ATOM 2739 C C . ARG A 1 346 ? 65.414 -2.449 -71.705 1.00 80.75 346 ARG A C 1
ATOM 2741 O O . ARG A 1 346 ? 66.438 -2.072 -72.256 1.00 80.75 346 ARG A O 1
ATOM 2748 N N . MET A 1 347 ? 64.737 -3.535 -72.078 1.00 79.25 347 MET A N 1
ATOM 2749 C CA . MET A 1 347 ? 65.126 -4.356 -73.230 1.00 79.25 347 MET A CA 1
ATOM 2750 C C . MET A 1 347 ? 65.109 -3.544 -74.531 1.00 79.25 347 MET A C 1
ATOM 2752 O O . MET A 1 347 ? 66.036 -3.651 -75.324 1.00 79.25 347 MET A O 1
ATOM 2756 N N . GLY A 1 348 ? 64.087 -2.706 -74.726 1.00 76.25 348 GLY A N 1
ATOM 2757 C CA . GLY A 1 348 ? 63.986 -1.800 -75.868 1.00 76.25 348 GLY A CA 1
ATOM 2758 C C . GLY A 1 348 ? 65.128 -0.788 -75.914 1.00 76.25 348 GLY A C 1
ATOM 2759 O O . GLY A 1 348 ? 65.749 -0.642 -76.957 1.00 76.25 348 GLY A O 1
ATOM 2760 N N . ASN A 1 349 ? 65.461 -0.152 -74.788 1.00 77.00 349 ASN A N 1
ATOM 2761 C CA . ASN A 1 349 ? 66.580 0.789 -74.702 1.00 77.00 349 ASN A CA 1
ATOM 2762 C C . ASN A 1 349 ? 67.926 0.109 -74.978 1.00 77.00 349 ASN A C 1
ATOM 2764 O O . ASN A 1 349 ? 68.744 0.689 -75.677 1.00 77.00 349 ASN A O 1
ATOM 2768 N N . ILE A 1 350 ? 68.149 -1.113 -74.475 1.00 80.75 350 ILE A N 1
ATOM 2769 C CA . ILE A 1 350 ? 69.363 -1.887 -74.786 1.00 80.75 350 ILE A CA 1
ATOM 2770 C C . ILE A 1 350 ? 69.441 -2.166 -76.289 1.00 80.75 350 ILE A C 1
ATOM 2772 O O . ILE A 1 350 ? 70.468 -1.898 -76.898 1.00 80.75 350 ILE A O 1
ATOM 2776 N N . ALA A 1 351 ? 68.354 -2.643 -76.901 1.00 75.88 351 ALA A N 1
ATOM 2777 C CA . ALA A 1 351 ? 68.323 -2.920 -78.336 1.00 75.88 351 ALA A CA 1
ATOM 2778 C C . ALA A 1 351 ? 68.553 -1.657 -79.185 1.00 75.88 351 ALA A C 1
ATOM 2780 O O . ALA A 1 351 ? 69.220 -1.720 -80.213 1.00 75.88 351 ALA A O 1
ATOM 2781 N N . LEU A 1 352 ? 68.020 -0.515 -78.746 1.00 76.12 352 LEU A N 1
ATOM 2782 C CA . LEU A 1 352 ? 68.189 0.773 -79.416 1.00 76.12 352 LEU A CA 1
ATOM 2783 C C . LEU A 1 352 ? 69.634 1.273 -79.292 1.00 76.12 352 LEU A C 1
ATOM 2785 O O . LEU A 1 352 ? 70.209 1.706 -80.281 1.00 76.12 352 LEU A O 1
ATOM 2789 N N . GLN A 1 353 ? 70.246 1.113 -78.117 1.00 77.62 353 GLN A N 1
ATOM 2790 C CA . GLN A 1 353 ? 71.660 1.408 -77.883 1.00 77.62 353 GLN A CA 1
ATOM 2791 C C . GLN A 1 353 ? 72.578 0.513 -78.733 1.00 77.62 353 GLN A C 1
ATOM 2793 O O . GLN A 1 353 ? 73.512 1.002 -79.356 1.00 77.62 353 GLN A O 1
ATOM 2798 N N . GLU A 1 354 ? 72.279 -0.786 -78.833 1.00 80.00 354 GLU A N 1
ATOM 2799 C CA . GLU A 1 354 ? 72.998 -1.709 -79.722 1.00 80.00 354 GLU A CA 1
ATOM 2800 C C . GLU A 1 354 ? 72.863 -1.320 -81.203 1.00 80.00 354 GLU A C 1
ATOM 2802 O O . GLU A 1 354 ? 73.774 -1.557 -82.000 1.00 80.00 354 GLU A O 1
ATOM 2807 N N . GLU A 1 355 ? 71.718 -0.764 -81.605 1.00 77.38 355 GLU A N 1
ATOM 2808 C CA . GLU A 1 355 ? 71.513 -0.262 -82.962 1.00 77.38 355 GLU A CA 1
ATOM 2809 C C . GLU A 1 355 ? 72.288 1.041 -83.200 1.00 77.38 355 GLU A C 1
ATOM 2811 O O . GLU A 1 355 ? 72.969 1.162 -84.218 1.00 77.38 355 GLU A O 1
ATOM 2816 N N . GLU A 1 356 ? 72.257 1.979 -82.248 1.00 76.81 356 GLU A N 1
ATOM 2817 C CA . GLU A 1 356 ? 73.059 3.209 -82.265 1.00 76.81 356 GLU A CA 1
ATOM 2818 C C . GLU A 1 356 ? 74.559 2.905 -82.356 1.00 76.81 356 GLU A C 1
ATOM 2820 O O . GLU A 1 356 ? 75.243 3.481 -83.203 1.00 76.81 356 GLU A O 1
ATOM 2825 N N . ASP A 1 357 ? 75.061 1.947 -81.574 1.00 79.25 357 ASP A N 1
ATOM 2826 C CA . ASP A 1 357 ? 76.459 1.510 -81.613 1.00 79.25 357 ASP A CA 1
ATOM 2827 C C . ASP A 1 357 ? 76.828 0.919 -82.985 1.00 79.25 357 ASP A C 1
ATOM 2829 O O . ASP A 1 357 ? 77.892 1.224 -83.533 1.00 79.25 357 ASP A O 1
ATOM 2833 N N . LYS A 1 358 ? 75.933 0.133 -83.605 1.00 79.25 358 LYS A N 1
ATOM 2834 C CA . LYS A 1 358 ? 76.120 -0.371 -84.981 1.00 79.25 358 LYS A CA 1
ATOM 2835 C C . LYS A 1 358 ? 76.151 0.757 -86.008 1.00 79.25 358 LYS A C 1
ATOM 2837 O O . LYS A 1 358 ? 76.969 0.712 -86.931 1.00 79.25 358 LYS A O 1
ATOM 2842 N N . TYR A 1 359 ? 75.268 1.749 -85.885 1.00 74.44 359 TYR A N 1
ATOM 2843 C CA . TYR A 1 359 ? 75.270 2.916 -86.769 1.00 74.44 359 TYR A CA 1
ATOM 2844 C C . TYR A 1 359 ? 76.558 3.723 -86.609 1.00 74.44 359 TYR A C 1
ATOM 2846 O O . TYR A 1 359 ? 77.186 4.037 -87.619 1.00 74.44 359 TYR A O 1
ATOM 2854 N N . LEU A 1 360 ? 76.989 3.982 -85.370 1.00 77.88 360 LEU A N 1
ATOM 2855 C CA . LEU A 1 360 ? 78.238 4.676 -85.052 1.00 77.88 360 LEU A CA 1
ATOM 2856 C C . LEU A 1 360 ? 79.453 3.946 -85.634 1.00 77.88 360 LEU A C 1
ATOM 2858 O O . LEU A 1 360 ? 80.284 4.568 -86.303 1.00 77.88 360 LEU A O 1
ATOM 2862 N N . GLN A 1 361 ? 79.521 2.624 -85.463 1.00 78.50 361 GLN A N 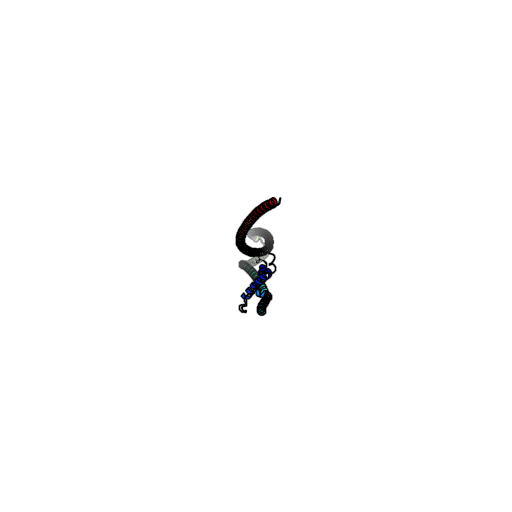1
ATOM 2863 C CA . GLN A 1 361 ? 80.571 1.793 -86.047 1.00 78.50 361 GLN A CA 1
ATOM 2864 C C . GLN A 1 361 ? 80.583 1.895 -87.578 1.00 78.50 361 GLN A C 1
ATOM 2866 O O . GLN A 1 361 ? 81.631 2.125 -88.178 1.00 78.50 361 GLN A O 1
ATOM 2871 N N . LYS A 1 362 ? 79.416 1.812 -88.221 1.00 78.25 362 LYS A N 1
ATOM 2872 C CA . LYS A 1 362 ? 79.303 1.908 -89.681 1.00 78.25 362 LYS A CA 1
ATOM 2873 C C . LYS A 1 362 ? 79.659 3.296 -90.215 1.00 78.25 362 LYS A C 1
ATOM 2875 O O . LYS A 1 362 ? 80.269 3.406 -91.277 1.00 78.25 362 LYS A O 1
ATOM 2880 N N . THR A 1 363 ? 79.327 4.363 -89.486 1.00 71.00 363 THR A N 1
ATOM 2881 C CA . THR A 1 363 ? 79.787 5.720 -89.818 1.00 71.00 363 THR A CA 1
ATOM 2882 C C . THR A 1 363 ? 81.292 5.882 -89.639 1.00 71.00 363 THR A C 1
ATOM 2884 O O . THR A 1 363 ? 81.916 6.544 -90.464 1.00 71.00 363 THR A O 1
ATOM 2887 N N . ALA A 1 364 ? 81.896 5.249 -88.629 1.00 73.81 364 ALA A N 1
ATOM 2888 C CA . ALA A 1 364 ? 83.345 5.251 -88.451 1.00 73.81 364 ALA A CA 1
ATOM 2889 C C . ALA A 1 364 ? 84.054 4.493 -89.588 1.00 73.81 364 ALA A C 1
ATOM 2891 O O . ALA A 1 364 ? 85.034 4.992 -90.139 1.00 73.81 364 ALA A O 1
ATOM 2892 N N . GLU A 1 365 ? 83.526 3.340 -90.010 1.00 74.56 365 GLU A N 1
ATOM 2893 C CA . GLU A 1 365 ? 84.024 2.583 -91.169 1.00 74.56 365 GLU A CA 1
ATOM 2894 C C . GLU A 1 365 ? 83.925 3.394 -92.470 1.00 74.56 365 GLU A C 1
ATOM 2896 O O . GLU A 1 365 ? 84.889 3.460 -93.233 1.00 74.56 365 GLU A O 1
ATOM 2901 N N . LEU A 1 366 ? 82.792 4.067 -92.703 1.00 72.44 366 LEU A N 1
ATOM 2902 C CA . LEU A 1 366 ? 82.606 4.963 -93.849 1.00 72.44 366 LEU A CA 1
ATOM 2903 C C . LEU A 1 366 ? 83.548 6.172 -93.804 1.00 72.44 366 LEU A C 1
ATOM 2905 O O . LEU A 1 366 ? 84.132 6.501 -94.831 1.00 72.44 366 LEU A O 1
ATOM 2909 N N . SER A 1 367 ? 83.731 6.806 -92.640 1.00 70.75 367 SER A N 1
ATOM 2910 C CA . SER A 1 367 ? 84.691 7.906 -92.465 1.00 70.75 367 SER A CA 1
ATOM 2911 C C . SER A 1 367 ? 86.103 7.443 -92.796 1.00 70.75 367 SER A C 1
ATOM 2913 O O . SER A 1 367 ? 86.779 8.073 -93.600 1.00 70.75 367 SER A O 1
ATOM 2915 N N . THR A 1 368 ? 86.509 6.286 -92.267 1.00 72.00 368 THR A N 1
ATOM 2916 C CA . THR A 1 368 ? 87.825 5.702 -92.547 1.00 72.00 368 THR A CA 1
ATOM 2917 C C . THR A 1 368 ? 87.973 5.404 -94.040 1.00 72.00 368 THR A C 1
ATOM 2919 O O . THR A 1 368 ? 88.994 5.731 -94.639 1.00 72.00 368 THR A O 1
ATOM 2922 N N . GLY A 1 369 ? 86.941 4.849 -94.686 1.00 70.44 369 GLY A N 1
ATOM 2923 C CA . GLY A 1 369 ? 86.925 4.619 -96.132 1.00 70.44 369 GLY A CA 1
ATOM 2924 C C . GLY A 1 369 ? 87.051 5.906 -96.958 1.00 70.44 369 GLY A C 1
ATOM 2925 O O . GLY A 1 369 ? 87.790 5.926 -97.943 1.00 70.44 369 GLY A O 1
ATOM 2926 N N . VAL A 1 370 ? 86.384 6.987 -96.543 1.00 70.25 370 VAL A N 1
ATOM 2927 C CA . VAL A 1 370 ? 86.481 8.315 -97.172 1.00 70.25 370 VAL A CA 1
ATOM 2928 C C . VAL A 1 370 ? 87.870 8.921 -96.979 1.00 70.25 370 VAL A C 1
ATOM 2930 O O . VAL A 1 370 ? 88.437 9.422 -97.948 1.00 70.25 370 VAL A O 1
ATOM 2933 N N . ASP A 1 371 ? 88.446 8.824 -95.781 1.00 72.38 371 ASP A N 1
ATOM 2934 C CA . ASP A 1 371 ? 89.806 9.293 -95.495 1.00 72.38 371 ASP A CA 1
ATOM 2935 C C . ASP A 1 371 ? 90.834 8.538 -96.349 1.00 72.38 371 ASP A C 1
ATOM 2937 O O . ASP A 1 371 ? 91.687 9.150 -96.990 1.00 72.38 371 ASP A O 1
ATOM 2941 N N . THR A 1 372 ? 90.676 7.216 -96.476 1.00 71.38 372 THR A N 1
ATOM 2942 C CA . THR A 1 372 ? 91.535 6.381 -97.332 1.00 71.38 372 THR A CA 1
ATOM 2943 C C . THR A 1 372 ? 91.418 6.782 -98.808 1.00 71.38 372 THR A C 1
ATOM 2945 O O . THR A 1 372 ? 92.421 6.873 -99.517 1.00 71.38 372 THR A O 1
ATOM 2948 N N . LEU A 1 373 ? 90.201 7.060 -99.289 1.00 69.19 373 LEU A N 1
ATOM 2949 C CA . LEU A 1 373 ? 89.949 7.566 -100.643 1.00 69.19 373 LEU A CA 1
ATOM 2950 C C . LEU A 1 373 ? 90.577 8.945 -100.866 1.00 69.19 373 LEU A 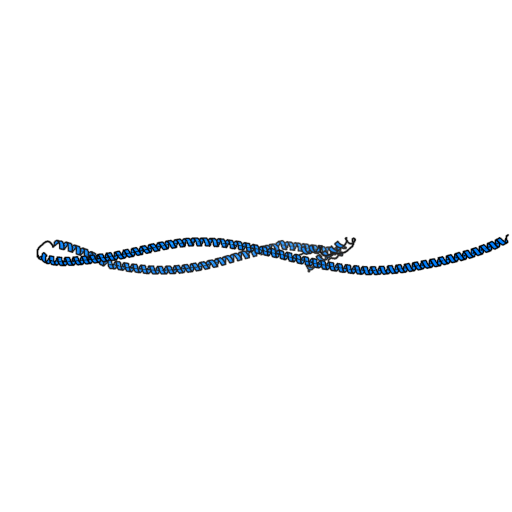C 1
ATOM 2952 O O . LEU A 1 373 ? 91.191 9.168 -101.908 1.00 69.19 373 LEU A O 1
ATOM 2956 N N . MET A 1 374 ? 90.465 9.850 -99.894 1.00 69.12 374 MET A N 1
ATOM 2957 C CA . MET A 1 374 ? 91.067 11.183 -99.948 1.00 69.12 374 MET A CA 1
ATOM 2958 C C . MET A 1 374 ? 92.592 11.131 -99.938 1.00 69.12 374 MET A C 1
ATOM 2960 O O . MET A 1 374 ? 93.227 11.892 -100.668 1.00 69.12 374 MET A O 1
ATOM 2964 N N . ASP A 1 375 ? 93.193 10.225 -99.173 1.00 73.44 375 ASP A N 1
ATOM 2965 C CA . ASP A 1 375 ? 94.640 10.022 -99.176 1.00 73.44 375 ASP A CA 1
ATOM 2966 C C . ASP A 1 375 ? 95.120 9.390 -100.487 1.00 73.44 375 ASP A C 1
ATOM 2968 O O . ASP A 1 375 ? 96.142 9.804 -101.036 1.00 73.44 375 ASP A O 1
ATOM 2972 N N . THR A 1 376 ? 94.337 8.471 -101.063 1.00 70.81 376 THR A N 1
ATOM 2973 C CA . THR A 1 376 ? 94.600 7.913 -102.400 1.00 70.81 376 THR A CA 1
ATOM 2974 C C . THR A 1 376 ? 94.506 9.001 -103.475 1.00 70.81 376 THR A C 1
ATOM 2976 O O . THR A 1 376 ? 95.388 9.110 -104.327 1.00 70.81 376 THR A O 1
ATOM 2979 N N . TYR A 1 377 ? 93.489 9.864 -103.397 1.00 70.12 377 TYR A N 1
ATOM 2980 C CA . TYR A 1 377 ? 93.308 10.996 -104.302 1.00 70.12 377 TYR A CA 1
ATOM 2981 C C . TYR A 1 377 ? 94.436 12.024 -104.166 1.00 70.12 377 TYR A C 1
ATOM 2983 O O . TYR A 1 377 ? 94.960 12.494 -105.171 1.00 70.12 377 TYR A O 1
ATOM 2991 N N . LYS A 1 378 ? 94.881 12.344 -102.943 1.00 72.75 378 LYS A N 1
ATOM 2992 C CA . LYS A 1 378 ? 96.057 13.203 -102.711 1.00 72.75 378 LYS A CA 1
ATOM 2993 C C . LYS A 1 378 ? 97.335 12.584 -103.273 1.00 72.75 378 LYS A C 1
ATOM 2995 O O . LYS A 1 378 ? 98.140 13.302 -103.861 1.00 72.75 378 LYS A O 1
ATOM 3000 N N . ALA A 1 379 ? 97.523 11.274 -103.123 1.00 69.31 379 ALA A N 1
ATOM 3001 C CA . ALA A 1 379 ? 98.676 10.569 -103.676 1.00 69.31 379 ALA A CA 1
ATOM 3002 C C . ALA A 1 379 ? 98.672 10.572 -105.216 1.00 69.31 379 ALA A C 1
ATOM 3004 O O . ALA A 1 379 ? 99.721 10.770 -105.835 1.00 69.31 379 ALA A O 1
ATOM 3005 N N . GLU A 1 380 ? 97.509 10.405 -105.853 1.00 67.50 380 GLU A N 1
ATOM 3006 C CA . GLU A 1 380 ? 97.366 10.546 -107.308 1.00 67.50 380 GLU A CA 1
ATOM 3007 C C . GLU A 1 380 ? 97.525 11.992 -107.781 1.00 67.50 380 GLU A C 1
ATOM 3009 O O . GLU A 1 380 ? 98.186 12.230 -108.795 1.00 67.50 380 GLU A O 1
ATOM 3014 N N . TYR A 1 381 ? 96.982 12.955 -107.037 1.00 71.69 381 TYR A N 1
ATOM 3015 C CA . TYR A 1 381 ? 97.152 14.377 -107.304 1.00 71.69 381 TYR A CA 1
ATOM 3016 C C . TYR A 1 381 ? 98.629 14.769 -107.249 1.00 71.69 381 TYR A C 1
ATOM 3018 O O . TYR A 1 381 ? 99.115 15.417 -108.171 1.00 71.69 381 TYR A O 1
ATOM 3026 N N . GLU A 1 382 ? 99.379 14.316 -106.241 1.00 71.44 382 GLU A N 1
ATOM 3027 C CA . GLU A 1 382 ? 100.820 14.570 -106.173 1.00 71.44 382 GLU A CA 1
ATOM 3028 C C . GLU A 1 382 ? 101.608 13.831 -107.254 1.00 71.44 382 GLU A C 1
ATOM 3030 O O . GLU A 1 382 ? 102.530 14.403 -107.830 1.00 71.44 382 GLU A O 1
ATOM 3035 N N . ARG A 1 383 ? 101.213 12.612 -107.642 1.00 69.75 383 ARG A N 1
ATOM 3036 C CA . ARG A 1 383 ? 101.774 11.964 -108.842 1.00 69.75 383 ARG A CA 1
ATOM 3037 C C . ARG A 1 383 ? 101.556 12.797 -110.102 1.00 69.75 383 ARG A C 1
ATOM 3039 O O . ARG A 1 383 ? 102.464 12.897 -110.924 1.00 69.75 383 ARG A O 1
ATOM 3046 N N . CYS A 1 384 ? 100.366 13.367 -110.273 1.00 66.94 384 CYS A N 1
ATOM 3047 C CA . CYS A 1 384 ? 100.050 14.221 -111.415 1.00 66.94 384 CYS A CA 1
ATOM 3048 C C . CYS A 1 384 ? 100.794 15.556 -111.344 1.00 66.94 384 CYS A C 1
ATOM 3050 O O . CYS A 1 384 ? 101.287 16.015 -112.368 1.00 66.94 384 CYS A O 1
ATOM 3052 N N . ARG A 1 385 ? 100.945 16.141 -110.150 1.00 72.75 385 ARG A N 1
ATOM 3053 C CA . ARG A 1 385 ? 101.715 17.370 -109.931 1.00 72.75 385 ARG A CA 1
ATOM 3054 C C . ARG A 1 385 ? 103.200 17.165 -110.223 1.00 72.75 385 ARG A C 1
ATOM 3056 O O . ARG A 1 385 ? 103.789 17.993 -110.905 1.00 72.75 385 ARG A O 1
ATOM 3063 N N . ILE A 1 386 ? 103.783 16.051 -109.776 1.00 70.56 386 ILE A N 1
ATOM 3064 C CA . ILE A 1 386 ? 105.168 15.669 -110.094 1.00 70.56 386 ILE A CA 1
ATOM 3065 C C . ILE A 1 386 ? 105.328 15.471 -111.605 1.00 70.56 386 ILE A C 1
ATOM 3067 O O . ILE A 1 386 ? 106.242 16.043 -112.188 1.00 70.56 386 ILE A O 1
ATOM 3071 N N . LYS A 1 387 ? 104.405 14.759 -112.266 1.00 65.00 387 LYS A N 1
ATOM 3072 C CA . LYS A 1 387 ? 104.420 14.615 -113.732 1.00 65.00 387 LYS A CA 1
ATOM 3073 C C . LYS A 1 387 ? 104.257 15.945 -114.472 1.00 65.00 387 LYS A C 1
ATOM 3075 O O . LYS A 1 387 ? 104.879 16.134 -115.508 1.00 65.00 387 LYS A O 1
ATOM 3080 N N . MET A 1 388 ? 103.435 16.867 -113.969 1.00 62.44 388 MET A N 1
ATOM 3081 C CA . MET A 1 388 ? 103.304 18.208 -114.550 1.00 62.44 388 MET A CA 1
ATOM 3082 C C . MET A 1 388 ? 104.574 19.039 -114.346 1.00 62.44 388 MET A C 1
ATOM 3084 O O . MET A 1 388 ? 104.995 19.710 -115.278 1.00 62.44 388 MET A O 1
ATOM 3088 N N . ALA A 1 389 ? 105.236 18.933 -113.192 1.00 61.19 389 ALA A N 1
ATOM 3089 C CA . ALA A 1 389 ? 106.532 19.569 -112.961 1.00 61.19 389 ALA A CA 1
ATOM 3090 C C . ALA A 1 389 ? 107.650 18.968 -113.841 1.00 61.19 389 ALA A C 1
ATOM 3092 O O . ALA A 1 389 ? 108.526 19.698 -114.295 1.00 61.19 389 ALA A O 1
ATOM 3093 N N . GLU A 1 390 ? 107.609 17.661 -114.130 1.00 62.72 390 GLU A N 1
ATOM 3094 C CA . GLU A 1 390 ? 108.496 17.013 -115.110 1.00 62.72 390 GLU A CA 1
ATOM 3095 C C . GLU A 1 390 ? 108.236 17.506 -116.543 1.00 62.72 390 GLU A C 1
ATOM 3097 O O . GLU A 1 390 ? 109.183 17.648 -117.314 1.00 62.72 390 GLU A O 1
ATOM 3102 N N . ILE A 1 391 ? 106.979 17.799 -116.896 1.00 59.91 391 ILE A N 1
ATOM 3103 C CA . ILE A 1 391 ? 106.609 18.384 -118.195 1.00 59.91 391 ILE A CA 1
ATOM 3104 C C . ILE A 1 391 ? 107.054 19.853 -118.283 1.00 59.91 391 ILE A C 1
ATOM 3106 O O . ILE A 1 391 ? 107.639 20.240 -119.290 1.00 59.91 391 ILE A O 1
ATOM 3110 N N . ASP A 1 392 ? 106.859 20.658 -117.236 1.00 56.91 392 ASP A N 1
ATOM 3111 C CA . ASP A 1 392 ? 107.312 22.058 -117.209 1.00 56.91 392 ASP A CA 1
ATOM 3112 C C . ASP A 1 392 ? 108.848 22.169 -117.247 1.00 56.91 392 ASP A C 1
ATOM 3114 O O . ASP A 1 392 ? 109.391 23.072 -117.883 1.00 56.91 392 ASP A O 1
ATOM 3118 N N . ALA A 1 393 ? 109.572 21.207 -116.664 1.00 57.25 393 ALA A N 1
ATOM 3119 C CA . ALA A 1 393 ? 111.031 21.125 -116.764 1.00 57.25 393 ALA A CA 1
ATOM 3120 C C . ALA A 1 393 ? 111.543 20.741 -118.170 1.00 57.25 393 ALA A C 1
ATOM 3122 O O . ALA A 1 393 ? 112.724 20.933 -118.449 1.00 57.25 393 ALA A O 1
ATOM 3123 N N . GLN A 1 394 ? 110.685 20.220 -119.058 1.00 57.00 394 GLN A N 1
ATOM 3124 C CA . GLN A 1 394 ? 111.011 19.949 -120.468 1.00 57.00 394 GLN A CA 1
ATOM 3125 C C . GLN A 1 394 ? 110.768 21.156 -121.395 1.00 57.00 394 GLN A C 1
ATOM 3127 O O . GLN A 1 394 ? 111.106 21.080 -122.576 1.00 57.00 394 GLN A O 1
ATOM 3132 N N . PHE A 1 395 ? 110.194 22.252 -120.882 1.00 54.91 395 PHE A N 1
ATOM 3133 C CA . PHE A 1 395 ? 109.908 23.484 -121.633 1.00 54.91 395 PHE A CA 1
ATOM 3134 C C . PHE A 1 395 ? 110.728 24.713 -121.177 1.00 54.91 395 PHE A C 1
ATOM 3136 O O . PHE A 1 395 ? 110.499 25.824 -121.667 1.00 54.91 395 PHE A O 1
ATOM 3143 N N . HIS A 1 396 ? 111.708 24.516 -120.290 1.00 49.91 396 HIS A N 1
ATOM 3144 C CA . HIS A 1 396 ? 112.919 25.346 -120.205 1.00 49.91 396 HIS A CA 1
ATOM 3145 C C . HIS A 1 396 ? 113.982 24.824 -121.172 1.00 49.91 396 HIS A C 1
ATOM 3147 O O . HIS A 1 396 ? 114.796 25.659 -121.631 1.00 49.91 396 HIS A O 1
#